Protein AF-A0A7S3QHU2-F1 (afdb_monomer_lite)

Foldseek 3Di:
DDKDKDWDDDDPPPLVDWIWMWIWDDDLAQKTKIKIKTADGLPVPDDDDPDDDDDDDPPSVDDDDPVLVVVLNVVVRVLCCVVCVVVVLVVLPPQDPDQCPDPDDPVSCCVSNVDPRIDMDMHMDGPDPDPRRQPDLVVQLVQLLVLLCCCQVCPPVQPFKWWKFKRFDFDDDPDPDPDDDPTDRPFIGIHIGPAQADEFAAEEEEDAPLPPDLQSQLLQLLVLLQVLVVLLVQVCVQVVVVVVPPPPDDDDDDDDDDDDDDDDDDDDDDDDPDVVVVVVCPPRPVQSVVQDNVRSSQGPHAYEHEYAQAAPPDHGNNSSVSSVNQRSVRVQQGVLSVPPPDPDPDPPPSSHHRPHYTYMYGNAHDPVSVLVSCVVNYDDDPVVVVVVVVVVVPPDDDDDDDDDDNDDHGQNAGYEYEEELVVVCVLQQCVVQVVDNVSSVVVLVVCSVSRYAYEYEKAKDWDDPDPPDPDDDPPPTDIDIGFNVVVLVPDDPSSSRRYDTRDVVSDDDPDDSVVVVVVVVD

InterPro domains:
  IPR014729 Rossmann-like alpha/beta/alpha sandwich fold [G3DSA:3.40.50.620] (202-522)

Sequence (522 aa):
MGVGCTSTLVSHGREDRSSRIHIALCQGHGKGIIMNVRLGCADEDEDQDKDEENSNETNNVKRRSRLEEEELMAQLILSSVDTLGEVLADIQVEAKNIALDIDIDTDWCKDILNRKGDSIEVSPFNMLPSPSPVSSESAASGAVQDAAQRVISKDDAATDAILIAPHASISNSNSKSSDGASGIISSISMAPLAHNVIPSDPIIFPGSFNPPHMGHVSLAQAAVKTMTKKKRTELMEYFGTSAGDIANSSSSGSGASSSSSAAAAASSSSSSSPMLMDLWNTSEYQPFKSVDNDKLENGPFSVLFEMSLTNADKPPMEASEATRRVGLFGEMANANSSDSDSDSDSDSDGIAMPQDWGVLLTSAPLFIDKVKTLKKYLSPSYASYSYQSQSQSQSNQSESSSAAAAPPPPPCRQITFVIGTDTMVRIINPKYYDNSYDNMLAAAREMIEEGVHFVVGGRVEQIKGDSSVEGDTNEGSRTIFVTGEEELATLPDDVKGMFTIIKEEDFRVDISSTELRAKGNE

Structure (mmCIF, N/CA/C/O backbone):
data_AF-A0A7S3QHU2-F1
#
_entry.id   AF-A0A7S3QHU2-F1
#
loop_
_atom_site.group_PDB
_atom_site.id
_atom_site.type_symbol
_atom_site.label_atom_id
_atom_site.label_alt_id
_atom_site.label_comp_id
_atom_site.label_asym_id
_atom_site.label_entity_id
_atom_site.label_seq_id
_atom_site.pdbx_PDB_ins_code
_atom_site.Cartn_x
_atom_site.Cartn_y
_atom_site.Cartn_z
_atom_site.occupancy
_atom_site.B_iso_or_equiv
_atom_site.auth_seq_id
_atom_site.auth_comp_id
_atom_site.auth_asym_id
_atom_site.auth_atom_id
_atom_site.pdbx_PDB_model_num
ATOM 1 N N . MET A 1 1 ? 10.577 1.801 -10.688 1.00 68.00 1 MET A N 1
ATOM 2 C CA . MET A 1 1 ? 11.342 1.323 -11.863 1.00 68.00 1 MET A CA 1
ATOM 3 C C . MET A 1 1 ? 11.438 -0.189 -11.757 1.00 68.00 1 MET A C 1
ATOM 5 O O . MET A 1 1 ? 11.668 -0.674 -10.659 1.00 68.00 1 MET A O 1
ATOM 9 N N . GLY A 1 2 ? 11.172 -0.928 -12.829 1.00 71.06 2 GLY A N 1
ATOM 10 C CA . GLY A 1 2 ? 11.342 -2.377 -12.877 1.00 71.06 2 GLY A CA 1
ATOM 11 C C . GLY A 1 2 ? 12.651 -2.739 -13.569 1.00 71.06 2 GLY A C 1
ATOM 12 O O . GLY A 1 2 ? 13.061 -2.068 -14.516 1.00 71.06 2 GLY A O 1
ATOM 13 N N . VAL A 1 3 ? 13.291 -3.805 -13.099 1.00 83.50 3 VAL A N 1
ATOM 14 C CA . VAL A 1 3 ? 14.521 -4.347 -13.679 1.00 83.50 3 VAL A CA 1
ATOM 15 C C . VAL A 1 3 ? 14.281 -5.806 -14.027 1.00 83.50 3 VAL A C 1
ATOM 17 O O . VAL A 1 3 ? 13.866 -6.593 -1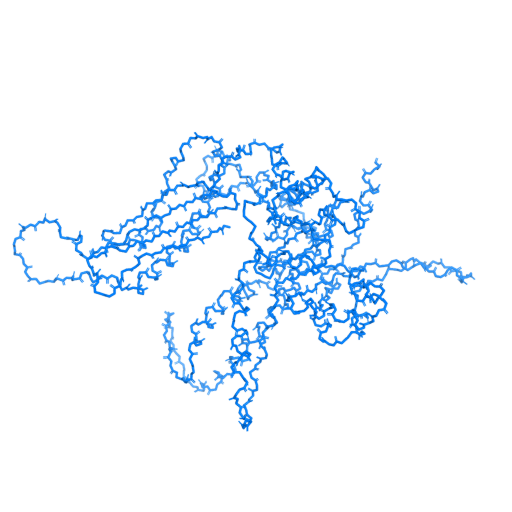3.179 1.00 83.50 3 VAL A O 1
ATOM 20 N N . GLY A 1 4 ? 14.547 -6.172 -15.274 1.00 81.56 4 GLY A N 1
ATOM 21 C CA . GLY A 1 4 ? 14.597 -7.552 -15.732 1.00 81.56 4 GLY A CA 1
ATOM 22 C C . GLY A 1 4 ? 15.992 -7.871 -16.245 1.00 81.56 4 GLY A C 1
ATOM 23 O O . GLY A 1 4 ? 16.610 -7.048 -16.909 1.00 81.56 4 GLY A O 1
ATOM 24 N N . CYS A 1 5 ? 16.491 -9.069 -15.967 1.00 86.25 5 CYS A N 1
ATOM 25 C CA . CYS A 1 5 ? 17.738 -9.541 -16.554 1.00 86.25 5 CYS A CA 1
ATOM 26 C C . CYS A 1 5 ? 17.588 -10.993 -17.000 1.00 86.25 5 CYS A C 1
ATOM 28 O O . CYS A 1 5 ? 17.013 -11.822 -16.292 1.00 86.25 5 CYS A O 1
ATOM 30 N N . THR A 1 6 ? 18.117 -11.308 -18.176 1.00 86.81 6 THR A N 1
ATOM 31 C CA . THR A 1 6 ? 18.349 -12.681 -18.615 1.00 86.81 6 THR A CA 1
ATOM 32 C C . THR A 1 6 ? 19.743 -12.790 -19.203 1.00 86.81 6 THR A C 1
ATOM 34 O O . THR A 1 6 ? 20.256 -11.850 -19.808 1.00 86.81 6 THR A O 1
ATOM 37 N N . SER A 1 7 ? 20.389 -13.933 -19.019 1.00 84.81 7 SER A N 1
ATOM 38 C CA . SER A 1 7 ? 21.758 -14.129 -19.466 1.00 84.81 7 SER A CA 1
ATOM 39 C C . SER A 1 7 ? 21.972 -15.536 -19.995 1.00 84.81 7 SER A C 1
ATOM 41 O O . SER A 1 7 ? 21.376 -16.514 -19.546 1.00 84.81 7 SER A O 1
ATOM 43 N N . THR A 1 8 ? 22.846 -15.632 -20.989 1.00 84.12 8 THR A N 1
ATOM 44 C CA . THR A 1 8 ? 23.415 -16.888 -21.462 1.00 84.12 8 THR A CA 1
ATOM 45 C C . THR A 1 8 ? 24.907 -16.825 -21.190 1.00 84.12 8 THR A C 1
ATOM 47 O O . THR A 1 8 ? 25.693 -16.419 -22.049 1.00 84.12 8 THR A O 1
ATOM 50 N N . LEU A 1 9 ? 25.276 -17.176 -19.960 1.00 80.00 9 LEU A N 1
ATOM 51 C CA . LEU A 1 9 ? 26.671 -17.284 -19.552 1.00 80.00 9 LEU A CA 1
ATOM 52 C C . LEU A 1 9 ? 27.232 -18.637 -19.987 1.00 80.00 9 LEU A C 1
ATOM 54 O O . LEU A 1 9 ? 26.534 -19.658 -19.985 1.00 80.00 9 LEU A O 1
ATOM 58 N N . VAL A 1 10 ? 28.495 -18.653 -20.390 1.00 67.44 10 VAL A N 1
ATOM 59 C CA . VAL A 1 10 ? 29.117 -19.865 -20.917 1.00 67.44 10 VAL A CA 1
ATOM 60 C C . VAL A 1 10 ? 29.368 -20.897 -19.818 1.00 67.44 10 VAL A C 1
ATOM 62 O O . VAL A 1 10 ? 29.882 -20.612 -18.740 1.00 67.44 10 VAL A O 1
ATOM 65 N N . SER A 1 11 ? 29.015 -22.145 -20.123 1.00 60.09 11 SER A N 1
ATOM 66 C CA . SER A 1 11 ? 29.306 -23.314 -19.297 1.00 60.09 11 SER A CA 1
ATOM 67 C C . SER A 1 11 ? 30.733 -23.819 -19.517 1.00 60.09 11 SER A C 1
ATOM 69 O O . SER A 1 11 ? 31.262 -23.727 -20.625 1.00 60.09 11 SER A O 1
ATOM 71 N N . HIS A 1 12 ? 31.306 -24.469 -18.504 1.00 55.38 12 HIS A N 1
ATOM 72 C CA . HIS A 1 12 ? 32.605 -25.143 -18.593 1.00 55.38 12 HIS A CA 1
ATOM 73 C C . HIS A 1 12 ? 32.707 -26.028 -19.859 1.00 55.38 12 HIS A C 1
ATOM 75 O O . HIS A 1 12 ? 31.811 -26.835 -20.115 1.00 55.38 12 HIS A O 1
ATOM 81 N N . GLY A 1 13 ? 33.763 -25.852 -20.668 1.00 55.09 13 GLY A N 1
ATOM 82 C CA . GLY A 1 13 ? 34.001 -26.622 -21.901 1.00 55.09 13 GLY A CA 1
ATOM 83 C C . GLY A 1 13 ? 33.379 -26.081 -23.204 1.00 55.09 13 GLY A C 1
ATOM 84 O O . GLY A 1 13 ? 33.415 -26.782 -24.213 1.00 55.09 13 GLY A O 1
ATOM 85 N N . ARG A 1 14 ? 32.807 -24.867 -23.216 1.00 61.25 14 ARG A N 1
ATOM 86 C CA . ARG A 1 14 ? 32.379 -24.138 -24.439 1.00 61.25 14 ARG A CA 1
ATOM 87 C C . ARG A 1 14 ? 33.032 -22.760 -24.527 1.00 61.25 14 ARG A C 1
ATOM 89 O O . ARG A 1 14 ? 32.369 -21.740 -24.710 1.00 61.25 14 ARG A O 1
ATOM 96 N N . GLU A 1 15 ? 34.333 -22.755 -24.276 1.00 60.66 15 GLU A N 1
ATOM 97 C CA . GLU A 1 15 ? 35.130 -21.558 -24.008 1.00 60.66 15 GLU A CA 1
ATOM 98 C C . GLU A 1 15 ? 35.290 -20.642 -25.226 1.00 60.66 15 GLU A C 1
ATOM 100 O O . GLU A 1 15 ? 35.618 -19.483 -25.030 1.00 60.66 15 GLU A O 1
ATOM 105 N N . ASP A 1 16 ? 34.935 -21.118 -26.422 1.00 63.28 16 ASP A N 1
ATOM 106 C CA . ASP A 1 16 ? 34.925 -20.426 -27.718 1.00 63.28 16 ASP A CA 1
ATOM 107 C C . ASP A 1 16 ? 33.766 -19.424 -27.898 1.00 63.28 16 ASP A C 1
ATOM 109 O O . ASP A 1 16 ? 33.686 -18.721 -28.905 1.00 63.28 16 ASP A O 1
ATOM 113 N N . ARG A 1 17 ? 32.815 -19.367 -26.956 1.00 70.12 17 ARG A N 1
ATOM 114 C CA . ARG A 1 17 ? 31.587 -18.568 -27.102 1.00 70.12 17 ARG A CA 1
ATOM 115 C C . ARG A 1 17 ? 31.615 -17.288 -26.273 1.00 70.12 17 ARG A C 1
ATOM 117 O O . ARG A 1 17 ? 32.007 -17.304 -25.107 1.00 70.12 17 ARG A O 1
ATOM 124 N N . SER A 1 18 ? 31.097 -16.202 -26.844 1.00 78.25 18 SER A N 1
ATOM 125 C CA . SER A 1 18 ? 30.789 -14.963 -26.120 1.00 78.25 18 SER A CA 1
ATOM 126 C C . SER A 1 18 ? 29.597 -15.158 -25.180 1.00 78.25 18 SER A C 1
ATOM 128 O O . SER A 1 18 ? 28.588 -15.745 -25.596 1.00 78.25 18 SER A O 1
ATOM 130 N N . SER A 1 19 ? 29.665 -14.611 -23.968 1.00 87.38 19 SER A N 1
ATOM 131 C CA . SER A 1 19 ? 28.498 -14.534 -23.081 1.00 87.38 19 SER A CA 1
ATOM 132 C C . SER A 1 19 ? 27.580 -13.389 -23.513 1.00 87.38 19 SER A C 1
ATOM 134 O O . SER A 1 19 ? 28.038 -12.376 -24.047 1.00 87.38 19 SER A O 1
ATOM 136 N N . ARG A 1 20 ? 26.271 -13.561 -23.313 1.00 89.44 20 ARG A N 1
ATOM 137 C CA . ARG A 1 20 ? 25.264 -12.531 -23.609 1.00 89.44 20 ARG A CA 1
ATOM 138 C C . ARG A 1 20 ? 24.429 -12.242 -22.383 1.00 89.44 20 ARG A C 1
ATOM 140 O O . ARG A 1 20 ? 23.988 -13.171 -21.708 1.00 89.44 20 ARG A O 1
ATOM 147 N N . ILE A 1 21 ? 24.191 -10.968 -22.132 1.00 90.81 21 ILE A N 1
ATOM 148 C CA . ILE A 1 21 ? 23.374 -10.483 -21.030 1.00 90.81 21 ILE A CA 1
ATOM 149 C C . ILE A 1 21 ? 22.383 -9.491 -21.627 1.00 90.81 21 ILE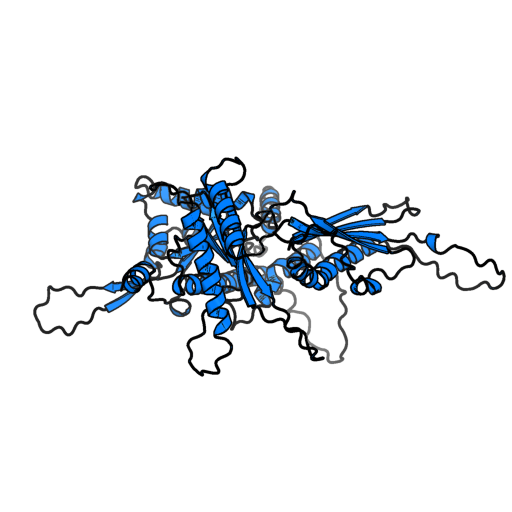 A C 1
ATOM 151 O O . ILE A 1 21 ? 22.760 -8.602 -22.382 1.00 90.81 21 ILE A O 1
ATOM 155 N N . HIS A 1 22 ? 21.112 -9.666 -21.305 1.00 89.44 22 HIS A N 1
ATOM 156 C CA . HIS A 1 22 ? 20.043 -8.762 -21.684 1.00 89.44 22 HIS A CA 1
ATOM 157 C C . HIS A 1 22 ? 19.474 -8.169 -20.406 1.00 89.44 22 HIS A C 1
ATOM 159 O O . HIS A 1 22 ? 18.911 -8.898 -19.588 1.00 89.44 22 HIS A O 1
ATOM 165 N N . ILE A 1 23 ? 19.629 -6.862 -20.235 1.00 90.62 23 ILE A N 1
ATOM 166 C CA . ILE A 1 23 ? 19.105 -6.126 -19.087 1.00 90.62 23 ILE A CA 1
ATOM 167 C C . ILE A 1 23 ? 18.009 -5.204 -19.606 1.00 90.62 23 ILE A C 1
ATOM 169 O O . ILE A 1 23 ? 18.240 -4.415 -20.514 1.00 90.62 23 ILE A O 1
ATOM 173 N N . ALA A 1 24 ? 16.812 -5.306 -19.049 1.00 86.12 24 ALA A N 1
ATOM 174 C CA . ALA A 1 24 ? 15.698 -4.424 -19.342 1.00 86.12 24 ALA A CA 1
ATOM 175 C C . ALA A 1 24 ? 15.425 -3.546 -18.122 1.00 86.12 24 ALA A C 1
ATOM 177 O O . ALA A 1 24 ? 15.153 -4.059 -17.037 1.00 86.12 24 ALA A O 1
ATOM 178 N N . LEU A 1 25 ? 15.457 -2.232 -18.308 1.00 84.62 25 LEU A N 1
ATOM 179 C CA . LEU A 1 25 ? 14.961 -1.269 -17.333 1.00 84.62 25 LEU A CA 1
ATOM 180 C C . LEU A 1 25 ? 13.643 -0.714 -17.847 1.00 84.62 25 LEU A C 1
ATOM 182 O O . LEU A 1 25 ? 13.587 -0.183 -18.953 1.00 84.62 25 LEU A O 1
ATOM 186 N N . CYS A 1 26 ? 12.578 -0.842 -17.064 1.00 75.19 26 CYS A N 1
ATOM 187 C CA . CYS A 1 26 ? 11.262 -0.329 -17.417 1.00 75.19 26 CYS A CA 1
ATOM 188 C C . CYS A 1 26 ? 10.749 0.657 -16.372 1.00 75.19 26 CYS A C 1
ATOM 190 O O . CYS A 1 26 ? 10.973 0.530 -15.166 1.00 75.19 26 CYS A O 1
ATOM 192 N N . GLN A 1 27 ? 10.010 1.655 -16.833 1.00 68.19 27 GLN A N 1
ATOM 193 C CA . GLN A 1 27 ? 9.210 2.494 -15.958 1.00 68.19 27 GLN A CA 1
ATOM 194 C C . GLN A 1 27 ? 7.778 1.970 -15.896 1.00 68.19 27 GLN A C 1
ATOM 196 O O . GLN A 1 27 ? 7.322 1.212 -16.753 1.00 68.19 27 GLN A O 1
ATOM 201 N N . GLY A 1 28 ? 7.055 2.386 -14.858 1.00 55.53 28 GLY A N 1
ATOM 202 C CA . GLY A 1 28 ? 5.708 1.897 -14.582 1.00 55.53 28 GLY A CA 1
ATOM 203 C C . GLY A 1 28 ? 4.690 2.155 -15.698 1.00 55.53 28 GLY A C 1
ATOM 204 O O . GLY A 1 28 ? 3.643 1.530 -15.678 1.00 55.53 28 GLY A O 1
ATOM 205 N N . HIS A 1 29 ? 4.982 3.008 -16.688 1.00 57.38 29 HIS A N 1
ATOM 206 C CA . HIS A 1 29 ? 4.139 3.267 -17.868 1.00 57.38 29 HIS A CA 1
ATOM 207 C C . HIS A 1 29 ? 4.449 2.374 -19.083 1.00 57.38 29 HIS A C 1
ATOM 209 O O . HIS A 1 29 ? 3.849 2.559 -20.137 1.00 57.38 29 HIS A O 1
ATOM 215 N N . GLY A 1 30 ? 5.357 1.399 -18.961 1.00 59.78 30 GLY A N 1
ATOM 216 C CA . GLY A 1 30 ? 5.624 0.404 -20.006 1.00 59.78 30 GLY A CA 1
ATOM 217 C C . GLY A 1 30 ? 6.651 0.809 -21.070 1.00 59.78 30 GLY A C 1
ATOM 218 O O . GLY A 1 30 ? 6.936 -0.006 -21.952 1.00 59.78 30 GLY A O 1
ATOM 219 N N . LYS A 1 31 ? 7.246 2.009 -20.994 1.00 70.50 31 LYS A N 1
ATOM 220 C CA . LYS A 1 31 ? 8.469 2.329 -21.752 1.00 70.50 31 LYS A CA 1
ATOM 221 C C . LYS A 1 31 ? 9.716 1.998 -20.938 1.00 70.50 31 LYS A C 1
ATOM 223 O O . LYS A 1 31 ? 9.690 1.976 -19.704 1.00 70.50 31 LYS A O 1
ATOM 228 N N . GLY A 1 32 ? 10.815 1.767 -21.635 1.00 77.19 32 GLY A N 1
ATOM 229 C CA . GLY A 1 32 ? 12.074 1.416 -21.007 1.00 77.19 32 GLY A CA 1
ATOM 230 C C . GLY A 1 32 ? 13.227 1.356 -21.989 1.00 77.19 32 GLY A C 1
ATOM 231 O O . GLY A 1 32 ? 13.098 1.761 -23.143 1.00 77.19 32 GLY A O 1
ATOM 232 N N . ILE A 1 33 ? 14.339 0.812 -21.516 1.00 83.19 33 ILE A N 1
ATOM 233 C CA . ILE A 1 33 ? 15.536 0.537 -22.305 1.00 83.19 33 ILE A CA 1
ATOM 234 C C . ILE A 1 33 ? 15.952 -0.921 -22.135 1.00 83.19 33 ILE A C 1
ATOM 236 O O . ILE A 1 33 ? 15.899 -1.479 -21.039 1.00 83.19 33 ILE A O 1
ATOM 240 N N . ILE A 1 34 ? 16.345 -1.546 -23.236 1.00 86.44 34 ILE A N 1
ATOM 241 C CA . ILE A 1 34 ? 16.986 -2.853 -23.268 1.00 86.44 34 ILE A CA 1
ATOM 242 C C . ILE A 1 34 ? 18.454 -2.630 -23.591 1.00 86.44 34 ILE A C 1
ATOM 244 O O . ILE A 1 34 ? 18.794 -2.044 -24.617 1.00 86.44 34 ILE A O 1
ATOM 248 N N . MET A 1 35 ? 19.306 -3.141 -22.718 1.00 89.12 35 MET A N 1
ATOM 249 C CA . MET A 1 35 ? 20.743 -3.224 -22.892 1.00 89.12 35 MET A CA 1
ATOM 250 C C . MET A 1 35 ? 21.100 -4.649 -23.297 1.00 89.12 35 MET A C 1
ATOM 252 O O . MET A 1 35 ? 20.883 -5.601 -22.543 1.00 89.12 35 MET A O 1
ATOM 256 N N . ASN A 1 36 ? 21.651 -4.791 -24.494 1.00 90.19 36 ASN A N 1
ATOM 257 C CA . ASN A 1 36 ? 22.219 -6.028 -24.998 1.00 90.19 36 ASN A CA 1
ATOM 258 C C . ASN A 1 36 ? 23.729 -5.969 -24.790 1.00 90.19 36 ASN A C 1
ATOM 260 O O . ASN A 1 36 ? 24.438 -5.260 -25.497 1.00 90.19 36 ASN A O 1
ATOM 264 N N . VAL A 1 37 ? 24.219 -6.712 -23.808 1.00 91.12 37 VAL A N 1
ATOM 265 C CA . VAL A 1 37 ? 25.637 -6.779 -23.471 1.00 91.12 37 VAL A CA 1
ATOM 266 C C . VAL A 1 37 ? 26.210 -8.080 -24.011 1.00 91.12 37 VAL A C 1
ATOM 268 O O . VAL A 1 37 ? 25.679 -9.171 -23.779 1.00 91.12 37 VAL A O 1
ATOM 271 N N . ARG A 1 38 ? 27.322 -7.968 -24.727 1.00 89.31 38 ARG A N 1
ATOM 272 C CA . ARG A 1 38 ? 28.149 -9.086 -25.169 1.00 89.31 38 ARG A CA 1
ATOM 273 C C . ARG A 1 38 ? 29.472 -9.003 -24.428 1.00 89.31 38 ARG A C 1
ATOM 275 O O . ARG A 1 38 ? 30.093 -7.948 -24.417 1.00 89.31 38 ARG A O 1
ATOM 282 N N . LEU A 1 39 ? 29.883 -10.113 -23.824 1.00 87.62 39 LEU A N 1
ATOM 283 C CA . LEU A 1 39 ? 31.200 -10.235 -23.208 1.00 87.62 39 LEU A CA 1
ATOM 284 C C . LEU A 1 39 ? 32.128 -10.992 -24.157 1.00 87.62 39 LEU A C 1
ATOM 286 O O . LEU A 1 39 ? 31.775 -12.085 -24.628 1.00 87.62 39 LEU A O 1
ATOM 290 N N . GLY A 1 40 ? 33.282 -10.391 -24.445 1.00 75.44 40 GLY A N 1
ATOM 291 C CA . GLY A 1 40 ? 34.266 -10.890 -25.402 1.00 75.44 40 GLY A CA 1
ATOM 292 C C . GLY A 1 40 ? 34.846 -12.247 -24.998 1.00 75.44 40 GLY A C 1
ATOM 293 O O . GLY A 1 40 ? 35.019 -12.551 -23.814 1.00 75.44 40 GLY A O 1
ATOM 294 N N . CYS A 1 41 ? 35.139 -13.086 -25.993 1.00 69.19 41 CYS A N 1
ATOM 295 C CA . CYS A 1 41 ? 35.939 -14.295 -25.794 1.00 69.19 41 CYS A CA 1
ATOM 296 C C . CYS A 1 41 ? 37.434 -13.936 -25.834 1.00 69.19 41 CYS A C 1
ATOM 298 O O . CYS A 1 41 ? 37.806 -12.958 -26.475 1.00 69.19 41 CYS A O 1
ATOM 300 N N . ALA A 1 42 ? 38.292 -14.739 -25.198 1.00 59.31 42 ALA A N 1
ATOM 301 C CA . ALA A 1 42 ? 39.742 -14.515 -25.176 1.00 59.31 42 ALA A CA 1
ATOM 302 C C . ALA A 1 42 ? 40.394 -14.490 -26.580 1.00 59.31 42 ALA A C 1
ATOM 304 O O . ALA A 1 42 ? 41.467 -13.920 -26.732 1.00 59.31 42 ALA A O 1
ATOM 305 N N . ASP A 1 43 ? 39.735 -15.058 -27.596 1.00 55.72 43 ASP A N 1
ATOM 306 C CA . ASP A 1 43 ? 40.288 -15.216 -28.949 1.00 55.72 43 ASP A CA 1
ATOM 307 C C . ASP A 1 43 ? 40.004 -14.031 -29.902 1.00 55.72 43 ASP A C 1
ATOM 309 O O . ASP A 1 43 ? 40.545 -13.996 -31.003 1.00 55.72 43 ASP A O 1
ATOM 313 N N . GLU A 1 44 ? 39.194 -13.031 -29.519 1.00 52.75 44 GLU A N 1
ATOM 314 C CA . GLU A 1 44 ? 38.978 -11.819 -30.349 1.00 52.75 44 GLU A CA 1
ATOM 315 C C . GLU A 1 44 ? 40.169 -10.827 -30.272 1.00 52.75 44 GLU A C 1
ATOM 317 O O . GLU A 1 44 ? 40.139 -9.737 -30.850 1.00 52.75 44 GLU A O 1
ATOM 322 N N . ASP A 1 45 ? 41.246 -11.214 -29.577 1.00 49.88 45 ASP A N 1
ATOM 323 C CA . ASP A 1 45 ? 42.505 -10.475 -29.512 1.00 49.88 45 ASP A CA 1
ATOM 324 C C . ASP A 1 45 ? 43.491 -10.791 -30.647 1.00 49.88 45 ASP A C 1
ATOM 326 O O . ASP A 1 45 ? 44.414 -10.004 -30.872 1.00 49.88 45 ASP A O 1
ATOM 330 N N . GLU A 1 46 ? 43.270 -11.861 -31.415 1.00 50.91 46 GLU A N 1
ATOM 331 C CA . GLU A 1 46 ? 44.146 -12.262 -32.519 1.00 50.91 46 GLU A CA 1
ATOM 332 C C . GLU A 1 46 ? 43.619 -11.790 -33.883 1.00 50.91 46 GLU A C 1
ATOM 334 O O . GLU A 1 46 ? 43.085 -12.570 -34.665 1.00 50.91 46 GLU A O 1
ATOM 339 N N . ASP A 1 47 ? 43.836 -10.518 -34.221 1.00 45.47 47 ASP A N 1
ATOM 340 C CA . ASP A 1 47 ? 43.907 -10.121 -35.631 1.00 45.47 47 ASP A CA 1
ATOM 341 C C . ASP A 1 47 ? 45.095 -9.175 -35.886 1.00 45.47 47 ASP A C 1
ATOM 343 O O . ASP A 1 47 ? 45.054 -7.975 -35.629 1.00 45.47 47 ASP A O 1
ATOM 347 N N . GLN A 1 48 ? 46.144 -9.803 -36.429 1.00 45.34 48 GLN A N 1
ATOM 348 C CA . GLN A 1 48 ? 47.047 -9.319 -37.481 1.00 45.34 48 GLN A CA 1
ATOM 349 C C . GLN A 1 48 ? 47.968 -8.129 -37.185 1.00 45.34 48 GLN A C 1
ATOM 351 O O . GLN A 1 48 ? 47.831 -7.077 -37.791 1.00 45.34 48 GLN A O 1
ATOM 356 N N . ASP A 1 49 ? 49.046 -8.394 -36.447 1.00 41.31 49 ASP A N 1
ATOM 357 C CA . ASP A 1 49 ? 50.379 -7.974 -36.893 1.00 41.31 49 ASP A CA 1
ATOM 358 C C . ASP A 1 49 ? 51.328 -9.171 -36.777 1.00 41.31 49 ASP A C 1
ATOM 360 O O . ASP A 1 49 ? 51.776 -9.569 -35.702 1.00 41.31 49 ASP A O 1
ATOM 364 N N . LYS A 1 50 ? 51.576 -9.812 -37.923 1.00 47.22 50 LYS A N 1
ATOM 365 C CA . LYS A 1 50 ? 52.652 -10.789 -38.080 1.00 47.22 50 LYS A CA 1
ATOM 366 C C . LYS A 1 50 ? 53.953 -10.025 -38.280 1.00 47.22 50 LYS A C 1
ATOM 368 O O . LYS A 1 50 ? 54.394 -9.900 -39.415 1.00 47.22 50 LYS A O 1
ATOM 373 N N . ASP A 1 51 ? 54.559 -9.584 -37.191 1.00 40.91 51 ASP A N 1
ATOM 374 C CA . ASP A 1 51 ? 55.998 -9.357 -37.164 1.00 40.91 51 ASP A CA 1
ATOM 375 C C . ASP A 1 51 ? 56.601 -10.266 -36.089 1.00 40.91 51 ASP A C 1
ATOM 377 O O . ASP A 1 51 ? 56.290 -10.195 -34.900 1.00 40.91 51 ASP A O 1
ATOM 381 N N . GLU A 1 52 ? 57.401 -11.217 -36.569 1.00 49.34 52 GLU A N 1
ATOM 382 C CA . GLU A 1 52 ? 58.210 -12.118 -35.760 1.00 49.34 52 GLU A CA 1
ATOM 383 C C . GLU A 1 52 ? 59.241 -11.322 -34.936 1.00 49.34 52 GLU A C 1
ATOM 385 O O . GLU A 1 52 ? 59.709 -10.271 -35.361 1.00 49.34 52 GLU A O 1
ATOM 390 N N . GLU A 1 53 ? 59.649 -11.910 -33.804 1.00 46.75 53 GLU A N 1
ATOM 391 C CA . GLU A 1 53 ? 60.758 -11.513 -32.911 1.00 46.75 53 GLU A CA 1
ATOM 392 C C . GLU A 1 53 ? 60.424 -10.626 -31.690 1.00 46.75 53 GLU A C 1
ATOM 394 O O . GLU A 1 53 ? 60.823 -9.471 -31.597 1.00 46.75 53 GLU A O 1
ATOM 399 N N . ASN A 1 54 ? 59.838 -11.223 -30.644 1.00 35.84 54 ASN A N 1
ATOM 400 C CA . ASN A 1 54 ? 60.564 -11.452 -29.379 1.00 35.84 54 ASN A CA 1
ATOM 401 C C . ASN A 1 54 ? 59.702 -12.207 -28.357 1.00 35.84 54 ASN A C 1
ATOM 403 O O . ASN A 1 54 ? 58.695 -11.718 -27.852 1.00 35.84 54 ASN A O 1
ATOM 407 N N . SER A 1 55 ? 60.148 -13.406 -28.002 1.00 46.53 55 SER A N 1
ATOM 408 C CA . SER A 1 55 ? 59.621 -14.190 -26.891 1.00 46.53 55 SER A CA 1
ATOM 409 C C . SER A 1 55 ? 60.046 -13.586 -25.548 1.00 46.53 55 SER A C 1
ATOM 411 O O . SER A 1 55 ? 61.238 -13.614 -25.239 1.00 46.53 55 SER A O 1
ATOM 413 N N . ASN A 1 56 ? 59.089 -13.079 -24.762 1.00 41.38 56 ASN A N 1
ATOM 414 C CA . ASN A 1 56 ? 58.925 -13.332 -23.316 1.00 41.38 56 ASN A CA 1
ATOM 415 C C . ASN A 1 56 ? 57.979 -12.299 -22.680 1.00 41.38 56 ASN A C 1
ATOM 417 O O . ASN A 1 56 ? 58.440 -11.288 -22.173 1.00 41.38 56 ASN A O 1
ATOM 421 N N . GLU A 1 57 ? 56.676 -12.587 -22.724 1.00 41.53 57 GLU A N 1
ATOM 422 C CA . GLU A 1 57 ? 55.631 -12.269 -21.725 1.00 41.53 57 GLU A CA 1
ATOM 423 C C . GLU A 1 57 ? 54.271 -12.415 -22.420 1.00 41.53 57 GLU A C 1
ATOM 425 O O . GLU A 1 57 ? 53.590 -11.452 -22.758 1.00 41.53 57 GLU A O 1
ATOM 430 N N . THR A 1 58 ? 53.860 -13.658 -22.681 1.00 38.69 58 THR A N 1
ATOM 431 C CA . THR A 1 58 ? 52.463 -13.940 -23.020 1.00 38.69 58 THR A CA 1
ATOM 432 C C . THR A 1 58 ? 51.626 -13.716 -21.762 1.00 38.69 58 THR A C 1
ATOM 434 O O . THR A 1 58 ? 51.393 -14.651 -20.991 1.00 38.69 58 THR A O 1
ATOM 437 N N . ASN A 1 59 ? 51.195 -12.472 -21.536 1.00 40.84 59 ASN A N 1
ATOM 438 C CA . ASN A 1 59 ? 50.047 -12.168 -20.689 1.00 40.84 59 ASN A CA 1
ATOM 439 C C . ASN A 1 59 ? 48.820 -12.778 -21.364 1.00 40.84 59 ASN A C 1
ATOM 441 O O . ASN A 1 59 ? 48.107 -12.139 -22.126 1.00 40.84 59 ASN A O 1
ATOM 445 N N . ASN A 1 60 ? 48.635 -14.069 -21.114 1.00 44.53 60 ASN A N 1
ATOM 446 C CA . ASN A 1 60 ? 47.465 -14.831 -21.494 1.00 44.53 60 ASN A CA 1
ATOM 447 C C . ASN A 1 60 ? 46.276 -14.153 -20.794 1.00 44.53 60 ASN A C 1
ATOM 449 O O . ASN A 1 60 ? 46.131 -14.292 -19.575 1.00 44.53 60 ASN A O 1
ATOM 453 N N . VAL A 1 61 ? 45.496 -13.337 -21.513 1.00 55.62 61 VAL A N 1
ATOM 454 C CA . VAL A 1 61 ? 44.333 -12.632 -20.955 1.00 55.62 61 VAL A CA 1
ATOM 455 C C . VAL A 1 61 ? 43.298 -13.694 -20.601 1.00 55.62 61 VAL A C 1
ATOM 457 O O . VAL A 1 61 ? 42.469 -14.110 -21.403 1.00 55.62 61 VAL A O 1
ATOM 460 N N . LYS A 1 62 ? 43.401 -14.215 -19.378 1.00 61.97 62 LYS A N 1
ATOM 461 C CA . LYS A 1 62 ? 42.563 -15.304 -18.890 1.00 61.97 62 LYS A CA 1
ATOM 462 C C . LYS A 1 62 ? 41.103 -14.851 -18.936 1.00 61.97 62 LYS A C 1
ATOM 464 O O . LYS A 1 62 ? 40.745 -13.834 -18.334 1.00 61.97 62 LYS A O 1
ATOM 469 N N . ARG A 1 63 ? 40.264 -15.592 -19.667 1.00 70.31 63 ARG A N 1
ATOM 470 C CA . ARG A 1 63 ? 38.813 -15.363 -19.773 1.00 70.31 63 ARG A CA 1
ATOM 471 C C . ARG A 1 63 ? 38.179 -15.194 -18.384 1.00 70.31 63 ARG A C 1
ATOM 473 O O . ARG A 1 63 ? 38.609 -15.858 -17.439 1.00 70.31 63 ARG A O 1
ATOM 480 N N . ARG A 1 64 ? 37.159 -14.328 -18.279 1.00 77.38 64 ARG A N 1
ATOM 481 C CA . ARG A 1 64 ? 36.366 -14.178 -17.051 1.00 77.38 64 ARG A CA 1
ATOM 482 C C . ARG A 1 64 ? 35.770 -15.530 -16.652 1.00 77.38 64 ARG A C 1
ATOM 484 O O . ARG A 1 64 ? 35.225 -16.255 -17.486 1.00 77.38 64 ARG A O 1
ATOM 491 N N . SER A 1 65 ? 35.903 -15.889 -15.384 1.00 77.19 65 SER A N 1
ATOM 492 C CA . SER A 1 65 ? 35.182 -17.017 -14.807 1.00 77.19 65 SER A CA 1
ATOM 493 C C . SER A 1 65 ? 33.682 -16.723 -14.790 1.00 77.19 65 SER A C 1
ATOM 495 O O . SER A 1 65 ? 33.268 -15.567 -14.808 1.00 77.19 65 SER A O 1
ATOM 497 N N . ARG A 1 66 ? 32.847 -17.762 -14.691 1.00 76.88 66 ARG A N 1
ATOM 498 C CA . ARG A 1 66 ? 31.396 -17.574 -14.550 1.00 76.88 66 ARG A CA 1
ATOM 499 C C . ARG A 1 66 ? 31.039 -16.658 -13.373 1.00 76.88 66 ARG A C 1
ATOM 501 O O . ARG A 1 66 ? 30.130 -15.854 -13.503 1.00 76.88 66 ARG A O 1
ATOM 508 N N . LEU A 1 67 ? 31.763 -16.771 -12.259 1.00 77.25 67 LEU A N 1
ATOM 509 C CA . LEU A 1 67 ? 31.538 -15.941 -11.077 1.00 77.25 67 LEU A CA 1
ATOM 510 C C . LEU A 1 67 ? 31.891 -14.471 -11.345 1.00 77.25 67 LEU A C 1
ATOM 512 O O . LEU A 1 67 ? 31.136 -13.591 -10.960 1.00 77.25 67 LEU A O 1
ATOM 516 N N . GLU A 1 68 ? 32.976 -14.208 -12.077 1.00 80.75 68 GLU A N 1
ATOM 517 C CA . GLU A 1 68 ? 33.342 -12.851 -12.512 1.00 80.75 68 GLU A CA 1
ATOM 518 C C . GLU A 1 68 ? 32.337 -12.283 -13.533 1.00 80.75 68 GLU A C 1
ATOM 520 O O . GLU A 1 68 ? 32.047 -11.092 -13.507 1.00 80.75 68 GLU A O 1
ATOM 525 N N . GLU A 1 69 ? 31.779 -13.111 -14.427 1.00 84.31 69 GLU A N 1
ATOM 526 C CA . GLU A 1 69 ? 30.708 -12.694 -15.348 1.00 84.31 69 GLU A CA 1
ATOM 527 C C . GLU A 1 69 ? 29.388 -12.395 -14.602 1.00 84.31 69 GLU A C 1
ATOM 529 O O . GLU A 1 69 ? 28.687 -11.448 -14.958 1.00 84.31 69 GLU A O 1
ATOM 534 N N . GLU A 1 70 ? 29.051 -13.165 -13.559 1.00 82.00 70 GLU A N 1
ATOM 535 C CA . GLU A 1 70 ? 27.889 -12.919 -12.686 1.00 82.00 70 GLU A CA 1
ATOM 536 C C . GLU A 1 70 ? 28.075 -11.652 -11.829 1.00 82.00 70 GLU A C 1
ATOM 538 O O . GLU A 1 70 ? 27.145 -10.856 -11.704 1.00 82.00 70 GLU A O 1
ATOM 543 N N . GLU A 1 71 ? 29.276 -11.415 -11.294 1.00 82.81 71 GLU A N 1
ATOM 544 C CA . GLU A 1 71 ? 29.608 -10.194 -10.548 1.00 82.81 71 GLU A CA 1
ATOM 545 C C . GLU A 1 71 ? 29.542 -8.950 -11.443 1.00 82.81 71 GLU A C 1
ATOM 547 O O . GLU A 1 71 ? 28.910 -7.956 -11.086 1.00 82.81 71 GLU A O 1
ATOM 552 N N . LEU A 1 72 ? 30.119 -9.028 -12.644 1.00 86.06 72 LEU A N 1
ATOM 553 C CA . LEU A 1 72 ? 30.055 -7.959 -13.638 1.00 86.06 72 LEU A CA 1
ATOM 554 C C . LEU A 1 72 ? 28.605 -7.663 -14.040 1.00 86.06 72 LEU A C 1
ATOM 556 O O . LEU A 1 72 ? 28.217 -6.502 -14.137 1.00 86.06 72 LEU A O 1
ATOM 560 N N . MET A 1 73 ? 27.780 -8.696 -14.234 1.00 86.50 73 MET A N 1
ATOM 561 C CA . MET A 1 73 ? 26.348 -8.531 -14.498 1.00 86.50 73 MET A CA 1
ATOM 562 C C . MET A 1 73 ? 25.638 -7.787 -13.366 1.00 86.50 73 MET A C 1
ATOM 564 O O . MET A 1 73 ? 24.833 -6.900 -13.640 1.00 86.50 73 MET A O 1
ATOM 568 N N . ALA A 1 74 ? 25.925 -8.128 -12.108 1.00 84.12 74 ALA A N 1
ATOM 569 C CA . ALA A 1 74 ? 25.338 -7.448 -10.959 1.00 84.12 74 ALA A CA 1
ATOM 570 C C . ALA A 1 74 ? 25.758 -5.970 -10.901 1.00 84.12 74 ALA A C 1
ATOM 572 O O . ALA A 1 74 ? 24.904 -5.105 -10.708 1.00 84.12 74 ALA A O 1
ATOM 573 N N . GLN A 1 75 ? 27.041 -5.674 -11.138 1.00 85.00 75 GLN A N 1
ATOM 574 C CA . GLN A 1 75 ? 27.551 -4.300 -11.216 1.00 85.00 75 GLN A CA 1
ATOM 575 C C . GLN A 1 75 ? 26.881 -3.518 -12.351 1.00 85.00 75 GLN A C 1
ATOM 577 O O . GLN A 1 75 ? 26.390 -2.418 -12.117 1.00 85.00 75 GLN A O 1
ATOM 582 N N . LEU A 1 76 ? 26.768 -4.109 -13.547 1.00 86.75 76 LEU A N 1
ATOM 583 C CA . LEU A 1 76 ? 26.054 -3.499 -14.669 1.00 86.75 76 LEU A CA 1
ATOM 584 C C . LEU A 1 76 ? 24.610 -3.175 -14.305 1.00 86.75 76 LEU A C 1
ATOM 586 O O . LEU A 1 76 ? 24.167 -2.065 -14.571 1.00 86.75 76 LEU A O 1
ATOM 590 N N . ILE A 1 77 ? 23.875 -4.111 -13.699 1.00 86.12 77 ILE A N 1
ATOM 591 C CA . ILE A 1 77 ? 22.480 -3.886 -13.306 1.00 86.12 77 ILE A CA 1
ATOM 592 C C . ILE A 1 77 ? 22.375 -2.701 -12.340 1.00 86.12 77 ILE A C 1
ATOM 594 O O . ILE A 1 77 ? 21.564 -1.807 -12.572 1.00 86.12 77 ILE A O 1
ATOM 598 N N . LEU A 1 78 ? 23.195 -2.679 -11.287 1.00 84.75 78 LEU A N 1
ATOM 599 C CA . LEU A 1 78 ? 23.159 -1.625 -10.271 1.00 84.75 78 LEU A CA 1
ATOM 600 C C . LEU A 1 78 ? 23.528 -0.258 -10.855 1.00 84.75 78 LEU A C 1
ATOM 602 O O . LEU A 1 78 ? 22.772 0.694 -10.684 1.00 84.75 78 LEU A O 1
ATOM 606 N N . SER A 1 79 ? 24.628 -0.178 -11.607 1.00 81.81 79 SER A N 1
ATOM 607 C CA . SER A 1 79 ? 25.050 1.058 -12.273 1.00 81.81 79 SER A CA 1
ATOM 608 C C . SER A 1 79 ? 24.028 1.532 -13.306 1.00 81.81 79 SER A C 1
ATOM 610 O O . SER A 1 79 ? 23.786 2.726 -13.418 1.00 81.81 79 SER A O 1
ATOM 612 N N . SER A 1 80 ? 23.351 0.618 -14.007 1.00 82.12 80 SER A N 1
ATOM 613 C CA . SER A 1 80 ? 22.290 1.000 -14.946 1.00 82.12 80 SER A CA 1
ATOM 614 C C . SER A 1 80 ? 21.093 1.627 -14.228 1.00 82.12 80 SER A C 1
ATOM 616 O O . SER A 1 80 ? 20.522 2.588 -14.728 1.00 82.12 80 SER A O 1
ATOM 618 N N . VAL A 1 81 ? 20.688 1.090 -13.072 1.00 81.44 81 VAL A N 1
ATOM 619 C CA . VAL A 1 81 ? 19.566 1.643 -12.290 1.00 81.44 81 VAL A CA 1
ATOM 620 C C . VAL A 1 81 ? 19.899 3.034 -11.759 1.00 81.44 81 VAL A C 1
ATOM 622 O O . VAL A 1 81 ? 19.044 3.914 -11.813 1.00 81.44 81 VAL A O 1
ATOM 625 N N . ASP A 1 82 ? 21.126 3.223 -11.279 1.00 79.06 82 ASP A N 1
ATOM 626 C CA . ASP A 1 82 ? 21.614 4.492 -10.739 1.00 79.06 82 ASP A CA 1
ATOM 627 C C . ASP A 1 82 ? 21.770 5.551 -11.842 1.00 79.06 82 ASP A C 1
ATOM 629 O O . ASP A 1 82 ? 21.138 6.601 -11.807 1.00 79.06 82 ASP A O 1
ATOM 633 N N . THR A 1 83 ? 22.532 5.239 -12.895 1.00 74.25 83 THR A N 1
ATOM 634 C CA . THR A 1 83 ? 22.879 6.203 -13.949 1.00 74.25 83 THR A CA 1
ATOM 635 C C . THR A 1 83 ? 21.745 6.444 -14.947 1.00 74.25 83 THR A C 1
ATOM 637 O O . THR A 1 83 ? 21.530 7.569 -15.390 1.00 74.25 83 THR A O 1
ATOM 640 N N . LEU A 1 84 ? 21.002 5.401 -15.333 1.00 71.50 84 LEU A N 1
ATOM 641 C CA . LEU A 1 84 ? 19.951 5.513 -16.355 1.00 71.50 84 LEU A CA 1
ATOM 642 C C . LEU A 1 84 ? 18.557 5.684 -15.748 1.00 71.50 84 LEU A C 1
ATOM 644 O O . LEU A 1 84 ? 17.604 5.947 -16.483 1.00 71.50 84 LEU A O 1
ATOM 648 N N . GLY A 1 85 ? 18.426 5.576 -14.424 1.00 65.00 85 GLY A N 1
ATOM 649 C CA . GLY A 1 85 ? 17.193 5.892 -13.711 1.00 65.00 85 GLY A CA 1
ATOM 650 C C . GLY A 1 85 ? 16.741 7.335 -13.931 1.00 65.00 85 GLY A C 1
ATOM 651 O O . GLY A 1 85 ? 15.559 7.567 -14.195 1.00 65.00 85 GLY A O 1
ATOM 652 N N . GLU A 1 86 ? 17.690 8.273 -13.900 1.00 62.75 86 GLU A N 1
ATOM 653 C CA . GLU A 1 86 ? 17.461 9.698 -14.164 1.00 62.75 86 GLU A CA 1
ATOM 654 C C . GLU A 1 86 ? 17.179 9.960 -15.652 1.00 62.75 86 GLU A C 1
ATOM 656 O O . GLU A 1 86 ? 16.189 10.605 -15.986 1.00 62.75 86 GLU A O 1
ATOM 661 N N . VAL A 1 87 ? 17.950 9.355 -16.564 1.00 63.66 87 VAL A N 1
ATOM 662 C CA . VAL A 1 87 ? 17.732 9.472 -18.023 1.00 63.66 87 VAL A CA 1
ATOM 663 C C . VAL A 1 87 ? 16.342 8.968 -18.426 1.00 63.66 87 VAL A C 1
ATOM 665 O O . VAL A 1 87 ? 15.658 9.579 -19.244 1.00 63.66 87 VAL A O 1
ATOM 668 N N . LEU A 1 88 ? 15.879 7.864 -17.832 1.00 61.75 88 LEU A N 1
ATOM 669 C CA . LEU A 1 88 ? 14.533 7.338 -18.061 1.00 61.75 88 LEU A CA 1
ATOM 670 C C . LEU A 1 88 ? 13.437 8.301 -17.578 1.00 61.75 88 LEU A C 1
ATOM 672 O O . LEU A 1 88 ? 12.334 8.263 -18.127 1.00 61.75 88 LEU A O 1
ATOM 676 N N . ALA A 1 89 ? 13.694 9.144 -16.571 1.00 57.88 89 ALA A N 1
ATOM 677 C CA . ALA A 1 89 ? 12.755 10.189 -16.159 1.00 57.88 89 ALA A CA 1
ATOM 678 C C . ALA A 1 89 ? 12.578 11.250 -17.265 1.00 57.88 89 ALA A C 1
ATOM 680 O O . ALA A 1 89 ? 11.453 11.675 -17.515 1.00 57.88 89 ALA A O 1
ATOM 681 N N . ASP A 1 90 ? 13.636 11.566 -18.019 1.00 52.38 90 ASP A N 1
ATOM 682 C CA . ASP A 1 90 ? 13.607 12.552 -19.112 1.00 52.38 90 ASP A CA 1
ATOM 683 C C . ASP A 1 90 ? 12.941 12.045 -20.409 1.00 52.38 90 ASP A C 1
ATOM 685 O O . ASP A 1 90 ? 12.351 12.831 -21.161 1.00 52.38 90 ASP A O 1
ATOM 689 N N . ILE A 1 91 ? 12.918 10.724 -20.658 1.00 53.53 91 ILE A N 1
ATOM 690 C CA . ILE A 1 91 ? 12.211 10.101 -21.809 1.00 53.53 91 ILE A CA 1
ATOM 691 C C . ILE A 1 91 ? 10.682 10.381 -21.785 1.00 53.53 91 ILE A C 1
ATOM 693 O O . ILE A 1 91 ? 9.954 10.117 -22.750 1.00 53.53 91 ILE A O 1
ATOM 697 N N . GLN A 1 92 ? 10.166 10.980 -20.708 1.00 47.28 92 GLN A N 1
ATOM 698 C CA . GLN A 1 92 ? 8.792 11.474 -20.591 1.00 47.28 92 GLN A CA 1
ATOM 699 C C . GLN A 1 92 ? 8.427 12.594 -21.585 1.00 47.28 92 GLN A C 1
ATOM 701 O O . GLN A 1 92 ? 7.246 12.732 -21.909 1.00 47.28 92 GLN A O 1
ATOM 706 N N . VAL A 1 93 ? 9.389 13.369 -22.102 1.00 44.78 93 VAL A N 1
ATOM 707 C CA . VAL A 1 93 ? 9.089 14.649 -22.779 1.00 44.78 93 VAL A CA 1
ATOM 708 C C . VAL A 1 93 ? 8.749 14.513 -24.275 1.00 44.78 93 VAL A C 1
ATOM 710 O O . VAL A 1 93 ? 7.927 15.275 -24.792 1.00 44.78 93 VAL A O 1
ATOM 713 N N . GLU A 1 94 ? 9.273 13.519 -24.998 1.00 41.91 94 GLU A N 1
ATOM 714 C CA . GLU A 1 94 ? 9.057 13.410 -26.452 1.00 41.91 94 GLU A CA 1
ATOM 715 C C . GLU A 1 94 ? 7.894 12.481 -26.824 1.00 41.91 94 GLU A C 1
ATOM 717 O O . GLU A 1 94 ? 8.011 11.384 -27.362 1.00 41.91 94 GLU A O 1
ATOM 722 N N . ALA A 1 95 ? 6.699 12.994 -26.557 1.00 41.00 95 ALA A N 1
ATOM 723 C CA . ALA A 1 95 ? 5.387 12.494 -26.955 1.00 41.00 95 ALA A CA 1
ATOM 724 C C . ALA A 1 95 ? 5.100 12.543 -28.477 1.00 41.00 95 ALA A C 1
ATOM 726 O O . ALA A 1 95 ? 3.965 12.784 -28.896 1.00 41.00 95 ALA A O 1
ATOM 727 N N . LYS A 1 96 ? 6.091 12.341 -29.347 1.00 37.47 96 LYS A N 1
ATOM 728 C CA . LYS A 1 96 ? 5.851 12.195 -30.790 1.00 37.47 96 LYS A CA 1
ATOM 729 C C . LYS A 1 96 ? 6.318 10.817 -31.222 1.00 37.47 96 LYS A C 1
ATOM 731 O O . LYS A 1 96 ? 7.371 10.373 -30.797 1.00 37.47 96 LYS A O 1
ATOM 736 N N . ASN A 1 97 ? 5.526 10.159 -32.072 1.00 39.75 97 ASN A N 1
ATOM 737 C CA . ASN A 1 97 ? 5.867 8.927 -32.798 1.00 39.75 97 ASN A CA 1
ATOM 738 C C . ASN A 1 97 ? 7.047 9.157 -33.766 1.00 39.75 97 ASN A C 1
ATOM 740 O O . ASN A 1 97 ? 6.928 8.983 -34.977 1.00 39.75 97 ASN A O 1
ATOM 744 N N . ILE A 1 98 ? 8.167 9.617 -33.237 1.00 37.81 98 ILE A N 1
ATOM 745 C CA . ILE A 1 98 ? 9.468 9.637 -33.873 1.00 37.81 98 ILE A CA 1
ATOM 746 C C . ILE A 1 98 ? 10.171 8.436 -33.245 1.00 37.81 98 ILE A C 1
ATOM 748 O O . ILE A 1 98 ? 10.042 8.212 -32.041 1.00 37.81 98 ILE A O 1
ATOM 752 N N . ALA A 1 99 ? 10.816 7.603 -34.059 1.00 40.06 99 ALA A N 1
ATOM 753 C CA . ALA A 1 99 ? 11.718 6.585 -33.539 1.00 40.06 99 ALA A CA 1
ATOM 754 C C . ALA A 1 99 ? 12.601 7.251 -32.472 1.00 40.06 99 ALA A C 1
ATOM 756 O O . ALA A 1 99 ? 13.176 8.299 -32.756 1.00 40.06 99 ALA A O 1
ATOM 757 N N . LEU A 1 100 ? 12.597 6.726 -31.242 1.00 46.50 100 LEU A N 1
ATOM 758 C CA . LEU A 1 100 ? 13.415 7.242 -30.145 1.00 46.50 100 LEU A CA 1
ATOM 759 C C . LEU A 1 100 ? 14.883 7.012 -30.523 1.00 46.50 100 LEU A C 1
ATOM 761 O O . LEU A 1 100 ? 15.466 6.000 -30.155 1.00 46.50 100 LEU A O 1
ATOM 765 N N . ASP A 1 101 ? 15.452 7.923 -31.304 1.00 45.62 101 ASP A N 1
ATOM 766 C CA . ASP A 1 101 ? 16.872 7.980 -31.651 1.00 45.62 101 ASP A CA 1
ATOM 767 C C . ASP A 1 101 ? 17.581 8.731 -30.512 1.00 45.62 101 ASP A C 1
ATOM 769 O O . ASP A 1 101 ? 18.149 9.808 -30.682 1.00 45.62 101 ASP A O 1
ATOM 773 N N . ILE A 1 102 ? 17.407 8.217 -29.289 1.00 55.25 102 ILE A N 1
ATOM 774 C CA . ILE A 1 102 ? 18.091 8.728 -28.105 1.00 55.25 102 ILE A CA 1
ATOM 775 C C . ILE A 1 102 ? 19.449 8.044 -28.085 1.00 55.25 102 ILE A C 1
ATOM 777 O O . ILE A 1 102 ? 19.538 6.846 -27.818 1.00 55.25 102 ILE A O 1
ATOM 781 N N . ASP A 1 103 ? 20.490 8.815 -28.379 1.00 57.84 103 ASP A N 1
ATOM 782 C CA . ASP A 1 103 ? 21.875 8.393 -28.204 1.00 57.84 103 ASP A CA 1
ATOM 783 C C . ASP A 1 103 ? 22.172 8.377 -26.697 1.00 57.84 103 ASP A C 1
ATOM 785 O O . ASP A 1 103 ? 22.426 9.412 -26.077 1.00 57.84 103 ASP A O 1
ATOM 789 N N . ILE A 1 104 ? 21.983 7.213 -26.073 1.00 67.56 104 ILE A N 1
ATOM 790 C CA . ILE A 1 104 ? 22.238 7.022 -24.645 1.00 67.56 104 ILE A CA 1
ATOM 791 C C . ILE A 1 104 ? 23.741 6.840 -24.476 1.00 67.56 104 ILE A C 1
ATOM 793 O O . ILE A 1 104 ? 24.303 5.849 -24.945 1.00 67.56 104 ILE A O 1
ATOM 797 N N . ASP A 1 105 ? 24.373 7.780 -23.774 1.00 71.44 105 ASP A N 1
ATOM 798 C CA . ASP A 1 105 ? 25.793 7.700 -23.454 1.00 71.44 105 ASP A CA 1
ATOM 799 C C . ASP A 1 105 ? 26.095 6.400 -22.685 1.00 71.44 105 ASP A C 1
ATOM 801 O O . ASP A 1 105 ? 25.456 6.072 -21.681 1.00 71.44 105 ASP A O 1
ATOM 805 N N . THR A 1 106 ? 27.064 5.636 -23.187 1.00 80.00 106 THR A N 1
ATOM 806 C CA . THR A 1 106 ? 27.508 4.363 -22.598 1.00 80.00 106 THR A CA 1
ATOM 807 C C . THR A 1 106 ? 28.819 4.513 -21.830 1.00 80.00 106 THR A C 1
ATOM 809 O O . THR A 1 106 ? 29.348 3.530 -21.312 1.00 80.00 106 THR A O 1
ATOM 812 N N . ASP A 1 107 ? 29.338 5.735 -21.689 1.00 80.62 107 ASP A N 1
ATOM 813 C CA . ASP A 1 107 ? 30.615 6.007 -21.034 1.00 80.62 107 ASP A CA 1
ATOM 814 C C . ASP A 1 107 ? 30.657 5.544 -19.572 1.00 80.62 107 ASP A C 1
ATOM 816 O O . ASP A 1 107 ? 31.698 5.075 -19.110 1.00 80.62 107 ASP A O 1
ATOM 820 N N . TRP A 1 108 ? 29.515 5.559 -18.879 1.00 80.50 108 TRP A N 1
ATOM 821 C CA . TRP A 1 108 ? 29.379 5.102 -17.490 1.00 80.50 108 TRP A CA 1
ATOM 822 C C . TRP A 1 108 ? 29.766 3.631 -17.279 1.00 80.50 108 TRP A C 1
ATOM 824 O O . TRP A 1 108 ? 30.159 3.246 -16.180 1.00 80.50 108 TRP A O 1
ATOM 834 N N . CYS A 1 109 ? 29.668 2.792 -18.315 1.00 82.44 109 CYS A N 1
ATOM 835 C CA . CYS A 1 109 ? 29.946 1.361 -18.200 1.00 82.44 109 CYS A CA 1
ATOM 836 C C . CYS A 1 109 ? 31.338 0.962 -18.699 1.00 82.44 109 CYS A C 1
ATOM 838 O O . CYS A 1 109 ? 31.679 -0.216 -18.612 1.00 82.44 109 CYS A O 1
ATOM 840 N N . LYS A 1 110 ? 32.162 1.901 -19.189 1.00 82.12 110 LYS A N 1
ATOM 841 C CA . LYS A 1 110 ? 33.496 1.601 -19.753 1.00 82.12 110 LYS A CA 1
ATOM 842 C C . LYS A 1 110 ? 34.441 0.946 -18.746 1.00 82.12 110 LYS A C 1
ATOM 844 O O . LYS A 1 110 ? 35.190 0.042 -19.108 1.00 82.12 110 LYS A O 1
ATOM 849 N N . ASP A 1 111 ? 34.366 1.352 -17.480 1.00 80.88 111 ASP A N 1
ATOM 850 C CA . ASP A 1 111 ? 35.182 0.763 -16.411 1.00 80.88 111 ASP A CA 1
ATOM 851 C C . ASP A 1 111 ? 34.724 -0.661 -16.044 1.00 80.88 111 ASP A C 1
ATOM 853 O O . ASP A 1 111 ? 35.526 -1.481 -15.586 1.00 80.88 111 ASP A O 1
ATOM 857 N N . ILE A 1 112 ? 33.449 -0.975 -16.304 1.00 83.75 112 ILE A N 1
ATOM 858 C CA . ILE A 1 112 ? 32.835 -2.289 -16.077 1.00 83.75 112 ILE A CA 1
ATOM 859 C C . ILE A 1 112 ? 33.114 -3.218 -17.275 1.00 83.75 112 ILE A C 1
ATOM 861 O O . ILE A 1 112 ? 33.597 -4.341 -17.111 1.00 83.75 112 ILE A O 1
ATOM 865 N N . LEU A 1 113 ? 32.872 -2.736 -18.498 1.00 84.88 113 LEU A N 1
ATOM 866 C CA . LEU A 1 113 ? 33.140 -3.399 -19.782 1.00 84.88 113 LEU A CA 1
ATOM 867 C C . LEU A 1 113 ? 34.550 -3.078 -20.286 1.00 84.88 113 LEU A C 1
ATOM 869 O O . LEU A 1 113 ? 34.759 -2.516 -21.357 1.00 84.88 113 LEU A O 1
ATOM 873 N N . ASN A 1 114 ? 35.534 -3.441 -19.474 1.00 80.44 114 ASN A N 1
ATOM 874 C CA . ASN A 1 114 ? 36.926 -3.038 -19.652 1.00 80.44 114 ASN A CA 1
ATOM 875 C C . ASN A 1 114 ? 37.782 -3.991 -20.508 1.00 80.44 114 ASN A C 1
ATOM 877 O O . ASN A 1 114 ? 38.996 -3.798 -20.599 1.00 80.44 114 ASN A O 1
ATOM 881 N N . ARG A 1 115 ? 37.198 -5.034 -21.118 1.00 80.06 115 ARG A N 1
ATOM 882 C CA . ARG A 1 115 ? 37.937 -5.978 -21.976 1.00 80.06 115 ARG A CA 1
ATOM 883 C C . ARG A 1 115 ? 37.614 -5.778 -23.449 1.00 80.06 115 ARG A C 1
ATOM 885 O O . ARG A 1 115 ? 36.495 -5.450 -23.828 1.00 80.06 115 ARG A O 1
ATOM 892 N N . LYS A 1 116 ? 38.606 -6.048 -24.296 1.00 73.38 116 LYS A N 1
ATOM 893 C CA . LYS A 1 116 ? 38.428 -6.067 -25.748 1.00 73.38 116 LYS A CA 1
ATOM 894 C C . LYS A 1 116 ? 37.418 -7.157 -26.139 1.00 73.38 116 LYS A C 1
ATOM 896 O O . LYS A 1 116 ? 37.437 -8.253 -25.587 1.00 73.38 116 LYS A O 1
ATOM 901 N N . GLY A 1 117 ? 36.498 -6.813 -27.040 1.00 75.81 117 GLY A N 1
ATOM 902 C CA . GLY A 1 117 ? 35.365 -7.664 -27.429 1.00 75.81 117 GLY A CA 1
ATOM 903 C C . GLY A 1 117 ? 34.127 -7.533 -26.530 1.00 75.81 117 GLY A C 1
ATOM 904 O O . GLY A 1 117 ? 33.063 -8.041 -26.893 1.00 75.81 117 GLY A O 1
ATOM 905 N N . ASP A 1 118 ? 34.221 -6.834 -25.391 1.00 86.69 118 ASP A N 1
ATOM 906 C CA . ASP A 1 118 ? 33.028 -6.422 -24.656 1.00 86.69 118 ASP A CA 1
ATOM 907 C C . ASP A 1 118 ? 32.304 -5.312 -25.426 1.00 86.69 118 ASP A C 1
ATOM 909 O O . ASP A 1 118 ? 32.916 -4.380 -25.949 1.00 86.69 118 ASP A O 1
ATOM 913 N N . SER A 1 119 ? 30.981 -5.402 -25.491 1.00 87.25 119 SER A N 1
ATOM 914 C CA . SER A 1 119 ? 30.154 -4.381 -26.126 1.00 87.25 119 SER A CA 1
ATOM 915 C C . SER A 1 119 ? 28.796 -4.294 -25.456 1.00 87.25 119 SER A C 1
ATOM 917 O O . SER A 1 119 ? 28.229 -5.317 -25.065 1.00 87.25 119 SER A O 1
ATOM 919 N N . ILE A 1 120 ? 28.236 -3.093 -25.416 1.00 89.00 120 ILE A N 1
ATOM 920 C CA . ILE A 1 120 ? 26.863 -2.839 -24.999 1.00 89.00 120 ILE A CA 1
ATOM 921 C C . ILE A 1 120 ? 26.123 -2.120 -26.121 1.00 89.00 120 ILE A C 1
ATOM 923 O O . ILE A 1 120 ? 26.649 -1.204 -26.745 1.00 89.00 120 ILE A O 1
ATOM 927 N N . GLU A 1 121 ? 24.895 -2.548 -26.374 1.00 87.38 121 GLU A N 1
ATOM 928 C CA . GLU A 1 121 ? 23.954 -1.856 -27.243 1.00 87.38 121 GLU A CA 1
ATOM 929 C C . GLU A 1 121 ? 22.720 -1.514 -26.416 1.00 87.38 121 GLU A C 1
ATOM 931 O O . GLU A 1 121 ? 22.075 -2.406 -25.862 1.00 87.38 121 GLU A O 1
ATOM 936 N N . VAL A 1 122 ? 22.400 -0.227 -26.312 1.00 84.31 122 VAL A N 1
ATOM 937 C CA . VAL A 1 122 ? 21.229 0.253 -25.577 1.00 84.31 122 VAL A CA 1
ATOM 938 C C . VAL A 1 122 ? 20.161 0.651 -26.582 1.00 84.31 122 VAL A C 1
ATOM 940 O O . VAL A 1 122 ? 20.425 1.403 -27.512 1.00 84.31 122 VAL A O 1
ATOM 943 N N . SER A 1 123 ? 18.949 0.137 -26.405 1.00 79.31 123 SER A N 1
ATOM 944 C CA . SER A 1 123 ? 17.821 0.411 -27.293 1.00 79.31 123 SER A CA 1
ATOM 945 C C . SER A 1 123 ? 16.567 0.728 -26.479 1.00 79.31 123 SER A C 1
ATOM 947 O O . SER A 1 123 ? 16.238 -0.015 -25.551 1.00 79.31 123 SER A O 1
ATOM 949 N N . PRO A 1 124 ? 15.841 1.814 -26.781 1.00 76.94 124 PRO A N 1
ATOM 950 C CA . PRO A 1 124 ? 14.568 2.082 -26.136 1.00 76.94 124 PRO A CA 1
ATOM 951 C C . PRO A 1 124 ? 13.497 1.104 -26.628 1.00 76.94 124 PRO A C 1
ATOM 953 O O . PRO A 1 124 ? 13.482 0.687 -27.787 1.00 76.94 124 PRO A O 1
ATOM 956 N N . PHE A 1 125 ? 12.552 0.765 -25.756 1.00 70.62 125 PHE A N 1
ATOM 957 C CA . PHE A 1 125 ? 11.389 -0.042 -26.109 1.00 70.62 125 PHE A CA 1
ATOM 958 C C . PHE A 1 125 ? 10.106 0.519 -25.496 1.00 70.62 125 PHE A C 1
ATOM 960 O O . PHE A 1 125 ? 10.113 1.251 -24.504 1.00 70.62 125 PHE A O 1
ATOM 967 N N . ASN A 1 126 ? 8.980 0.127 -26.089 1.00 69.69 126 ASN A N 1
ATOM 968 C CA . ASN A 1 126 ? 7.645 0.415 -25.589 1.00 69.69 126 ASN A CA 1
ATOM 969 C C . ASN A 1 126 ? 6.825 -0.882 -25.612 1.00 69.69 126 ASN A C 1
ATOM 971 O O . ASN A 1 126 ? 6.577 -1.432 -26.684 1.00 69.69 126 ASN A O 1
ATOM 975 N N . MET A 1 127 ? 6.439 -1.393 -24.439 1.00 57.03 127 MET A N 1
ATOM 976 C CA . MET A 1 127 ? 5.654 -2.632 -24.324 1.00 57.03 127 MET A CA 1
ATOM 977 C C . MET A 1 127 ? 4.167 -2.438 -24.672 1.00 57.03 127 MET A C 1
ATOM 979 O O . MET A 1 127 ? 3.441 -3.426 -24.760 1.00 57.03 127 MET A O 1
ATOM 983 N N . LEU A 1 128 ? 3.694 -1.200 -24.875 1.00 50.94 128 LEU A N 1
ATOM 984 C CA . LEU A 1 128 ? 2.293 -0.901 -25.188 1.00 50.94 128 LEU A CA 1
ATOM 985 C C . LEU A 1 128 ? 2.077 -0.612 -26.688 1.00 50.94 128 LEU A C 1
ATOM 987 O O . LEU A 1 128 ? 2.809 0.200 -27.261 1.00 50.94 128 LEU A O 1
ATOM 991 N N . PRO A 1 129 ? 1.014 -1.148 -27.327 1.00 37.28 129 PRO A N 1
ATOM 992 C CA . PRO A 1 129 ? 0.422 -0.482 -28.482 1.00 37.28 129 PRO A CA 1
ATOM 993 C C . PRO A 1 129 ? -0.190 0.836 -27.991 1.00 37.28 129 PRO A C 1
ATOM 995 O O . PRO A 1 129 ? -0.947 0.842 -27.025 1.00 37.28 129 PRO A O 1
ATOM 998 N N . SER A 1 130 ? 0.190 1.951 -28.617 1.00 31.89 130 SER A N 1
ATOM 999 C CA . SER A 1 130 ? -0.040 3.316 -28.128 1.00 31.89 130 SER A CA 1
ATOM 1000 C C . SER A 1 130 ? -1.441 3.5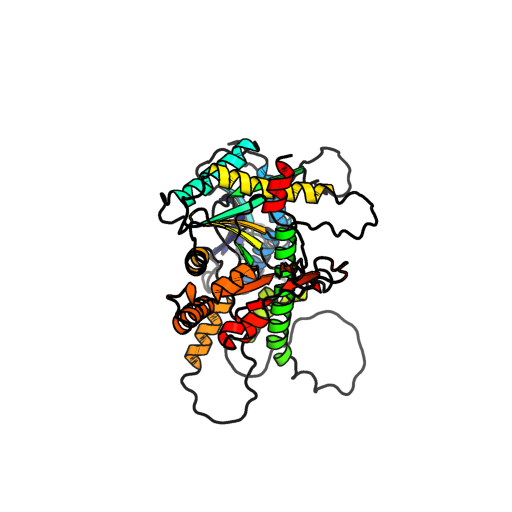66 -27.533 1.00 31.89 130 SER A C 1
ATOM 1002 O O . SER A 1 130 ? -2.412 3.648 -28.293 1.00 31.89 130 SER A O 1
ATOM 1004 N N . PRO A 1 131 ? -1.571 3.848 -26.227 1.00 36.28 131 PRO A N 1
ATOM 1005 C CA . PRO A 1 131 ? -2.426 4.938 -25.813 1.00 36.28 131 PRO A CA 1
ATOM 1006 C C . PRO A 1 131 ? -1.658 6.233 -26.097 1.00 36.28 131 PRO A C 1
ATOM 1008 O O . PRO A 1 131 ? -0.470 6.357 -25.793 1.00 36.28 131 PRO A O 1
ATOM 1011 N N . SER A 1 132 ? -2.314 7.165 -26.779 1.00 31.61 132 SER A N 1
ATOM 1012 C CA . SER A 1 132 ? -1.762 8.465 -27.150 1.00 31.61 132 SER A CA 1
ATOM 1013 C C . SER A 1 132 ? -1.035 9.126 -25.971 1.00 31.61 132 SER A C 1
ATOM 1015 O O . SER A 1 132 ? -1.52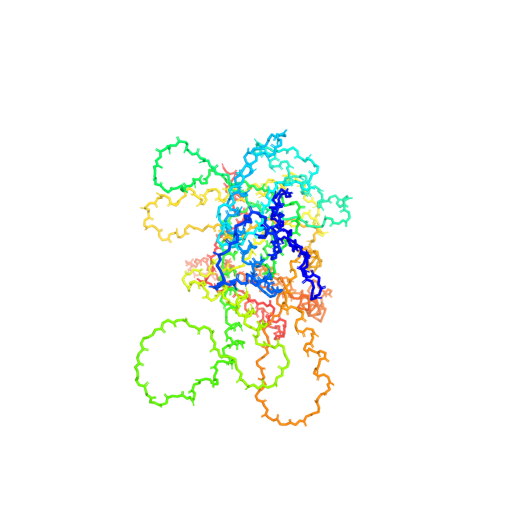2 9.055 -24.842 1.00 31.61 132 SER A O 1
ATOM 1017 N N . PRO A 1 133 ? 0.111 9.781 -26.206 1.00 38.34 133 PRO A N 1
ATOM 1018 C CA . PRO A 1 133 ? 0.854 10.412 -25.135 1.00 38.34 133 PRO A CA 1
ATOM 1019 C C . PRO A 1 133 ? 0.019 11.510 -24.472 1.00 38.34 133 PRO A C 1
ATOM 1021 O O . PRO A 1 133 ? -0.648 12.316 -25.123 1.00 38.34 133 PRO A O 1
ATOM 1024 N N . VAL A 1 134 ? 0.058 11.507 -23.148 1.00 44.50 134 VAL A N 1
ATOM 1025 C CA . VAL A 1 134 ? -0.741 12.356 -22.275 1.00 44.50 134 VAL A CA 1
ATOM 1026 C C . VAL A 1 134 ? -0.07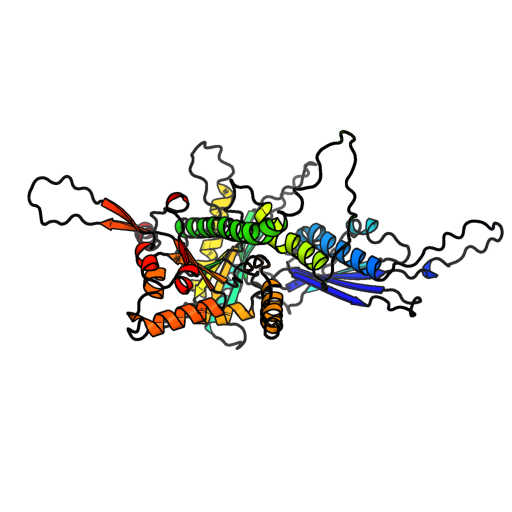0 13.727 -22.165 1.00 44.50 134 VAL A C 1
ATOM 1028 O O . VAL A 1 134 ? 0.664 14.000 -21.228 1.00 44.50 134 VAL A O 1
ATOM 1031 N N . SER A 1 135 ? -0.273 14.591 -23.159 1.00 41.19 135 SER A N 1
ATOM 1032 C CA . SER A 1 135 ? 0.372 15.913 -23.236 1.00 41.19 135 SER A CA 1
ATOM 1033 C C . SER A 1 135 ? -0.467 17.057 -22.638 1.00 41.19 135 SER A C 1
ATOM 1035 O O . SER A 1 135 ? -0.316 18.208 -23.041 1.00 41.19 135 SER A O 1
ATOM 1037 N N . SER A 1 136 ? -1.413 16.759 -21.740 1.00 51.38 136 SER A N 1
ATOM 1038 C CA . SER A 1 136 ? -2.235 17.765 -21.047 1.00 51.38 136 SER A CA 1
ATOM 1039 C C . SER A 1 136 ? -2.836 17.199 -19.755 1.00 51.38 136 SER A C 1
ATOM 1041 O O . SER A 1 136 ? -3.152 16.010 -19.706 1.00 51.38 136 SER A O 1
ATOM 1043 N N . GLU A 1 137 ? -3.064 18.041 -18.740 1.00 52.25 137 GLU A N 1
ATOM 1044 C CA . GLU A 1 137 ? -3.769 17.668 -17.493 1.00 52.25 137 GLU A CA 1
ATOM 1045 C C . GLU A 1 137 ? -5.120 16.977 -17.768 1.00 52.25 137 GLU A C 1
ATOM 1047 O O . GLU A 1 137 ? -5.499 16.023 -17.086 1.00 52.25 137 GLU A O 1
ATOM 1052 N N . SER A 1 138 ? -5.809 17.382 -18.843 1.00 54.47 138 SER A N 1
ATOM 1053 C CA . SER A 1 138 ? -7.061 16.764 -19.299 1.00 54.47 138 SER A CA 1
ATOM 1054 C C . SER A 1 138 ? -6.902 15.298 -19.711 1.00 54.47 138 SER A C 1
ATOM 1056 O O . SER A 1 138 ? -7.842 14.521 -19.559 1.00 54.47 138 SER A O 1
ATOM 1058 N N . ALA A 1 139 ? -5.747 14.908 -20.249 1.00 56.69 139 ALA A N 1
ATOM 1059 C CA . ALA A 1 139 ? -5.495 13.539 -20.675 1.00 56.69 139 ALA A CA 1
ATOM 1060 C C . ALA A 1 139 ? -5.049 12.649 -19.496 1.00 56.69 139 ALA A C 1
ATOM 1062 O O . ALA A 1 139 ? -5.367 11.463 -19.491 1.00 56.69 139 ALA A O 1
ATOM 1063 N N . ALA A 1 140 ? -4.352 13.201 -18.489 1.00 63.47 140 ALA A N 1
ATOM 1064 C CA . ALA A 1 140 ? -3.949 12.454 -17.288 1.00 63.47 140 ALA A CA 1
ATOM 1065 C C . ALA A 1 140 ? -5.182 12.090 -16.454 1.00 63.47 140 ALA A C 1
ATOM 1067 O O . ALA A 1 140 ? -5.363 10.941 -16.053 1.00 63.47 140 ALA A O 1
ATOM 1068 N N . SER A 1 141 ? -6.096 13.055 -16.327 1.00 74.88 141 SER A N 1
ATOM 1069 C CA . SER A 1 141 ? -7.444 12.847 -15.800 1.00 74.88 141 SER A CA 1
ATOM 1070 C C . SER A 1 141 ? -8.200 11.752 -16.576 1.00 74.88 141 SER A C 1
ATOM 1072 O O . SER A 1 141 ? -8.766 10.840 -15.971 1.00 74.88 141 SER A O 1
ATOM 1074 N N . GLY A 1 142 ? -8.118 11.757 -17.914 1.00 83.00 142 GLY A N 1
ATOM 1075 C CA . GLY A 1 142 ? -8.685 10.702 -18.764 1.00 83.00 142 GLY A CA 1
ATOM 1076 C C . GLY A 1 142 ? -8.102 9.308 -18.494 1.00 83.00 142 GLY A C 1
ATOM 1077 O O . GLY A 1 142 ? -8.856 8.360 -18.299 1.00 83.00 142 GLY A O 1
ATOM 1078 N N . ALA A 1 143 ? -6.776 9.180 -18.389 1.00 85.50 143 ALA A N 1
ATOM 1079 C CA . ALA A 1 143 ? -6.114 7.902 -18.112 1.00 85.50 143 ALA A CA 1
ATOM 1080 C C . ALA A 1 143 ? -6.493 7.326 -16.736 1.00 85.50 143 ALA A C 1
ATOM 1082 O O . ALA A 1 143 ? -6.722 6.121 -16.603 1.00 85.50 143 ALA A O 1
ATOM 1083 N N . VAL A 1 144 ? -6.594 8.183 -15.714 1.00 90.12 144 VAL A N 1
ATOM 1084 C CA . VAL A 1 144 ? -7.088 7.789 -14.386 1.00 90.12 144 VAL A CA 1
ATOM 1085 C C . VAL A 1 144 ? -8.551 7.347 -14.456 1.00 90.12 144 VAL A C 1
ATOM 1087 O O . VAL A 1 144 ? -8.910 6.345 -13.840 1.00 90.12 144 VAL A O 1
ATOM 1090 N N . GLN A 1 145 ? -9.386 8.040 -15.235 1.00 92.50 145 GLN A N 1
ATOM 1091 C CA . GLN A 1 145 ? -10.794 7.678 -15.400 1.00 92.50 145 GLN A CA 1
ATOM 1092 C C . GLN A 1 145 ? -10.953 6.319 -16.085 1.00 92.50 145 GLN A C 1
ATOM 1094 O O . GLN A 1 145 ? -11.713 5.479 -15.605 1.00 92.50 145 GLN A O 1
ATOM 1099 N N . ASP A 1 146 ? -10.195 6.066 -17.150 1.00 88.31 146 ASP A N 1
ATOM 1100 C CA . ASP A 1 146 ? -10.180 4.776 -17.843 1.00 88.31 146 ASP A CA 1
ATOM 1101 C C . ASP A 1 146 ? -9.682 3.652 -16.921 1.00 88.31 146 ASP A C 1
ATOM 1103 O O . ASP A 1 146 ? -10.220 2.543 -16.922 1.00 88.31 146 ASP A O 1
ATOM 1107 N N . ALA A 1 147 ? -8.673 3.927 -16.088 1.00 88.50 147 ALA A N 1
ATOM 1108 C CA . ALA A 1 147 ? -8.204 2.994 -15.067 1.00 88.50 147 ALA A CA 1
ATOM 1109 C C . ALA A 1 147 ? -9.294 2.681 -14.028 1.00 88.50 147 ALA A C 1
ATOM 1111 O O . ALA A 1 147 ? -9.586 1.510 -13.779 1.00 88.50 147 ALA A O 1
ATOM 1112 N N . ALA A 1 148 ? -9.946 3.701 -13.468 1.00 91.44 148 ALA A N 1
ATOM 1113 C CA . ALA A 1 148 ? -11.047 3.512 -12.529 1.00 91.44 148 ALA A CA 1
ATOM 1114 C C . ALA A 1 148 ? -12.196 2.710 -13.165 1.00 91.44 148 ALA A C 1
ATOM 1116 O O . ALA A 1 148 ? -12.713 1.778 -12.549 1.00 91.44 148 ALA A O 1
ATOM 1117 N N . GLN A 1 149 ? -12.544 3.013 -14.420 1.00 89.94 149 GLN A N 1
ATOM 1118 C CA . GLN A 1 149 ? -13.588 2.305 -15.155 1.00 89.94 149 GLN A CA 1
ATOM 1119 C C . GLN A 1 149 ? -13.265 0.816 -15.323 1.00 89.94 149 GLN A C 1
ATOM 1121 O O . GLN A 1 149 ? -14.163 0.002 -15.129 1.00 89.94 149 GLN A O 1
ATOM 1126 N N . ARG A 1 150 ? -12.005 0.447 -15.604 1.00 87.12 150 ARG A N 1
ATOM 1127 C CA . ARG A 1 150 ? -11.577 -0.963 -15.699 1.00 87.12 150 ARG A CA 1
ATOM 1128 C C . ARG A 1 150 ? -11.779 -1.735 -14.393 1.00 87.12 150 ARG A C 1
ATOM 1130 O O . ARG A 1 150 ? -12.252 -2.867 -14.429 1.00 87.12 150 ARG A O 1
ATOM 1137 N N . VAL A 1 151 ? -11.469 -1.120 -13.250 1.00 88.75 151 VAL A N 1
ATOM 1138 C CA . VAL A 1 151 ? -11.680 -1.734 -11.923 1.00 88.75 151 VAL A CA 1
ATOM 1139 C C . VAL A 1 151 ? -13.177 -1.862 -11.600 1.00 88.75 151 VAL A C 1
ATOM 1141 O O . VAL A 1 151 ? -13.603 -2.847 -11.000 1.00 88.75 151 VAL A O 1
ATOM 1144 N N . ILE A 1 152 ? -13.995 -0.881 -12.000 1.00 87.75 152 ILE A N 1
ATOM 1145 C CA . ILE A 1 152 ? -15.447 -0.882 -11.755 1.00 87.75 152 ILE A CA 1
ATOM 1146 C C . ILE A 1 152 ? -16.165 -1.913 -12.628 1.00 87.75 152 ILE A C 1
ATOM 1148 O O . ILE A 1 152 ? -17.014 -2.652 -12.127 1.00 87.75 152 ILE A O 1
ATOM 1152 N N . SER A 1 153 ? -15.873 -1.932 -13.931 1.00 79.94 153 SER A N 1
ATOM 1153 C CA . SER A 1 153 ? -16.617 -2.750 -14.888 1.00 79.94 153 SER A CA 1
ATOM 1154 C C . SER A 1 153 ? -16.296 -4.234 -14.776 1.00 79.94 153 SER A C 1
ATOM 1156 O O . SER A 1 153 ? -17.136 -5.058 -15.134 1.00 79.94 153 SER A O 1
ATOM 1158 N N . LYS A 1 154 ? -15.114 -4.581 -14.244 1.00 69.00 154 LYS A N 1
ATOM 1159 C CA . LYS A 1 154 ? -14.586 -5.955 -14.231 1.00 69.00 154 LYS A CA 1
ATOM 1160 C C . LYS A 1 154 ? -14.557 -6.586 -15.633 1.00 69.00 154 LYS A C 1
ATOM 1162 O O . LYS A 1 154 ? -14.570 -7.810 -15.752 1.00 69.00 154 LYS A O 1
ATOM 1167 N N . ASP A 1 155 ? -14.539 -5.760 -16.687 1.00 54.62 155 ASP A N 1
ATOM 1168 C CA . ASP A 1 155 ? -14.595 -6.211 -18.088 1.00 54.62 155 ASP A CA 1
ATOM 1169 C C . ASP A 1 155 ? -13.375 -7.063 -18.455 1.00 54.62 155 ASP A C 1
ATOM 1171 O O . ASP A 1 155 ? -13.463 -7.984 -19.267 1.00 54.62 155 ASP A O 1
ATOM 1175 N N . ASP A 1 156 ? -12.242 -6.774 -17.819 1.00 57.59 156 ASP A N 1
ATOM 1176 C CA . ASP A 1 156 ? -11.072 -7.633 -17.811 1.00 57.59 156 ASP A CA 1
ATOM 1177 C C . ASP A 1 156 ? -11.068 -8.395 -16.483 1.00 57.59 156 ASP A C 1
ATOM 1179 O O . ASP A 1 156 ? -10.760 -7.823 -15.437 1.00 57.59 156 ASP A O 1
ATOM 1183 N N . ALA A 1 157 ? -11.432 -9.682 -16.510 1.00 55.50 157 ALA A N 1
ATOM 1184 C CA . ALA A 1 157 ? -11.567 -10.538 -15.323 1.00 55.50 157 ALA A CA 1
ATOM 1185 C C . ALA A 1 157 ? -10.281 -10.646 -14.466 1.00 55.50 157 ALA A C 1
ATOM 1187 O O . ALA A 1 157 ? -10.286 -11.306 -13.427 1.00 55.50 157 ALA A O 1
ATOM 1188 N N . ALA A 1 158 ? -9.180 -10.032 -14.910 1.00 61.47 158 ALA A N 1
ATOM 1189 C CA . ALA A 1 158 ? -7.894 -9.969 -14.235 1.00 61.47 158 ALA A CA 1
ATOM 1190 C C . ALA A 1 158 ? -7.604 -8.647 -13.483 1.00 61.47 158 ALA A C 1
ATOM 1192 O O . ALA A 1 158 ? -6.649 -8.616 -12.700 1.00 61.47 158 ALA A O 1
ATOM 1193 N N . THR A 1 159 ? -8.361 -7.559 -13.699 1.00 76.00 159 THR A N 1
ATOM 1194 C CA . THR A 1 159 ? -8.024 -6.230 -13.138 1.00 76.00 159 THR A CA 1
ATOM 1195 C C . THR A 1 159 ? -8.921 -5.850 -11.956 1.00 76.00 159 THR A C 1
ATOM 1197 O O . THR A 1 159 ? -9.905 -5.132 -12.110 1.00 76.00 159 THR A O 1
ATOM 1200 N N . ASP A 1 160 ? -8.539 -6.290 -10.753 1.00 86.81 160 ASP A N 1
ATOM 1201 C CA . ASP A 1 160 ? -9.278 -6.022 -9.503 1.00 86.81 160 ASP A CA 1
ATOM 1202 C C . ASP A 1 160 ? -8.674 -4.872 -8.666 1.00 86.81 160 ASP A C 1
ATOM 1204 O O . ASP A 1 160 ? -9.275 -4.402 -7.692 1.00 86.81 160 ASP A O 1
ATOM 1208 N N . ALA A 1 161 ? -7.471 -4.419 -9.027 1.00 90.31 161 ALA A N 1
ATOM 1209 C CA . ALA A 1 161 ? -6.814 -3.263 -8.429 1.00 90.31 161 ALA A CA 1
ATOM 1210 C C . ALA A 1 161 ? -5.953 -2.521 -9.457 1.00 90.31 161 ALA A C 1
ATOM 1212 O O . ALA A 1 161 ? -5.459 -3.141 -10.397 1.00 90.31 161 ALA A O 1
ATOM 1213 N N . ILE A 1 162 ? -5.755 -1.212 -9.275 1.00 91.06 162 ILE A N 1
ATOM 1214 C CA . ILE A 1 162 ? -4.805 -0.393 -10.043 1.00 91.06 162 ILE A CA 1
ATOM 1215 C C . ILE A 1 162 ? -4.073 0.577 -9.116 1.00 91.06 162 ILE A C 1
ATOM 1217 O O . ILE A 1 162 ? -4.707 1.287 -8.337 1.00 91.06 162 ILE A O 1
ATOM 1221 N N . LEU A 1 163 ? -2.746 0.633 -9.236 1.00 92.75 163 LEU A N 1
ATOM 1222 C CA . LEU A 1 163 ? -1.905 1.621 -8.567 1.00 92.75 163 LEU A CA 1
ATOM 1223 C C . LEU A 1 163 ? -1.739 2.868 -9.446 1.00 92.75 163 LEU A C 1
ATOM 1225 O O . LEU A 1 163 ? -1.436 2.774 -10.635 1.00 92.75 163 LEU A O 1
ATOM 1229 N N . ILE A 1 164 ? -1.928 4.037 -8.847 1.00 92.56 164 ILE A N 1
ATOM 1230 C CA . ILE A 1 164 ? -1.740 5.355 -9.447 1.00 92.56 164 ILE A CA 1
ATOM 1231 C C . ILE A 1 164 ? -0.625 6.054 -8.679 1.00 92.56 164 ILE A C 1
ATOM 1233 O O . ILE A 1 164 ? -0.727 6.236 -7.468 1.00 92.56 164 ILE A O 1
ATOM 1237 N N . ALA A 1 165 ? 0.433 6.447 -9.378 1.00 89.94 165 ALA A N 1
ATOM 1238 C CA . ALA A 1 165 ? 1.601 7.075 -8.777 1.00 89.94 165 ALA A CA 1
ATOM 1239 C C . ALA A 1 165 ? 1.644 8.581 -9.090 1.00 89.94 165 ALA A C 1
ATOM 1241 O O . ALA A 1 165 ? 1.160 8.996 -10.154 1.00 89.94 165 ALA A O 1
ATOM 1242 N N . PRO A 1 166 ? 2.224 9.399 -8.194 1.00 88.56 166 PRO A N 1
ATOM 1243 C CA . PRO A 1 166 ? 2.582 10.770 -8.515 1.00 88.56 166 PRO A CA 1
ATOM 1244 C C . PRO A 1 166 ? 3.661 10.800 -9.603 1.00 88.56 166 PRO A C 1
ATOM 1246 O O . PRO A 1 166 ? 4.576 9.979 -9.640 1.00 88.56 166 PRO A O 1
ATOM 1249 N N . HIS A 1 167 ? 3.547 11.773 -10.493 1.00 80.75 167 HIS A N 1
ATOM 1250 C CA . HIS A 1 167 ? 4.417 11.988 -11.634 1.00 80.75 167 HIS A CA 1
ATOM 1251 C C . HIS A 1 167 ? 4.830 13.458 -11.658 1.00 80.75 167 HIS A C 1
ATOM 1253 O O . HIS A 1 167 ? 4.039 14.334 -12.026 1.00 80.75 167 HIS A O 1
ATOM 1259 N N . ALA A 1 168 ? 6.072 13.717 -11.253 1.00 76.88 168 ALA A N 1
ATOM 1260 C CA . ALA A 1 168 ? 6.674 15.041 -11.284 1.00 76.88 168 ALA A CA 1
ATOM 1261 C C . ALA A 1 168 ? 7.045 15.421 -12.725 1.00 76.88 168 ALA A C 1
ATOM 1263 O O . ALA A 1 168 ? 7.697 14.654 -13.426 1.00 76.88 168 ALA A O 1
ATOM 1264 N N . SER A 1 169 ? 6.625 16.603 -13.163 1.00 69.06 169 SER A N 1
ATOM 1265 C CA . SER A 1 169 ? 7.039 17.207 -14.429 1.00 69.06 169 SER A CA 1
ATOM 1266 C C . SER A 1 169 ? 8.144 18.214 -14.139 1.00 69.06 169 SER A C 1
ATOM 1268 O O . SER A 1 169 ? 7.924 19.179 -13.402 1.00 69.06 169 SER A O 1
ATOM 1270 N N . ILE A 1 170 ? 9.331 18.015 -14.704 1.00 64.75 170 ILE A N 1
ATOM 1271 C CA . ILE A 1 170 ? 10.467 18.929 -14.537 1.00 64.75 170 ILE A CA 1
ATOM 1272 C C . ILE A 1 170 ? 10.458 19.934 -15.691 1.00 64.75 170 ILE A C 1
ATOM 1274 O O . ILE A 1 170 ? 10.397 19.551 -16.859 1.00 64.75 170 ILE A O 1
ATOM 1278 N N . SER A 1 171 ? 10.517 21.231 -15.378 1.00 57.19 171 SER A N 1
ATOM 1279 C CA . SER A 1 171 ? 10.708 22.262 -16.400 1.00 57.19 171 SER A CA 1
ATOM 1280 C C . SER A 1 171 ? 12.174 22.681 -16.442 1.00 57.19 171 SER A C 1
ATOM 1282 O O . SER A 1 171 ? 12.654 23.334 -15.515 1.00 57.19 171 SER A O 1
ATOM 1284 N N . ASN A 1 172 ? 12.880 22.366 -17.529 1.00 54.03 172 ASN A N 1
ATOM 1285 C CA . ASN A 1 172 ? 14.215 22.914 -17.766 1.00 54.03 172 ASN A CA 1
ATOM 1286 C C . ASN A 1 172 ? 14.089 24.380 -18.191 1.00 54.03 172 ASN A C 1
ATOM 1288 O O . ASN A 1 172 ? 13.740 24.694 -19.333 1.00 54.03 172 ASN A O 1
ATOM 1292 N N . SER A 1 173 ? 14.380 25.303 -17.274 1.00 50.75 173 SER A N 1
ATOM 1293 C CA . SER A 1 173 ? 14.648 26.682 -17.661 1.00 50.75 173 SER A CA 1
ATOM 1294 C C . SER A 1 173 ? 15.970 26.692 -18.436 1.00 50.75 173 SER A C 1
ATOM 1296 O O . SER A 1 173 ? 17.031 26.356 -17.924 1.00 50.75 173 SER A O 1
ATOM 1298 N N . ASN A 1 174 ? 15.915 27.046 -19.720 1.00 44.38 174 ASN A N 1
ATOM 1299 C CA . ASN A 1 174 ? 17.085 27.175 -20.596 1.00 44.38 174 ASN A CA 1
ATOM 1300 C C . ASN A 1 174 ? 17.968 28.389 -20.214 1.00 44.38 174 ASN A C 1
ATOM 1302 O O . ASN A 1 174 ? 18.273 29.235 -21.057 1.00 44.38 174 ASN A O 1
ATOM 1306 N N . SER A 1 175 ? 18.392 28.515 -18.956 1.00 44.94 175 SER A N 1
ATOM 1307 C CA . SER A 1 175 ? 19.471 29.421 -18.569 1.00 44.94 175 SER A CA 1
ATOM 1308 C C . SER A 1 175 ? 20.769 28.630 -18.490 1.00 44.94 175 SER A C 1
ATOM 1310 O O . SER A 1 175 ? 20.974 27.835 -17.582 1.00 44.94 175 SER A O 1
ATOM 1312 N N . LYS A 1 176 ? 21.662 28.861 -19.458 1.00 39.97 176 LYS A N 1
ATOM 1313 C CA . LYS A 1 176 ? 23.059 28.418 -19.407 1.00 39.97 176 LYS A CA 1
ATOM 1314 C C . LYS A 1 176 ? 23.758 29.072 -18.204 1.00 39.97 176 LYS A C 1
ATOM 1316 O O . LYS A 1 176 ? 24.379 30.119 -18.361 1.00 39.97 176 LYS A O 1
ATOM 1321 N N . SER A 1 177 ? 23.658 28.477 -17.024 1.00 39.97 177 SER A N 1
ATOM 1322 C CA . SER A 1 177 ? 24.564 28.720 -15.900 1.00 39.97 177 SER A CA 1
ATOM 1323 C C . SER A 1 177 ? 25.313 27.427 -15.617 1.00 39.97 177 SER A C 1
ATOM 1325 O O . SER A 1 177 ? 24.720 26.362 -15.510 1.00 39.97 177 SER A O 1
ATOM 1327 N N . SER A 1 178 ? 26.636 27.521 -15.580 1.00 41.59 178 SER A N 1
ATOM 1328 C CA . SER A 1 178 ? 27.586 26.409 -15.544 1.00 41.59 178 SER A CA 1
ATOM 1329 C C . SER A 1 178 ? 27.763 25.760 -14.166 1.00 41.59 178 SER A C 1
ATOM 1331 O O . SER A 1 178 ? 28.813 25.180 -13.927 1.00 41.59 178 SER A O 1
ATOM 1333 N N . ASP A 1 179 ? 26.770 25.837 -13.282 1.00 39.66 179 ASP A N 1
ATOM 1334 C CA . ASP A 1 179 ? 26.815 25.221 -11.955 1.00 39.66 179 ASP A CA 1
ATOM 1335 C C . ASP A 1 179 ? 25.539 24.395 -11.744 1.00 39.66 179 ASP A C 1
ATOM 1337 O O . ASP A 1 179 ? 24.448 24.952 -11.779 1.00 39.66 179 ASP A O 1
ATOM 1341 N N . GLY A 1 180 ? 25.706 23.076 -11.571 1.00 42.81 180 GLY A N 1
ATOM 1342 C CA . GLY A 1 180 ? 24.741 22.113 -11.011 1.00 42.81 180 GLY A CA 1
ATOM 1343 C C . GLY A 1 180 ? 23.296 22.171 -11.522 1.00 42.81 180 GLY A C 1
ATOM 1344 O O . GLY A 1 180 ? 22.501 22.991 -11.075 1.00 42.81 180 GLY A O 1
ATOM 1345 N N . ALA A 1 181 ? 22.915 21.233 -12.391 1.00 40.16 181 ALA A N 1
ATOM 1346 C CA . ALA A 1 181 ? 21.537 21.063 -12.846 1.00 40.16 181 ALA A CA 1
ATOM 1347 C C . ALA A 1 181 ? 20.618 20.546 -11.718 1.00 40.16 181 ALA A C 1
ATOM 1349 O O . ALA A 1 181 ? 20.372 19.351 -11.614 1.00 40.16 181 ALA A O 1
ATOM 1350 N N . SER A 1 182 ? 20.080 21.441 -10.890 1.00 43.50 182 SER A N 1
ATOM 1351 C CA . SER A 1 182 ? 18.892 21.149 -10.077 1.00 43.50 182 SER A CA 1
ATOM 1352 C C . SER A 1 182 ? 17.658 21.602 -10.853 1.00 43.50 182 SER A C 1
ATOM 1354 O O . SER A 1 182 ? 17.302 22.781 -10.842 1.00 43.50 182 SER A O 1
ATOM 1356 N N . GLY A 1 183 ? 17.033 20.680 -11.586 1.00 48.19 183 GLY A N 1
ATOM 1357 C CA . GLY A 1 183 ? 15.750 20.932 -12.242 1.00 48.19 183 GLY A CA 1
ATOM 1358 C C . GLY A 1 183 ? 14.668 21.244 -11.205 1.00 48.19 183 GLY A C 1
ATOM 1359 O O . GLY A 1 183 ? 14.532 20.535 -10.212 1.00 48.19 183 GLY A O 1
ATOM 1360 N N . ILE A 1 184 ? 13.892 22.308 -11.423 1.00 56.03 184 ILE A N 1
ATOM 1361 C CA . ILE A 1 184 ? 12.768 22.659 -10.545 1.00 56.03 184 ILE A CA 1
ATOM 1362 C C . ILE A 1 184 ? 11.565 21.799 -10.955 1.00 56.03 184 ILE A C 1
ATOM 1364 O O . ILE A 1 184 ? 11.151 21.812 -12.122 1.00 56.03 184 ILE A O 1
ATOM 1368 N N . ILE A 1 185 ? 11.003 21.042 -10.005 1.00 59.53 185 ILE A N 1
ATOM 1369 C CA . ILE A 1 185 ? 9.735 20.326 -10.200 1.00 59.53 185 ILE A CA 1
ATOM 1370 C C . ILE A 1 185 ? 8.648 21.378 -10.437 1.00 59.53 185 ILE A C 1
ATOM 1372 O O . ILE A 1 185 ? 8.381 22.210 -9.578 1.00 59.53 185 ILE A O 1
ATOM 1376 N N . SER A 1 186 ? 8.043 21.357 -11.622 1.00 64.31 186 SER A N 1
ATOM 1377 C CA . SER A 1 186 ? 7.070 22.367 -12.053 1.00 64.31 186 SER A CA 1
ATOM 1378 C C . SER A 1 186 ? 5.630 22.014 -11.678 1.00 64.31 186 SER A C 1
ATOM 1380 O O . SER A 1 186 ? 4.829 22.911 -11.429 1.00 64.31 186 SER A O 1
ATOM 1382 N N . SER A 1 187 ? 5.299 20.718 -11.635 1.00 78.38 187 SER A N 1
ATOM 1383 C CA . SER A 1 187 ? 4.008 20.209 -11.165 1.00 78.38 187 SER A CA 1
ATOM 1384 C C . SER A 1 187 ? 4.031 18.692 -10.955 1.00 78.38 187 SER A C 1
ATOM 1386 O O . SER A 1 187 ? 4.754 17.958 -11.627 1.00 78.38 187 SER A O 1
ATOM 1388 N N . ILE A 1 188 ? 3.205 18.208 -10.036 1.00 82.56 188 ILE A N 1
ATOM 1389 C CA . ILE A 1 188 ? 2.920 16.802 -9.761 1.00 82.56 188 ILE A CA 1
ATOM 1390 C C . ILE A 1 188 ? 1.544 16.483 -10.346 1.00 82.56 188 ILE A C 1
ATOM 1392 O O . ILE A 1 188 ? 0.543 17.113 -10.001 1.00 82.56 188 ILE A O 1
ATOM 1396 N N . SER A 1 189 ? 1.495 15.483 -11.222 1.00 86.06 189 SER A N 1
ATOM 1397 C CA . SER A 1 189 ? 0.262 14.896 -11.760 1.00 86.06 189 SER A CA 1
ATOM 1398 C C . SER A 1 189 ? 0.113 13.447 -11.292 1.00 86.06 189 SER A C 1
ATOM 1400 O O . SER A 1 189 ? 1.077 12.854 -10.822 1.00 86.06 189 SER A O 1
ATOM 1402 N N . MET A 1 190 ? -1.079 12.858 -11.396 1.00 87.88 190 MET A N 1
ATOM 1403 C CA . MET A 1 190 ? -1.315 11.461 -11.010 1.00 87.88 190 MET A CA 1
ATOM 1404 C C . MET A 1 190 ? -1.544 10.603 -12.255 1.00 87.88 190 MET A C 1
ATOM 1406 O O . MET A 1 190 ? -2.392 10.942 -13.081 1.00 87.88 190 MET A O 1
ATOM 1410 N N . ALA A 1 191 ? -0.824 9.485 -12.380 1.00 86.88 191 ALA A N 1
ATOM 1411 C CA . ALA A 1 191 ? -0.925 8.594 -13.535 1.00 86.88 191 ALA A CA 1
ATOM 1412 C C . ALA A 1 191 ? -1.015 7.113 -13.118 1.00 86.88 191 ALA A C 1
ATOM 1414 O O . ALA A 1 191 ? -0.283 6.681 -12.221 1.00 86.88 191 ALA A O 1
ATOM 1415 N N . PRO A 1 192 ? -1.901 6.311 -13.742 1.00 85.88 192 PRO A N 1
ATOM 1416 C CA . PRO A 1 192 ? -1.984 4.881 -13.467 1.00 85.88 192 PRO A CA 1
ATOM 1417 C C . PRO A 1 192 ? -0.736 4.152 -13.972 1.00 85.88 192 PRO A C 1
ATOM 1419 O O . PRO A 1 192 ? -0.213 4.459 -15.046 1.00 85.88 192 PRO A O 1
ATOM 1422 N N . LEU A 1 193 ? -0.292 3.141 -13.229 1.00 79.25 193 LEU A N 1
ATOM 1423 C CA . LEU A 1 193 ? 0.748 2.233 -13.695 1.00 79.25 193 LEU A CA 1
ATOM 1424 C C . LEU A 1 193 ? 0.181 1.268 -14.749 1.00 79.25 193 LEU A C 1
ATOM 1426 O O . LEU A 1 193 ? -0.950 0.790 -14.652 1.00 79.25 193 LEU A O 1
ATOM 1430 N N . ALA A 1 194 ? 0.991 0.954 -15.757 1.00 69.00 194 ALA A N 1
ATOM 1431 C CA . ALA A 1 194 ? 0.708 -0.063 -16.765 1.00 69.00 194 ALA A CA 1
ATOM 1432 C C . ALA A 1 194 ? 0.704 -1.476 -16.158 1.00 69.00 194 ALA A C 1
ATOM 1434 O O . ALA A 1 194 ? -0.088 -2.323 -16.571 1.00 69.00 194 ALA A O 1
ATOM 1435 N N . HIS A 1 195 ? 1.556 -1.715 -15.155 1.00 73.25 195 HIS A N 1
ATOM 1436 C CA . HIS A 1 195 ? 1.613 -2.960 -14.395 1.00 73.25 195 HIS A CA 1
ATOM 1437 C C . HIS A 1 195 ? 1.537 -2.671 -12.900 1.00 73.25 195 HIS A C 1
ATOM 1439 O O . HIS A 1 195 ? 2.302 -1.866 -12.370 1.00 73.25 195 HIS A O 1
ATOM 1445 N N . ASN A 1 196 ? 0.632 -3.364 -12.216 1.00 78.75 196 ASN A N 1
ATOM 1446 C CA . ASN A 1 196 ? 0.493 -3.253 -10.774 1.00 78.75 196 ASN A CA 1
ATOM 1447 C C . ASN A 1 196 ? 1.529 -4.141 -10.099 1.00 78.75 196 ASN A C 1
ATOM 1449 O O . ASN A 1 196 ? 1.388 -5.362 -10.073 1.00 78.75 196 ASN A O 1
ATOM 1453 N N . VAL A 1 197 ? 2.558 -3.505 -9.555 1.00 81.69 197 VAL A N 1
ATOM 1454 C CA . VAL A 1 197 ? 3.525 -4.135 -8.665 1.00 81.69 197 VAL A CA 1
ATOM 1455 C C . VAL A 1 197 ? 3.506 -3.336 -7.377 1.00 81.69 197 VAL A C 1
ATOM 1457 O O . VAL A 1 197 ? 3.843 -2.154 -7.367 1.00 81.69 197 VAL A O 1
ATOM 1460 N N . ILE A 1 198 ? 3.053 -3.974 -6.307 1.00 86.88 198 ILE A N 1
ATOM 1461 C CA . ILE A 1 198 ? 3.020 -3.399 -4.970 1.00 86.88 198 ILE A CA 1
ATOM 1462 C C . ILE A 1 198 ? 4.288 -3.865 -4.242 1.00 86.88 198 ILE A C 1
ATOM 1464 O O . ILE A 1 198 ? 4.586 -5.065 -4.266 1.00 86.88 198 ILE A O 1
ATOM 1468 N N . PRO A 1 199 ? 5.057 -2.959 -3.620 1.00 82.19 199 PRO A N 1
ATOM 1469 C CA . PRO A 1 199 ? 6.211 -3.326 -2.803 1.00 82.19 199 PRO A CA 1
ATOM 1470 C C . PRO A 1 199 ? 5.844 -4.310 -1.684 1.00 82.19 199 PRO A C 1
ATOM 1472 O O . PRO A 1 199 ? 4.684 -4.415 -1.288 1.00 82.19 199 PRO A O 1
ATOM 1475 N N . SER A 1 200 ? 6.819 -5.067 -1.185 1.00 81.81 200 SER A N 1
ATOM 1476 C CA . SER A 1 200 ? 6.600 -5.972 -0.050 1.00 81.81 200 SER A CA 1
ATOM 1477 C C . SER A 1 200 ? 6.336 -5.192 1.241 1.00 81.81 200 SER A C 1
ATOM 1479 O O . SER A 1 200 ? 7.001 -4.188 1.476 1.00 81.81 200 SER A O 1
ATOM 1481 N N . ASP A 1 201 ? 5.434 -5.694 2.092 1.00 86.81 201 ASP A N 1
ATOM 1482 C CA . ASP A 1 201 ? 5.036 -5.062 3.366 1.00 86.81 201 ASP A CA 1
ATOM 1483 C C . ASP A 1 201 ? 4.592 -3.588 3.204 1.00 86.81 201 ASP A C 1
ATOM 1485 O O . ASP A 1 201 ? 5.099 -2.706 3.899 1.00 86.81 201 ASP A O 1
ATOM 1489 N N . PRO A 1 202 ? 3.667 -3.276 2.268 1.00 92.94 202 PRO A N 1
ATOM 1490 C CA . PRO A 1 202 ? 3.212 -1.911 2.056 1.00 92.94 202 PRO A CA 1
ATOM 1491 C C . PRO A 1 202 ? 2.329 -1.454 3.223 1.00 92.94 202 PRO A C 1
ATOM 1493 O O . PRO A 1 202 ? 1.605 -2.247 3.841 1.00 92.94 202 PRO A O 1
ATOM 1496 N N . ILE A 1 203 ? 2.313 -0.143 3.455 1.00 96.56 203 ILE A N 1
ATOM 1497 C CA . ILE A 1 203 ? 1.362 0.506 4.354 1.00 96.56 203 ILE A CA 1
ATOM 1498 C C . ILE A 1 203 ? 0.148 0.950 3.532 1.00 96.56 203 ILE A C 1
ATOM 1500 O O . ILE A 1 203 ? 0.217 1.885 2.741 1.00 96.56 203 ILE A O 1
ATOM 1504 N N . ILE A 1 204 ? -0.984 0.279 3.712 1.00 97.38 204 ILE A N 1
ATOM 1505 C CA . ILE A 1 204 ? -2.243 0.562 3.024 1.00 97.38 204 ILE A CA 1
ATOM 1506 C C . ILE A 1 204 ? -3.125 1.434 3.916 1.00 97.38 204 ILE A C 1
ATOM 1508 O O . ILE A 1 204 ? -3.541 1.010 4.993 1.00 97.38 204 ILE A O 1
ATOM 1512 N N . PHE A 1 205 ? -3.476 2.632 3.462 1.00 97.25 205 PHE A N 1
ATOM 1513 C CA . PHE A 1 205 ? -4.419 3.500 4.157 1.00 97.25 205 PHE A CA 1
ATOM 1514 C C . PHE A 1 205 ? -5.771 3.507 3.428 1.00 97.25 205 PHE A C 1
ATOM 1516 O O . PHE A 1 205 ? -5.949 4.284 2.493 1.00 97.25 205 PHE A O 1
ATOM 1523 N N . PRO A 1 206 ? -6.745 2.676 3.840 1.00 95.50 206 PRO A N 1
ATOM 1524 C CA . PRO A 1 206 ? -8.089 2.694 3.280 1.00 95.50 206 PRO A CA 1
ATOM 1525 C C . PRO A 1 206 ? -8.866 3.947 3.700 1.00 95.50 206 PRO A C 1
ATOM 1527 O O . PRO A 1 206 ? -8.970 4.272 4.886 1.00 95.50 206 PRO A O 1
ATOM 1530 N N . GLY A 1 207 ? -9.499 4.617 2.739 1.00 92.38 207 GLY A N 1
ATOM 1531 C CA . GLY A 1 207 ? -10.311 5.799 3.010 1.00 92.38 207 GLY A CA 1
ATOM 1532 C C . GLY A 1 207 ? -11.162 6.242 1.825 1.00 92.38 207 GLY A C 1
ATOM 1533 O O . GLY A 1 207 ? -10.934 5.873 0.677 1.00 92.38 207 GLY A O 1
ATOM 1534 N N . SER A 1 208 ? -12.185 7.060 2.095 1.00 89.00 208 SER A N 1
ATOM 1535 C CA . SER A 1 208 ? -12.967 7.678 1.016 1.00 89.00 208 SER A CA 1
ATOM 1536 C C . SER A 1 208 ? -12.301 8.921 0.431 1.00 89.00 208 SER A C 1
ATOM 1538 O O . SER A 1 208 ? -12.670 9.306 -0.672 1.00 89.00 208 SER A O 1
ATOM 1540 N N . PHE A 1 209 ? -11.413 9.579 1.189 1.00 92.94 209 PHE A N 1
ATOM 1541 C CA . PHE A 1 209 ? -10.643 10.765 0.784 1.00 92.94 209 PHE A CA 1
ATOM 1542 C C . PHE A 1 209 ? -11.472 11.816 0.027 1.00 92.94 209 PHE A C 1
ATOM 1544 O O . PHE A 1 209 ? -11.209 12.131 -1.130 1.00 92.94 209 PHE A O 1
ATOM 1551 N N . ASN A 1 210 ? -12.527 12.340 0.661 1.00 89.62 210 ASN A N 1
ATOM 1552 C CA . ASN A 1 210 ? -13.433 13.299 0.020 1.00 89.62 210 ASN A CA 1
ATOM 1553 C C . ASN A 1 210 ? -13.677 14.549 0.890 1.00 89.62 210 ASN A C 1
ATOM 1555 O O . ASN A 1 210 ? -14.682 14.588 1.612 1.00 89.62 210 ASN A O 1
ATOM 1559 N N . PRO A 1 211 ? -12.799 15.568 0.810 1.00 88.38 211 PRO A N 1
ATOM 1560 C CA . PRO A 1 211 ? -11.491 15.559 0.133 1.00 88.38 211 PRO A CA 1
ATOM 1561 C C . PRO A 1 211 ? -10.385 14.906 0.995 1.00 88.38 211 PRO A C 1
ATOM 1563 O O . PRO A 1 211 ? -10.573 14.762 2.210 1.00 88.38 211 PRO A O 1
ATOM 1566 N N . PRO A 1 212 ? -9.235 14.505 0.413 1.00 91.31 212 PRO A N 1
ATOM 1567 C CA . PRO A 1 212 ? -8.029 14.275 1.207 1.00 91.31 212 PRO A CA 1
ATOM 1568 C C . PRO A 1 212 ? -7.659 15.561 1.969 1.00 91.31 212 PRO A C 1
ATOM 1570 O O . PRO A 1 212 ? -7.981 16.667 1.540 1.00 91.31 212 PRO A O 1
ATOM 1573 N N . HIS A 1 213 ? -6.992 15.427 3.117 1.00 88.94 213 HIS A N 1
ATOM 1574 C CA . HIS A 1 213 ? -6.530 16.568 3.926 1.00 88.94 213 HIS A CA 1
ATOM 1575 C C . HIS A 1 213 ? -5.326 16.183 4.788 1.00 88.94 213 HIS A C 1
ATOM 1577 O O . HIS A 1 213 ? -5.039 14.994 4.928 1.00 88.94 213 HIS A O 1
ATOM 1583 N N . MET A 1 214 ? -4.699 17.168 5.438 1.00 85.38 214 MET A N 1
ATOM 1584 C CA . MET A 1 214 ? -3.487 16.977 6.249 1.00 85.38 214 MET A CA 1
ATOM 1585 C C . MET A 1 214 ? -3.613 15.875 7.294 1.00 85.38 214 MET A C 1
ATOM 1587 O O . MET A 1 214 ? -2.743 15.027 7.351 1.00 85.38 214 MET A O 1
ATOM 1591 N N . GLY A 1 215 ? -4.737 15.767 8.012 1.00 87.44 215 GLY A N 1
ATOM 1592 C CA . GLY A 1 215 ? -4.934 14.645 8.946 1.00 87.44 215 GLY A CA 1
ATOM 1593 C C . GLY A 1 215 ? -4.758 13.237 8.351 1.00 87.44 215 GLY A C 1
ATOM 1594 O O . GLY A 1 215 ? -4.286 12.352 9.058 1.00 87.44 215 GLY A O 1
ATOM 1595 N N . HIS A 1 216 ? -5.058 13.019 7.062 1.00 91.56 216 HIS A N 1
ATOM 1596 C CA . HIS A 1 216 ? -4.745 11.744 6.405 1.00 91.56 216 HIS A CA 1
ATOM 1597 C C . HIS A 1 216 ? -3.232 11.579 6.192 1.00 91.56 216 HIS A C 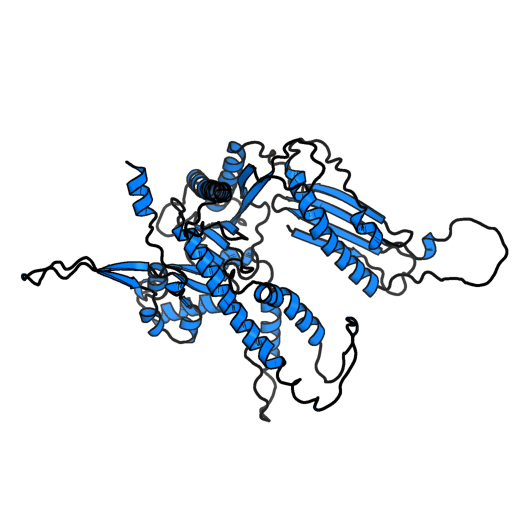1
ATOM 1599 O O . HIS A 1 216 ? -2.676 10.517 6.452 1.00 91.56 216 HIS A O 1
ATOM 1605 N N . VAL A 1 217 ? -2.554 12.633 5.743 1.00 91.56 217 VAL A N 1
ATOM 1606 C CA . VAL A 1 217 ? -1.105 12.620 5.503 1.00 91.56 217 VAL A CA 1
ATOM 1607 C C . VAL A 1 217 ? -0.340 12.425 6.815 1.00 91.56 217 VAL A C 1
ATOM 1609 O O . VAL A 1 217 ? 0.494 11.529 6.909 1.00 91.56 217 VAL A O 1
ATOM 1612 N N . SER A 1 218 ? -0.709 13.167 7.861 1.00 90.12 218 SER A N 1
ATOM 1613 C CA . SER A 1 218 ? -0.131 13.052 9.203 1.00 90.12 218 SER A CA 1
ATOM 1614 C C . SER A 1 218 ? -0.305 11.649 9.782 1.00 90.12 218 SER A C 1
ATOM 1616 O O . SER A 1 218 ? 0.625 11.104 10.369 1.00 90.12 218 SER A O 1
ATOM 1618 N N . LEU A 1 219 ? -1.482 11.033 9.605 1.00 92.38 219 LEU A N 1
ATOM 1619 C CA . LEU A 1 219 ? -1.728 9.678 10.099 1.00 92.38 219 LEU A CA 1
ATOM 1620 C C . LEU A 1 219 ? -0.882 8.645 9.343 1.00 92.38 219 LEU A C 1
ATOM 1622 O O . LEU A 1 219 ? -0.332 7.731 9.955 1.00 92.38 219 LEU A O 1
ATOM 1626 N N . ALA A 1 220 ? -0.739 8.805 8.026 1.00 93.88 220 ALA A N 1
ATOM 1627 C CA . ALA A 1 220 ? 0.125 7.953 7.221 1.00 93.88 220 ALA A CA 1
ATOM 1628 C C . ALA A 1 220 ? 1.599 8.059 7.647 1.00 93.88 220 ALA A C 1
ATOM 1630 O O . ALA A 1 220 ? 2.245 7.036 7.864 1.00 93.88 220 ALA A O 1
ATOM 1631 N N . GLN A 1 221 ? 2.119 9.274 7.835 1.00 91.69 221 GLN A N 1
ATOM 1632 C CA . GLN A 1 221 ? 3.490 9.496 8.309 1.00 91.69 221 GLN A CA 1
ATOM 1633 C C . GLN A 1 221 ? 3.714 8.934 9.714 1.00 91.69 221 GLN A C 1
ATOM 1635 O O . GLN A 1 221 ? 4.714 8.259 9.963 1.00 91.69 221 GLN A O 1
ATOM 1640 N N . ALA A 1 222 ? 2.765 9.145 10.627 1.00 92.19 222 ALA A N 1
ATOM 1641 C CA . ALA A 1 222 ? 2.839 8.579 11.966 1.00 92.19 222 ALA A CA 1
ATOM 1642 C C . ALA A 1 222 ? 2.828 7.042 11.936 1.00 92.19 222 ALA A C 1
ATOM 1644 O O . ALA A 1 222 ? 3.523 6.400 12.731 1.00 92.19 222 ALA A O 1
ATOM 1645 N N . ALA A 1 223 ? 2.107 6.435 10.987 1.00 94.81 223 ALA A N 1
ATOM 1646 C CA . ALA A 1 223 ? 2.152 4.997 10.766 1.00 94.81 223 ALA A CA 1
ATOM 1647 C C . ALA A 1 223 ? 3.513 4.529 10.227 1.00 94.81 223 ALA A C 1
ATOM 1649 O O . ALA A 1 223 ? 4.059 3.569 10.771 1.00 94.81 223 ALA A O 1
ATOM 1650 N N . VAL A 1 224 ? 4.103 5.224 9.243 1.00 93.44 224 VAL A N 1
ATOM 1651 C CA . VAL A 1 224 ? 5.470 4.947 8.752 1.00 93.44 224 VAL A CA 1
ATOM 1652 C C . VAL A 1 224 ? 6.471 5.026 9.900 1.00 93.44 224 VAL A C 1
ATOM 1654 O O . VAL A 1 224 ? 7.221 4.077 10.130 1.00 93.44 224 VAL A O 1
ATOM 1657 N N . LYS A 1 225 ? 6.434 6.104 10.687 1.00 91.88 225 LYS A N 1
ATOM 1658 C CA . LYS A 1 225 ? 7.278 6.298 11.872 1.00 91.88 225 LYS A CA 1
ATOM 1659 C C . LYS A 1 225 ? 7.129 5.151 12.871 1.00 91.88 225 LYS A C 1
ATOM 1661 O O . LYS A 1 225 ? 8.121 4.558 13.299 1.00 91.88 225 LYS A O 1
ATOM 1666 N N . THR A 1 226 ? 5.892 4.807 13.222 1.00 93.31 226 THR A N 1
ATOM 1667 C CA . THR A 1 226 ? 5.575 3.740 14.184 1.00 93.31 226 THR A CA 1
ATOM 1668 C C . THR A 1 226 ? 6.060 2.379 13.692 1.00 93.31 226 THR A C 1
ATOM 1670 O O . THR A 1 226 ? 6.710 1.645 14.440 1.00 93.31 226 THR A O 1
ATOM 1673 N N . MET A 1 227 ? 5.805 2.045 12.427 1.00 91.94 227 MET A N 1
ATOM 1674 C CA . MET A 1 227 ? 6.233 0.774 11.850 1.00 91.94 227 MET A CA 1
ATOM 1675 C C . MET A 1 227 ? 7.741 0.707 11.658 1.00 91.94 227 MET A C 1
ATOM 1677 O O . MET A 1 227 ? 8.323 -0.356 11.848 1.00 91.94 227 MET A O 1
ATOM 1681 N N . THR A 1 228 ? 8.396 1.831 11.374 1.00 90.44 228 THR A N 1
ATOM 1682 C CA . THR A 1 228 ? 9.858 1.902 11.261 1.00 90.44 228 THR A CA 1
ATOM 1683 C C . THR A 1 228 ? 10.507 1.618 12.606 1.00 90.44 228 THR A C 1
ATOM 1685 O O . THR A 1 228 ? 11.394 0.767 12.682 1.00 90.44 228 THR A O 1
ATOM 1688 N N . LYS A 1 229 ? 10.009 2.236 13.690 1.00 89.88 229 LYS A N 1
ATOM 1689 C CA . LYS A 1 229 ? 10.429 1.916 15.066 1.00 89.88 229 LYS A CA 1
ATOM 1690 C C . LYS A 1 229 ? 10.216 0.428 15.366 1.00 89.88 229 LYS A C 1
ATOM 1692 O O . LYS A 1 229 ? 11.152 -0.250 15.780 1.00 89.88 229 LYS A O 1
ATOM 1697 N N . LYS A 1 230 ? 9.007 -0.089 15.111 1.00 89.88 230 LYS A N 1
ATOM 1698 C CA . LYS A 1 230 ? 8.626 -1.478 15.409 1.00 89.88 230 LYS A CA 1
ATOM 1699 C C . LYS A 1 230 ? 9.495 -2.490 14.660 1.00 89.88 230 LYS A C 1
ATOM 1701 O O . LYS A 1 230 ? 10.090 -3.363 15.284 1.00 89.88 230 LYS A O 1
ATOM 1706 N N . LYS A 1 231 ? 9.605 -2.347 13.337 1.00 86.81 231 LYS A N 1
ATOM 1707 C CA . LYS A 1 231 ? 10.397 -3.239 12.485 1.00 86.81 231 LYS A CA 1
ATOM 1708 C C . LYS A 1 231 ? 11.872 -3.189 12.868 1.00 86.81 231 LYS A C 1
ATOM 1710 O O . LYS A 1 231 ? 12.514 -4.229 12.949 1.00 86.81 231 LYS A O 1
ATOM 1715 N N . ARG A 1 232 ? 12.405 -2.003 13.180 1.00 84.94 232 ARG A N 1
ATOM 1716 C CA . ARG A 1 232 ? 13.778 -1.859 13.674 1.00 84.94 232 ARG A CA 1
ATOM 1717 C C . ARG A 1 232 ? 13.996 -2.621 14.979 1.00 84.94 232 ARG A C 1
ATOM 1719 O O . ARG A 1 232 ? 14.989 -3.332 15.072 1.00 84.94 232 ARG A O 1
ATOM 1726 N N . THR A 1 233 ? 13.095 -2.501 15.955 1.00 86.00 233 THR A N 1
ATOM 1727 C CA . THR A 1 233 ? 13.181 -3.257 17.214 1.00 86.00 233 THR A CA 1
ATOM 1728 C C . THR A 1 233 ? 13.146 -4.761 16.963 1.00 86.00 233 THR A C 1
ATOM 1730 O O . THR A 1 233 ? 14.021 -5.464 17.449 1.00 86.00 233 THR A O 1
ATOM 1733 N N . GLU A 1 234 ? 12.214 -5.249 16.143 1.00 85.38 234 GLU A N 1
ATOM 1734 C CA . GLU A 1 234 ? 12.098 -6.678 15.809 1.00 85.38 234 GLU A CA 1
ATOM 1735 C C . GLU A 1 234 ? 13.354 -7.221 15.119 1.00 85.38 234 GLU A C 1
ATOM 1737 O O . GLU A 1 234 ? 13.847 -8.295 15.459 1.00 85.38 234 GLU A O 1
ATOM 1742 N N . LEU A 1 235 ? 13.912 -6.464 14.170 1.00 78.81 235 LEU A N 1
ATOM 1743 C CA . LEU A 1 235 ? 15.148 -6.846 13.492 1.00 78.81 235 LEU A CA 1
ATOM 1744 C C . LEU A 1 235 ? 16.347 -6.782 14.452 1.00 78.81 235 LEU A C 1
ATOM 1746 O O . LEU A 1 235 ? 17.192 -7.671 14.425 1.00 78.81 235 LEU A O 1
ATOM 1750 N N . MET A 1 236 ? 16.424 -5.780 15.333 1.00 77.69 236 MET A N 1
ATOM 1751 C CA . MET A 1 236 ? 17.471 -5.701 16.358 1.00 77.69 236 MET A CA 1
ATOM 1752 C C . MET A 1 236 ? 17.384 -6.846 17.367 1.00 77.69 236 MET A C 1
ATOM 1754 O O . MET A 1 236 ? 18.421 -7.378 17.746 1.00 77.69 236 MET A O 1
ATOM 1758 N N . GLU A 1 237 ? 16.187 -7.242 17.793 1.00 81.44 237 GLU A N 1
ATOM 1759 C CA . GLU A 1 237 ? 15.992 -8.395 18.674 1.00 81.44 237 GLU A CA 1
ATOM 1760 C C . GLU A 1 237 ? 16.402 -9.694 17.983 1.00 81.44 237 GLU A C 1
ATOM 1762 O O . GLU A 1 237 ? 17.058 -10.521 18.603 1.00 81.44 237 GLU A O 1
ATOM 1767 N N . TYR A 1 238 ? 16.089 -9.849 16.695 1.00 75.38 238 TYR A N 1
ATOM 1768 C CA . TYR A 1 238 ? 16.437 -11.041 15.927 1.00 75.38 238 TYR A CA 1
ATOM 1769 C C . TYR A 1 238 ? 17.942 -11.147 15.611 1.00 75.38 238 TYR A C 1
ATOM 1771 O O . TYR A 1 238 ? 18.571 -12.184 15.841 1.00 75.38 238 TYR A O 1
ATOM 1779 N N . PHE A 1 239 ? 18.550 -10.069 15.104 1.00 72.75 239 PHE A N 1
ATOM 1780 C CA . PHE A 1 239 ? 19.966 -10.045 14.714 1.00 72.75 239 PHE A CA 1
ATOM 1781 C C . PHE A 1 239 ? 20.912 -9.765 15.889 1.00 72.75 239 PHE A C 1
ATOM 1783 O O . PHE A 1 239 ? 22.030 -10.280 15.920 1.00 72.75 239 PHE A O 1
ATOM 1790 N N . GLY A 1 240 ? 20.487 -8.973 16.874 1.00 61.62 240 GLY A N 1
ATOM 1791 C CA . GLY A 1 240 ? 21.303 -8.555 18.019 1.00 61.62 240 GLY A CA 1
ATOM 1792 C C . GLY A 1 240 ? 21.648 -9.693 18.977 1.00 61.62 240 GLY A C 1
ATOM 1793 O O . GLY A 1 240 ? 22.726 -9.697 19.566 1.00 61.62 240 GLY A O 1
ATOM 1794 N N . THR A 1 241 ? 20.809 -10.721 19.061 1.00 51.66 241 THR A N 1
ATOM 1795 C CA . THR A 1 241 ? 21.104 -11.968 19.786 1.00 51.66 241 THR A CA 1
ATOM 1796 C C . THR A 1 241 ? 22.196 -12.820 19.142 1.00 51.66 241 THR A C 1
ATOM 1798 O O . THR A 1 241 ? 22.764 -13.663 19.827 1.00 51.66 241 THR A O 1
ATOM 1801 N N . SER A 1 242 ? 22.551 -12.588 17.872 1.00 45.72 242 SER A N 1
ATOM 1802 C CA . SER A 1 242 ? 23.663 -13.296 17.211 1.00 45.72 242 SER A CA 1
ATOM 1803 C C . SER A 1 242 ? 25.029 -12.624 17.426 1.00 45.72 242 SER A C 1
ATOM 1805 O O . SER A 1 242 ? 26.061 -13.225 17.143 1.00 45.72 242 SER A O 1
ATOM 1807 N N . ALA A 1 243 ? 25.068 -11.389 17.943 1.00 39.94 243 ALA A N 1
ATOM 1808 C CA . ALA A 1 243 ? 26.307 -10.629 18.155 1.00 39.94 243 ALA A CA 1
ATOM 1809 C C . ALA A 1 243 ? 26.930 -10.817 19.558 1.00 39.94 243 ALA A C 1
ATOM 1811 O O . ALA A 1 243 ? 28.029 -10.324 19.818 1.00 39.94 243 ALA A O 1
ATOM 1812 N N . GLY A 1 244 ? 26.249 -11.532 20.462 1.00 37.97 244 GLY A N 1
ATOM 1813 C CA . GLY A 1 244 ? 26.672 -11.734 21.854 1.00 37.97 244 GLY A CA 1
ATOM 1814 C C . GLY A 1 244 ? 27.900 -12.634 22.055 1.00 37.97 244 GLY A C 1
ATOM 1815 O O . GLY A 1 244 ? 28.512 -12.574 23.119 1.00 37.97 244 GLY A O 1
ATOM 1816 N N . ASP A 1 245 ? 28.316 -13.402 21.044 1.00 36.47 245 ASP A N 1
ATOM 1817 C CA . ASP A 1 245 ? 29.407 -14.383 21.177 1.00 36.47 245 ASP A CA 1
ATOM 1818 C C . ASP A 1 245 ? 30.797 -13.871 20.737 1.00 36.47 245 ASP A C 1
ATOM 1820 O O . ASP A 1 245 ? 31.779 -14.609 20.807 1.00 36.47 245 ASP A O 1
ATOM 1824 N N . ILE A 1 246 ? 30.937 -12.592 20.357 1.00 41.72 246 ILE A N 1
ATOM 1825 C CA . ILE A 1 246 ? 32.235 -11.986 19.962 1.00 41.72 246 ILE A CA 1
ATOM 1826 C C . ILE A 1 246 ? 32.819 -11.080 21.073 1.00 41.72 246 ILE A C 1
ATOM 1828 O O . ILE A 1 246 ? 33.820 -10.396 20.889 1.00 41.72 246 ILE A O 1
ATOM 1832 N N . ALA A 1 247 ? 32.249 -11.078 22.282 1.00 33.69 247 ALA A N 1
ATOM 1833 C CA . ALA A 1 247 ? 32.709 -10.212 23.377 1.00 33.69 247 ALA A CA 1
ATOM 1834 C C . ALA A 1 247 ? 33.682 -10.879 24.373 1.00 33.69 247 ALA A C 1
ATOM 1836 O O . ALA A 1 247 ? 33.897 -10.339 25.456 1.00 33.69 247 ALA A O 1
ATOM 1837 N N . ASN A 1 248 ? 34.289 -12.028 24.040 1.00 32.69 248 ASN A N 1
ATOM 1838 C CA . ASN A 1 248 ? 35.184 -12.738 24.968 1.00 32.69 248 ASN A CA 1
ATOM 1839 C C . ASN A 1 248 ? 36.547 -13.149 24.385 1.00 32.69 248 ASN A C 1
ATOM 1841 O O . ASN A 1 248 ? 37.104 -14.188 24.739 1.00 32.69 248 ASN A O 1
ATOM 1845 N N . SER A 1 249 ? 37.138 -12.306 23.534 1.00 35.91 249 SER A N 1
ATOM 1846 C CA . SER A 1 249 ? 38.561 -12.421 23.196 1.00 35.91 249 SER A CA 1
ATOM 1847 C C . SER A 1 249 ? 39.196 -11.074 22.846 1.00 35.91 249 SER A C 1
ATOM 1849 O O . SER A 1 249 ? 39.409 -10.786 21.677 1.00 35.91 249 SER A O 1
ATOM 1851 N N . SER A 1 250 ? 39.538 -10.268 23.855 1.00 33.19 250 SER A N 1
ATOM 1852 C CA . SER A 1 250 ? 40.760 -9.439 23.830 1.00 33.19 250 SER A CA 1
ATOM 1853 C C . SER A 1 250 ? 40.898 -8.606 25.105 1.00 33.19 250 SER A C 1
ATOM 1855 O O . SER A 1 250 ? 40.598 -7.414 25.143 1.00 33.19 250 SER A O 1
ATOM 1857 N N . SER A 1 251 ? 41.454 -9.217 26.149 1.00 34.34 251 SER A N 1
ATOM 1858 C CA . SER A 1 251 ? 42.451 -8.504 26.942 1.00 34.34 251 SER A CA 1
ATOM 1859 C C . SER A 1 251 ? 43.758 -8.477 26.143 1.00 34.34 251 SER A C 1
ATOM 1861 O O . SER A 1 251 ? 44.221 -9.533 25.714 1.00 34.34 251 SER A O 1
ATOM 1863 N N . SER A 1 252 ? 44.366 -7.291 26.049 1.00 31.84 252 SER A N 1
ATOM 1864 C CA . SER A 1 252 ? 45.728 -6.970 25.580 1.00 31.84 252 SER A CA 1
ATOM 1865 C C . SER A 1 252 ? 45.955 -6.768 24.072 1.00 31.84 252 SER A C 1
ATOM 1867 O O . SER A 1 252 ? 45.673 -7.643 23.264 1.00 31.84 252 SER A O 1
ATOM 1869 N N . GLY A 1 253 ? 46.568 -5.624 23.724 1.00 29.53 253 GLY A N 1
ATOM 1870 C CA . GLY A 1 253 ? 47.393 -5.497 22.516 1.00 29.53 253 GLY A CA 1
ATOM 1871 C C . GLY A 1 253 ? 47.110 -4.296 21.613 1.00 29.53 253 GLY A C 1
ATOM 1872 O O . GLY A 1 253 ? 46.427 -4.409 20.612 1.00 29.53 253 GLY A O 1
ATOM 1873 N N . SER A 1 254 ? 47.706 -3.160 21.955 1.00 30.58 254 SER A N 1
ATOM 1874 C CA . SER A 1 254 ? 47.937 -1.946 21.158 1.00 30.58 254 SER A CA 1
ATOM 1875 C C . SER A 1 254 ? 48.316 -2.108 19.670 1.00 30.58 254 SER A C 1
ATOM 1877 O O . SER A 1 254 ? 49.225 -2.872 19.358 1.00 30.58 254 SER A O 1
ATOM 1879 N N . GLY A 1 255 ? 47.810 -1.188 18.833 1.00 28.61 255 GLY A N 1
ATOM 1880 C CA . GLY A 1 255 ? 48.585 -0.536 17.763 1.00 28.61 255 GLY A CA 1
ATOM 1881 C C . GLY A 1 255 ? 48.216 -0.849 16.303 1.00 28.61 255 GLY A C 1
ATOM 1882 O O . GLY A 1 255 ? 48.160 -2.002 15.907 1.00 28.61 255 GLY A O 1
ATOM 1883 N N . ALA A 1 256 ? 48.139 0.232 15.513 1.00 27.56 256 ALA A N 1
ATOM 1884 C CA . ALA A 1 256 ? 48.231 0.343 14.049 1.00 27.56 256 ALA A CA 1
ATOM 1885 C C . ALA A 1 256 ? 46.930 0.434 13.216 1.00 27.56 256 ALA A C 1
ATOM 1887 O O . ALA A 1 256 ? 46.074 -0.439 13.181 1.00 27.56 256 ALA A O 1
ATOM 1888 N N . SER A 1 257 ? 46.873 1.552 12.493 1.00 32.47 257 SER A N 1
ATOM 1889 C CA . SER A 1 257 ? 46.032 1.917 11.355 1.00 32.47 257 SER A CA 1
ATOM 1890 C C . SER A 1 257 ? 46.177 0.976 10.154 1.00 32.47 257 SER A C 1
ATOM 1892 O O . SER A 1 257 ? 47.311 0.671 9.789 1.00 32.47 257 SER A O 1
ATOM 1894 N N . SER A 1 258 ? 45.076 0.640 9.470 1.00 27.73 258 SER A N 1
ATOM 1895 C CA . SER A 1 258 ? 44.915 0.698 7.996 1.00 27.73 258 SER A CA 1
ATOM 1896 C C . SER A 1 258 ? 43.679 -0.078 7.503 1.00 27.73 258 SER A C 1
ATOM 1898 O O . SER A 1 258 ? 43.358 -1.146 8.006 1.00 27.73 258 SER A O 1
ATOM 1900 N N . SER A 1 259 ? 42.997 0.536 6.528 1.00 29.64 259 SER A N 1
ATOM 1901 C CA . SER A 1 259 ? 42.219 -0.034 5.411 1.00 29.64 259 SER A CA 1
ATOM 1902 C C . SER A 1 259 ? 41.466 -1.363 5.581 1.00 29.64 259 SER A C 1
ATOM 1904 O O . SER A 1 259 ? 42.047 -2.442 5.676 1.00 29.64 259 SER A O 1
ATOM 1906 N N . SER A 1 260 ? 40.147 -1.238 5.424 1.00 34.88 260 SER A N 1
ATOM 1907 C CA . SER A 1 260 ? 39.196 -2.210 4.874 1.00 34.88 260 SER A CA 1
ATOM 1908 C C . SER A 1 260 ? 39.814 -3.365 4.076 1.00 34.88 260 SER A C 1
ATOM 1910 O O . SER A 1 260 ? 40.328 -3.172 2.974 1.00 34.88 260 SER A O 1
ATOM 1912 N N . SER A 1 261 ? 39.662 -4.582 4.591 1.00 28.11 261 SER A N 1
ATOM 1913 C CA . SER A 1 261 ? 39.688 -5.800 3.784 1.00 28.11 261 SER A CA 1
ATOM 1914 C C . SER A 1 261 ? 38.678 -6.800 4.342 1.00 28.11 261 SER A C 1
ATOM 1916 O O . SER A 1 261 ? 38.716 -7.192 5.507 1.00 28.11 261 SER A O 1
ATOM 1918 N N . ALA A 1 262 ? 37.728 -7.163 3.485 1.00 32.50 262 ALA A N 1
ATOM 1919 C CA . ALA A 1 262 ? 36.815 -8.269 3.681 1.00 32.50 262 ALA A CA 1
ATOM 1920 C C . ALA A 1 262 ? 37.599 -9.579 3.522 1.00 32.50 262 ALA A C 1
ATOM 1922 O O . ALA A 1 262 ? 37.960 -9.940 2.407 1.00 32.50 262 ALA A O 1
ATOM 1923 N N . ALA A 1 263 ? 37.892 -10.268 4.625 1.00 31.92 263 ALA A N 1
ATOM 1924 C CA . ALA A 1 263 ? 38.269 -11.682 4.625 1.00 31.92 263 ALA A CA 1
ATOM 1925 C C . ALA A 1 263 ? 38.320 -12.227 6.059 1.00 31.92 263 ALA A C 1
ATOM 1927 O O . ALA A 1 263 ? 39.313 -12.036 6.755 1.00 31.92 263 ALA A O 1
ATOM 1928 N N . ALA A 1 264 ? 37.288 -12.960 6.480 1.00 28.66 264 ALA A N 1
ATOM 1929 C CA . ALA A 1 264 ? 37.430 -14.038 7.462 1.00 28.66 264 ALA A CA 1
ATOM 1930 C C . ALA A 1 264 ? 36.172 -14.919 7.469 1.00 28.66 264 ALA A C 1
ATOM 1932 O O . ALA A 1 264 ? 35.222 -14.672 8.204 1.00 28.66 264 ALA A O 1
ATOM 1933 N N . ALA A 1 265 ? 36.190 -15.979 6.663 1.00 30.91 265 ALA A N 1
ATOM 1934 C CA . ALA A 1 265 ? 35.330 -17.137 6.856 1.00 30.91 265 ALA A CA 1
ATOM 1935 C C . ALA A 1 265 ? 36.172 -18.277 7.443 1.00 30.91 265 ALA A C 1
ATOM 1937 O O . ALA A 1 265 ? 37.218 -18.600 6.883 1.00 30.91 265 ALA A O 1
ATOM 1938 N N . ALA A 1 266 ? 35.699 -18.874 8.543 1.00 30.56 266 ALA A N 1
ATOM 1939 C CA . ALA A 1 266 ? 35.557 -20.325 8.757 1.00 30.56 266 ALA A CA 1
ATOM 1940 C C . ALA A 1 266 ? 35.706 -20.709 10.242 1.00 30.56 266 ALA A C 1
ATOM 1942 O O . ALA A 1 266 ? 36.803 -20.699 10.793 1.00 30.56 266 ALA A O 1
ATOM 1943 N N . SER A 1 267 ? 34.618 -21.171 10.868 1.00 29.58 267 SER A N 1
ATOM 1944 C CA . SER A 1 267 ? 34.455 -22.593 11.232 1.00 29.58 267 SER A CA 1
ATOM 1945 C C . SER A 1 267 ? 33.279 -22.810 12.196 1.00 29.58 267 SER A C 1
ATOM 1947 O O . SER A 1 267 ? 33.364 -22.551 13.388 1.00 29.58 267 SER A O 1
ATOM 1949 N N . SER A 1 268 ? 32.170 -23.345 11.687 1.00 31.84 268 SER A N 1
ATOM 1950 C CA . SER A 1 268 ? 31.493 -24.531 12.236 1.00 31.84 268 SER A CA 1
ATOM 1951 C C . SER A 1 268 ? 30.206 -24.811 11.454 1.00 31.84 268 SER A C 1
ATOM 1953 O O . SER A 1 268 ? 29.622 -23.958 10.796 1.00 31.84 268 SER A O 1
ATOM 1955 N N . SER A 1 269 ? 29.871 -26.088 11.412 1.00 35.91 269 SER A N 1
ATOM 1956 C CA . SER A 1 269 ? 29.029 -26.785 10.451 1.00 35.91 269 SER A CA 1
ATOM 1957 C C . SER A 1 269 ? 27.520 -26.559 10.611 1.00 35.91 269 SER A C 1
ATOM 1959 O O . SER A 1 269 ? 26.936 -27.036 11.578 1.00 35.91 269 SER A O 1
ATOM 1961 N N . SER A 1 270 ? 26.870 -25.975 9.602 1.00 33.59 270 SER A N 1
ATOM 1962 C CA . SER A 1 270 ? 25.599 -26.444 9.013 1.00 33.59 270 SER A CA 1
ATOM 1963 C C . SER A 1 270 ? 25.279 -25.616 7.755 1.00 33.59 270 SER A C 1
ATOM 1965 O O . SER A 1 270 ? 25.799 -24.522 7.565 1.00 33.59 270 SER A O 1
ATOM 1967 N N . SER A 1 271 ? 24.541 -26.206 6.821 1.00 37.91 271 SER A N 1
ATOM 1968 C CA . SER A 1 271 ? 24.433 -25.813 5.411 1.00 37.91 271 SER A CA 1
ATOM 1969 C C . SER A 1 271 ? 23.944 -24.377 5.143 1.00 37.91 271 SER A C 1
ATOM 1971 O O . SER A 1 271 ? 22.996 -23.908 5.761 1.00 37.91 271 SER A O 1
ATOM 1973 N N . SER A 1 272 ? 24.530 -23.742 4.121 1.00 39.72 272 SER A N 1
ATOM 1974 C CA . SER A 1 272 ? 23.968 -22.636 3.312 1.00 39.72 272 SER A CA 1
ATOM 1975 C C . SER A 1 272 ? 23.791 -21.237 3.934 1.00 39.72 272 SER A C 1
ATOM 1977 O O . SER A 1 272 ? 23.397 -20.328 3.209 1.00 39.72 272 SER A O 1
ATOM 1979 N N . SER A 1 273 ? 24.063 -21.012 5.221 1.00 54.44 273 SER A N 1
ATOM 1980 C CA . SER A 1 273 ? 23.476 -19.849 5.916 1.00 54.44 273 SER A CA 1
ATOM 1981 C C . SER A 1 273 ? 24.250 -18.512 6.005 1.00 54.44 273 SER A C 1
ATOM 1983 O O . SER A 1 273 ? 23.567 -17.522 6.241 1.00 54.44 273 SER A O 1
ATOM 1985 N N . PRO A 1 274 ? 25.585 -18.372 5.850 1.00 47.16 274 PRO A N 1
ATOM 1986 C CA . PRO A 1 274 ? 26.227 -17.080 6.139 1.00 47.16 274 PRO A CA 1
ATOM 1987 C C . PRO A 1 274 ? 26.015 -16.042 5.029 1.00 47.16 274 PRO A C 1
ATOM 1989 O O . PRO A 1 274 ? 25.558 -14.944 5.310 1.00 47.16 274 PRO A O 1
ATOM 1992 N N . MET A 1 275 ? 26.217 -16.410 3.757 1.00 44.84 275 MET A N 1
ATOM 1993 C CA . MET A 1 275 ? 26.034 -15.483 2.629 1.00 44.84 275 MET A CA 1
ATOM 1994 C C . MET A 1 275 ? 24.582 -15.013 2.494 1.00 44.84 275 MET A C 1
ATOM 1996 O O . MET A 1 275 ? 24.342 -13.849 2.216 1.00 44.84 275 MET A O 1
ATOM 2000 N N . LEU A 1 276 ? 23.612 -15.906 2.710 1.00 49.66 276 LEU A N 1
ATOM 2001 C CA . LEU A 1 276 ? 22.187 -15.584 2.607 1.00 49.66 276 LEU A CA 1
ATOM 2002 C C . LEU A 1 276 ? 21.730 -14.700 3.775 1.00 49.66 276 LEU A C 1
ATOM 2004 O O . LEU A 1 276 ? 20.902 -13.820 3.577 1.00 49.66 276 LEU A O 1
ATOM 2008 N N . MET A 1 277 ? 22.321 -14.886 4.959 1.00 45.75 277 MET A N 1
ATOM 2009 C CA . MET A 1 277 ? 22.082 -14.035 6.123 1.00 45.75 277 MET A CA 1
ATOM 2010 C C . MET A 1 277 ? 22.775 -12.670 5.998 1.00 45.75 277 MET A C 1
ATOM 2012 O O . MET A 1 277 ? 22.205 -11.665 6.407 1.00 45.75 277 MET A O 1
ATOM 2016 N N . ASP A 1 278 ? 23.949 -12.599 5.364 1.00 50.62 278 ASP A N 1
ATOM 2017 C CA . ASP A 1 278 ? 24.627 -11.340 5.022 1.00 50.62 278 ASP A CA 1
ATOM 2018 C C . ASP A 1 278 ? 23.874 -10.562 3.926 1.00 50.62 278 ASP A C 1
ATOM 2020 O O . ASP A 1 278 ? 23.745 -9.336 3.993 1.00 50.62 278 ASP A O 1
ATOM 2024 N N . LEU A 1 279 ? 23.294 -11.273 2.954 1.00 52.47 279 LEU A N 1
ATOM 2025 C CA . LEU A 1 279 ? 22.402 -10.698 1.943 1.00 52.47 279 LEU A CA 1
ATOM 2026 C C . LEU A 1 279 ? 21.097 -10.192 2.587 1.00 52.47 279 LEU A C 1
ATOM 2028 O O . LEU A 1 279 ? 20.615 -9.112 2.262 1.00 52.47 279 LEU A O 1
ATOM 2032 N N . TRP A 1 280 ? 20.571 -10.920 3.576 1.00 52.94 280 TRP A N 1
ATOM 2033 C CA . TRP A 1 280 ? 19.388 -10.519 4.346 1.00 52.94 280 TRP A CA 1
ATOM 2034 C C . TRP A 1 280 ? 19.635 -9.281 5.210 1.00 52.94 280 TRP A C 1
ATOM 2036 O O . TRP A 1 280 ? 18.838 -8.338 5.241 1.00 52.94 280 TRP A O 1
ATOM 2046 N N . ASN A 1 281 ? 20.788 -9.269 5.882 1.00 54.84 281 ASN A N 1
ATOM 2047 C CA . ASN A 1 281 ? 21.282 -8.145 6.666 1.00 54.84 281 ASN A CA 1
ATOM 2048 C C . ASN A 1 281 ? 21.417 -6.872 5.831 1.00 54.84 281 ASN A C 1
ATOM 2050 O O . ASN A 1 281 ? 21.418 -5.785 6.405 1.00 54.84 281 ASN A O 1
ATOM 2054 N N . THR A 1 282 ? 21.559 -6.986 4.508 1.00 54.62 282 THR A N 1
ATOM 2055 C CA . THR A 1 282 ? 21.721 -5.846 3.603 1.00 54.62 282 THR A CA 1
ATOM 2056 C C . THR A 1 282 ? 20.412 -5.398 2.960 1.00 54.62 282 THR A C 1
ATOM 2058 O O . THR A 1 282 ? 20.150 -4.199 2.958 1.00 54.62 282 THR A O 1
ATOM 2061 N N . SER A 1 283 ? 19.551 -6.313 2.505 1.00 57.19 283 SER A N 1
ATOM 2062 C CA . SER A 1 283 ? 18.322 -5.949 1.784 1.00 57.19 283 SER A CA 1
ATOM 2063 C C . SER A 1 283 ? 17.162 -5.504 2.678 1.00 57.19 283 SER A C 1
ATOM 2065 O O . SER A 1 283 ? 16.444 -4.578 2.317 1.00 57.19 283 SER A O 1
ATOM 2067 N N . GLU A 1 284 ? 16.962 -6.139 3.838 1.00 62.47 284 GLU A N 1
ATOM 2068 C CA . GLU A 1 284 ? 15.829 -5.822 4.724 1.00 62.47 284 GLU A CA 1
ATOM 2069 C C . GLU A 1 284 ? 16.234 -5.059 5.979 1.00 62.47 284 GLU A C 1
ATOM 2071 O O . GLU A 1 284 ? 15.407 -4.365 6.555 1.00 62.47 284 GLU A O 1
ATOM 2076 N N . TYR A 1 285 ? 17.483 -5.177 6.433 1.00 65.31 285 TYR A N 1
ATOM 2077 C CA . TYR A 1 285 ? 17.900 -4.589 7.708 1.00 65.31 285 TYR A CA 1
ATOM 2078 C C . TYR A 1 285 ? 18.604 -3.233 7.565 1.00 65.31 285 TYR A C 1
ATOM 2080 O O . TYR A 1 285 ? 18.342 -2.332 8.366 1.00 65.31 285 TYR A O 1
ATOM 2088 N N . GLN A 1 286 ? 19.439 -3.030 6.535 1.00 65.25 286 GLN A N 1
ATOM 2089 C CA . GLN A 1 286 ? 20.113 -1.736 6.334 1.00 65.25 286 GLN A CA 1
ATOM 2090 C C . GLN A 1 286 ? 19.143 -0.571 6.131 1.00 65.25 286 GLN A C 1
ATOM 2092 O O . GLN A 1 286 ? 19.350 0.428 6.818 1.00 65.25 286 GLN A O 1
ATOM 2097 N N . PRO A 1 287 ? 18.075 -0.673 5.307 1.00 69.62 287 PRO A N 1
ATOM 2098 C CA . PRO A 1 287 ? 17.179 0.460 5.074 1.00 69.62 287 PRO A CA 1
ATOM 2099 C C . PRO A 1 287 ? 16.546 0.995 6.363 1.00 69.62 287 PRO A C 1
ATOM 2101 O O . PRO A 1 287 ? 16.389 2.195 6.531 1.00 69.62 287 PRO A O 1
ATOM 2104 N N . PHE A 1 288 ? 16.232 0.123 7.325 1.00 76.50 288 PHE A N 1
ATOM 2105 C CA . PHE A 1 288 ? 15.649 0.536 8.607 1.00 76.50 288 PHE A CA 1
ATOM 2106 C C . PHE A 1 288 ? 16.686 1.051 9.604 1.00 76.50 288 PHE A C 1
ATOM 2108 O O . PHE A 1 288 ? 16.349 1.841 10.494 1.00 76.50 288 PHE A O 1
ATOM 2115 N N . LYS A 1 289 ? 17.936 0.593 9.491 1.00 68.25 289 LYS A N 1
ATOM 2116 C CA . LYS A 1 289 ? 19.051 1.027 10.337 1.00 68.25 289 LYS A CA 1
ATOM 2117 C C . LYS A 1 289 ? 19.630 2.370 9.886 1.00 68.25 289 LYS A C 1
ATOM 2119 O O . LYS A 1 289 ? 20.086 3.124 10.738 1.00 68.25 289 LYS A O 1
ATOM 2124 N N . SER A 1 290 ? 19.614 2.657 8.583 1.00 70.00 290 SER A N 1
ATOM 2125 C CA . SER A 1 290 ? 20.141 3.899 8.006 1.00 70.00 290 SER A CA 1
ATOM 2126 C C . SER A 1 290 ? 19.230 5.109 8.210 1.00 70.00 290 SER A C 1
ATOM 2128 O O . SER A 1 290 ? 19.688 6.229 8.035 1.00 70.00 290 SER A O 1
ATOM 2130 N N . VAL A 1 291 ? 17.956 4.905 8.564 1.00 74.31 291 VAL A N 1
ATOM 2131 C CA . VAL A 1 291 ? 17.016 6.003 8.841 1.00 74.31 291 VAL A CA 1
ATOM 2132 C C . VAL A 1 291 ? 17.384 6.691 10.154 1.00 74.31 291 VAL A C 1
ATOM 2134 O O . VAL A 1 291 ? 17.358 6.061 11.219 1.00 74.31 291 VAL A O 1
ATOM 2137 N N . ASP A 1 292 ? 17.657 7.992 10.077 1.00 74.88 292 ASP A N 1
ATOM 2138 C CA . ASP A 1 292 ? 17.942 8.842 11.232 1.00 74.88 292 ASP A CA 1
ATOM 2139 C C . ASP A 1 292 ? 16.825 8.758 12.283 1.00 74.88 292 ASP A C 1
ATOM 2141 O O . ASP A 1 292 ? 15.635 8.729 11.964 1.00 74.88 292 ASP A O 1
ATOM 2145 N N . ASN A 1 293 ? 17.199 8.743 13.566 1.00 75.50 293 ASN A N 1
ATOM 2146 C CA . ASN A 1 293 ? 16.223 8.679 14.663 1.00 75.50 293 ASN A CA 1
ATOM 2147 C C . ASN A 1 293 ? 15.270 9.880 14.693 1.00 75.50 293 ASN A C 1
ATOM 2149 O O . ASN A 1 293 ? 14.145 9.740 15.170 1.00 75.50 293 ASN A O 1
ATOM 2153 N N . ASP A 1 294 ? 15.712 11.015 14.155 1.00 73.31 294 ASP A N 1
ATOM 2154 C CA . ASP A 1 294 ? 14.934 12.249 14.100 1.00 73.31 294 ASP A CA 1
ATOM 2155 C C . ASP A 1 294 ? 14.056 12.342 12.837 1.00 73.31 294 ASP A C 1
ATOM 2157 O O . ASP A 1 294 ? 13.273 13.274 12.734 1.00 73.31 294 ASP A O 1
ATOM 2161 N N . LYS A 1 295 ? 14.161 11.388 11.892 1.00 78.62 295 LYS A N 1
ATOM 2162 C CA . LYS A 1 295 ? 13.426 11.380 10.607 1.00 78.62 295 LYS A CA 1
ATOM 2163 C C . LYS A 1 295 ? 12.763 10.038 10.304 1.00 78.62 295 LYS A C 1
ATOM 2165 O O . LYS A 1 295 ? 12.822 9.513 9.191 1.00 78.62 295 LYS A O 1
ATOM 2170 N N . LEU A 1 296 ? 12.163 9.430 11.319 1.00 78.56 296 LEU A N 1
ATOM 2171 C CA . LEU A 1 296 ? 11.580 8.085 11.231 1.00 78.56 296 LEU A CA 1
ATOM 2172 C C . LEU A 1 296 ? 10.365 7.997 10.300 1.00 78.56 296 LEU A C 1
ATOM 2174 O O . LEU A 1 296 ? 10.029 6.914 9.826 1.00 78.56 296 LEU A O 1
ATOM 2178 N N . GLU A 1 297 ? 9.713 9.121 10.040 1.00 74.69 297 GLU A N 1
ATOM 2179 C CA . GLU A 1 297 ? 8.667 9.299 9.036 1.00 74.69 297 GLU A CA 1
ATOM 2180 C C . GLU A 1 297 ? 9.162 9.087 7.594 1.00 74.69 297 GLU A C 1
ATOM 2182 O O . GLU A 1 297 ? 8.346 8.793 6.726 1.00 74.69 297 GLU A O 1
ATOM 2187 N N . ASN A 1 298 ? 10.481 9.118 7.358 1.00 78.44 298 ASN A N 1
ATOM 2188 C CA . ASN A 1 298 ? 11.122 8.746 6.088 1.00 78.44 298 ASN A CA 1
ATOM 2189 C C . ASN A 1 298 ? 11.551 7.269 6.067 1.00 78.44 298 ASN A C 1
ATOM 2191 O O . ASN A 1 298 ? 12.516 6.884 5.406 1.00 78.44 298 ASN A O 1
ATOM 2195 N N . GLY A 1 299 ? 10.875 6.433 6.855 1.00 80.62 299 GLY A N 1
ATOM 2196 C CA . GLY A 1 299 ? 11.078 4.993 6.835 1.00 80.62 299 GLY A CA 1
ATOM 2197 C C . GLY A 1 299 ? 10.863 4.390 5.442 1.00 80.62 299 GLY A C 1
ATOM 2198 O O . GLY A 1 299 ? 10.119 4.948 4.638 1.00 80.62 299 GLY A O 1
ATOM 2199 N N . PRO A 1 300 ? 11.441 3.213 5.154 1.00 82.88 300 PRO A N 1
ATOM 2200 C CA . PRO A 1 300 ? 11.461 2.621 3.811 1.00 82.88 300 PRO A CA 1
ATOM 2201 C C . PRO A 1 300 ? 10.114 2.002 3.381 1.00 82.88 300 PRO A C 1
ATOM 2203 O O . PRO A 1 300 ? 10.082 1.138 2.508 1.00 82.88 300 PRO A O 1
ATOM 2206 N N . PHE A 1 301 ? 9.005 2.381 4.019 1.00 89.56 301 PHE A N 1
ATOM 2207 C CA . PHE A 1 301 ? 7.679 1.857 3.707 1.00 89.56 301 PHE A CA 1
ATOM 2208 C C . PHE A 1 301 ? 7.015 2.664 2.598 1.00 89.56 301 PHE A C 1
ATOM 2210 O O . PHE A 1 301 ? 6.868 3.880 2.709 1.00 89.56 301 PHE A O 1
ATOM 2217 N N . SER A 1 302 ? 6.494 1.962 1.596 1.00 91.50 302 SER A N 1
ATOM 2218 C CA . SER A 1 302 ? 5.599 2.546 0.600 1.00 91.50 302 SER A CA 1
ATOM 2219 C C . SER A 1 302 ? 4.194 2.717 1.180 1.00 91.50 302 SER A C 1
ATOM 2221 O O . SER A 1 302 ? 3.609 1.763 1.707 1.00 91.50 302 SER A O 1
ATOM 2223 N N . VAL A 1 303 ? 3.629 3.917 1.055 1.00 96.00 303 VAL A N 1
ATOM 2224 C CA . VAL A 1 303 ? 2.283 4.256 1.535 1.00 96.00 303 VAL A CA 1
ATOM 2225 C C . VAL A 1 303 ? 1.292 4.294 0.377 1.00 96.00 303 VAL A C 1
ATOM 2227 O O . VAL A 1 303 ? 1.368 5.144 -0.505 1.00 96.00 303 VAL A O 1
ATOM 2230 N N . LEU A 1 304 ? 0.286 3.427 0.400 1.00 97.38 304 LEU A N 1
ATOM 2231 C CA . LEU A 1 304 ? -0.775 3.414 -0.602 1.00 97.38 304 LEU A CA 1
ATOM 2232 C C . LEU A 1 304 ? -2.094 3.891 0.002 1.00 97.38 304 LEU A C 1
ATOM 2234 O O . LEU A 1 304 ? -2.705 3.195 0.813 1.00 97.38 304 LEU A O 1
ATOM 2238 N N . PHE A 1 305 ? -2.563 5.063 -0.424 1.00 97.56 305 PHE A N 1
ATOM 2239 C CA . PHE A 1 305 ? -3.894 5.566 -0.092 1.00 97.56 305 PHE A CA 1
ATOM 2240 C C . PHE A 1 305 ? -4.927 4.794 -0.902 1.00 97.56 305 PHE A C 1
ATOM 2242 O O . PHE A 1 305 ? -5.061 4.968 -2.111 1.00 97.56 305 PHE A O 1
ATOM 2249 N N . GLU A 1 306 ? -5.635 3.891 -0.244 1.00 96.81 306 GLU A N 1
ATOM 2250 C CA . GLU A 1 306 ? -6.508 2.933 -0.896 1.00 96.81 306 GLU A CA 1
ATOM 2251 C C . GLU A 1 306 ? -7.959 3.412 -0.912 1.00 96.81 306 GLU A C 1
ATOM 2253 O O . GLU A 1 306 ? -8.523 3.805 0.109 1.00 96.81 306 GLU A O 1
ATOM 2258 N N . MET A 1 307 ? -8.574 3.353 -2.090 1.00 94.75 307 MET A N 1
ATOM 2259 C CA . MET A 1 307 ? -9.960 3.730 -2.312 1.00 94.75 307 MET A CA 1
ATOM 2260 C C . MET A 1 307 ? -10.722 2.578 -2.972 1.00 94.75 307 MET A C 1
ATOM 2262 O O . MET A 1 307 ? -10.524 2.266 -4.150 1.00 94.75 307 MET A O 1
ATOM 2266 N N . SER A 1 308 ? -11.666 1.995 -2.225 1.00 92.50 308 SER A N 1
ATOM 2267 C CA . SER A 1 308 ? -12.630 1.044 -2.780 1.00 92.50 308 SER A CA 1
ATOM 2268 C C . SER A 1 308 ? -13.550 1.745 -3.778 1.00 92.50 308 SER A C 1
ATOM 2270 O O . SER A 1 308 ? -14.322 2.636 -3.407 1.00 92.50 308 SER A O 1
ATOM 2272 N N . LEU A 1 309 ? -13.545 1.296 -5.028 1.00 91.31 309 LEU A N 1
ATOM 2273 C CA . LEU A 1 309 ? -14.494 1.752 -6.044 1.00 91.31 309 LEU A CA 1
ATOM 2274 C C . LEU A 1 309 ? -15.827 1.009 -5.970 1.00 91.31 309 LEU A C 1
ATOM 2276 O O . LEU A 1 309 ? -16.843 1.507 -6.443 1.00 91.31 309 LEU A O 1
ATOM 2280 N N . THR A 1 310 ? -15.857 -0.158 -5.334 1.00 83.88 310 THR A N 1
ATOM 2281 C CA . THR A 1 310 ? -17.083 -0.913 -5.070 1.00 83.88 310 THR A CA 1
ATOM 2282 C C . THR A 1 310 ? -17.307 -1.022 -3.570 1.00 83.88 310 THR A C 1
ATOM 2284 O O . THR A 1 310 ? -16.374 -1.288 -2.815 1.00 83.88 310 THR A O 1
ATOM 2287 N N . ASN A 1 311 ? -18.550 -0.859 -3.133 1.00 72.81 311 ASN A N 1
ATOM 2288 C CA . ASN A 1 311 ? -18.937 -0.981 -1.732 1.00 72.81 311 ASN A CA 1
ATOM 2289 C C . ASN A 1 311 ? -19.885 -2.171 -1.566 1.00 72.81 311 ASN A C 1
ATOM 2291 O O . ASN A 1 311 ? -20.643 -2.476 -2.482 1.00 72.81 311 ASN A O 1
ATOM 2295 N N . ALA A 1 312 ? -19.880 -2.810 -0.394 1.00 69.62 312 ALA A N 1
ATOM 2296 C CA . ALA A 1 312 ? -20.837 -3.878 -0.092 1.00 69.62 312 ALA A CA 1
ATOM 2297 C C . ALA A 1 312 ? -22.283 -3.343 -0.013 1.00 69.62 312 ALA A C 1
ATOM 2299 O O . ALA A 1 312 ? -23.206 -3.967 -0.526 1.00 69.62 312 ALA A O 1
ATOM 2300 N N . ASP A 1 313 ? -22.456 -2.145 0.558 1.00 73.75 313 ASP A N 1
ATOM 2301 C CA . ASP A 1 313 ? -23.774 -1.586 0.905 1.00 73.75 313 ASP A CA 1
ATOM 2302 C C . ASP A 1 313 ? -24.161 -0.333 0.098 1.00 73.75 313 ASP A C 1
ATOM 2304 O O . ASP A 1 313 ? -25.164 0.323 0.386 1.00 73.75 313 ASP A O 1
ATOM 2308 N N . LYS A 1 314 ? -23.339 0.072 -0.876 1.00 75.88 314 LYS A N 1
ATOM 2309 C CA . LYS A 1 314 ? -23.534 1.300 -1.667 1.00 75.88 314 LYS A CA 1
ATOM 2310 C C . LYS A 1 314 ? -23.267 1.025 -3.144 1.00 75.88 314 LYS A C 1
ATOM 2312 O O . LYS A 1 314 ? -22.488 0.121 -3.447 1.00 75.88 314 LYS A O 1
ATOM 2317 N N . PRO A 1 315 ? -23.855 1.815 -4.062 1.00 80.38 315 PRO A N 1
ATOM 2318 C CA . PRO A 1 315 ? -23.489 1.721 -5.466 1.00 80.38 315 PRO A CA 1
ATOM 2319 C C . PRO A 1 315 ? -21.973 1.920 -5.654 1.00 80.38 315 PRO A C 1
ATOM 2321 O O . PRO A 1 315 ? -21.335 2.601 -4.834 1.00 80.38 315 PRO A O 1
ATOM 2324 N N . PRO A 1 316 ? -21.393 1.335 -6.718 1.00 84.62 316 PRO A N 1
ATOM 2325 C CA . PRO A 1 316 ? -20.027 1.633 -7.119 1.00 84.62 316 PRO A CA 1
ATOM 2326 C C . PRO A 1 316 ? -19.817 3.139 -7.304 1.00 84.62 316 PRO A C 1
ATOM 2328 O O . PRO A 1 316 ? -20.732 3.866 -7.695 1.00 84.62 316 PRO A O 1
ATOM 2331 N N . MET A 1 317 ? -18.610 3.605 -7.005 1.00 89.44 317 MET A N 1
ATOM 2332 C CA . MET A 1 317 ? -18.187 4.972 -7.279 1.00 89.44 317 MET A CA 1
ATOM 2333 C C . MET A 1 317 ? -18.121 5.189 -8.791 1.00 89.44 317 MET A C 1
ATOM 2335 O O . MET A 1 317 ? -17.640 4.320 -9.511 1.00 89.44 317 MET A O 1
ATOM 2339 N N . GLU A 1 318 ? -18.577 6.342 -9.277 1.00 91.31 318 GLU A N 1
ATOM 2340 C CA . GLU A 1 318 ? -18.376 6.701 -10.682 1.00 91.31 318 GLU A CA 1
ATOM 2341 C C . GLU A 1 318 ? -16.888 6.940 -10.966 1.00 91.31 318 GLU A C 1
ATOM 2343 O O . GLU A 1 318 ? -16.179 7.536 -10.151 1.00 91.31 318 GLU A O 1
ATOM 2348 N N . ALA A 1 319 ? -16.419 6.518 -12.143 1.00 91.88 319 ALA A N 1
ATOM 2349 C CA . ALA A 1 319 ? -15.022 6.681 -12.541 1.00 91.88 319 ALA A CA 1
ATOM 2350 C C . ALA A 1 319 ? -14.575 8.155 -12.519 1.00 91.88 319 ALA A C 1
ATOM 2352 O O . ALA A 1 319 ? -13.469 8.456 -12.086 1.00 91.88 319 ALA A O 1
ATOM 2353 N N . SER A 1 320 ? -15.456 9.081 -12.908 1.00 91.19 320 SER A N 1
ATOM 2354 C CA . SER A 1 320 ? -15.225 10.532 -12.851 1.00 91.19 320 SER A CA 1
ATOM 2355 C C . SER A 1 320 ? -14.984 11.046 -11.425 1.00 91.19 320 SER A C 1
ATOM 2357 O O . SER A 1 320 ? -14.115 11.889 -11.207 1.00 91.19 320 SER A O 1
ATOM 2359 N N . GLU A 1 321 ? -15.716 10.526 -10.436 1.00 92.88 321 GLU A N 1
ATOM 2360 C CA . GLU A 1 321 ? -15.538 10.890 -9.027 1.00 92.88 321 GLU A CA 1
ATOM 2361 C C . GLU A 1 321 ? -14.246 10.291 -8.455 1.00 92.88 321 GLU A C 1
ATOM 2363 O O . GLU A 1 321 ? -13.551 10.962 -7.690 1.00 92.88 321 GLU A O 1
ATOM 2368 N N . ALA A 1 322 ? -13.881 9.069 -8.859 1.00 93.69 322 ALA A N 1
ATOM 2369 C CA . ALA A 1 322 ? -12.584 8.491 -8.514 1.00 93.69 322 ALA A CA 1
ATOM 2370 C C . ALA A 1 322 ? -11.434 9.352 -9.065 1.00 93.69 322 ALA A C 1
ATOM 2372 O O . ALA A 1 322 ? -10.532 9.723 -8.314 1.00 93.69 322 ALA A O 1
ATOM 2373 N N . THR A 1 323 ? -11.515 9.751 -10.339 1.00 94.56 323 THR A N 1
ATOM 2374 C CA . THR A 1 323 ? -10.554 10.655 -10.984 1.00 94.56 323 THR A CA 1
ATOM 2375 C C . THR A 1 323 ? -10.441 11.988 -10.270 1.00 94.56 323 THR A C 1
ATOM 2377 O O . THR A 1 323 ? -9.331 12.435 -9.989 1.00 94.56 323 THR A O 1
ATOM 2380 N N . ARG A 1 324 ? -11.574 12.607 -9.918 1.00 94.31 324 ARG A N 1
ATOM 2381 C CA . ARG A 1 324 ? -11.583 13.862 -9.160 1.00 94.31 324 ARG A CA 1
ATOM 2382 C C . ARG A 1 324 ? -10.819 13.711 -7.843 1.00 94.31 324 ARG A C 1
ATOM 2384 O O . ARG A 1 324 ? -9.967 14.539 -7.546 1.00 94.31 324 ARG A O 1
ATOM 2391 N N . ARG A 1 325 ? -11.091 12.661 -7.059 1.00 94.75 325 ARG A N 1
ATOM 2392 C CA . ARG A 1 325 ? -10.427 12.445 -5.758 1.00 94.75 325 ARG A CA 1
ATOM 2393 C C . ARG A 1 325 ? -8.939 12.153 -5.888 1.00 94.75 325 ARG A C 1
ATOM 2395 O O . ARG A 1 325 ? -8.166 12.666 -5.089 1.00 94.75 325 ARG A O 1
ATOM 2402 N N . VAL A 1 326 ? -8.541 11.377 -6.896 1.00 95.06 326 VAL A N 1
ATOM 2403 C CA . VAL A 1 326 ? -7.127 11.153 -7.232 1.00 95.06 326 VAL A CA 1
ATOM 2404 C C . VAL A 1 326 ? -6.445 12.478 -7.590 1.00 95.06 326 VAL A C 1
ATOM 2406 O O . VAL A 1 326 ? -5.351 12.742 -7.106 1.00 95.06 326 VAL A O 1
ATOM 2409 N N . GLY A 1 327 ? -7.101 13.343 -8.371 1.00 91.50 327 GLY A N 1
ATOM 2410 C CA . GLY A 1 327 ? -6.592 14.676 -8.709 1.00 91.50 327 GLY A CA 1
ATOM 2411 C C . GLY A 1 327 ? -6.301 15.544 -7.479 1.00 91.50 327 GLY A C 1
ATOM 2412 O O . GLY A 1 327 ? -5.241 16.160 -7.411 1.00 91.50 327 GLY A O 1
ATOM 2413 N N . LEU A 1 328 ? -7.168 15.497 -6.458 1.00 92.06 328 LEU A N 1
ATOM 2414 C CA . LEU A 1 328 ? -6.972 16.234 -5.199 1.00 92.06 328 LEU A CA 1
ATOM 2415 C C . LEU A 1 328 ? -5.697 15.818 -4.440 1.00 92.06 328 LEU A C 1
ATOM 2417 O O . LEU A 1 328 ? -5.131 16.634 -3.717 1.00 92.06 328 LEU A O 1
ATOM 2421 N N . PHE A 1 329 ? -5.220 14.576 -4.596 1.00 93.56 329 PHE A N 1
ATOM 2422 C CA . PHE A 1 329 ? -3.915 14.175 -4.051 1.00 93.56 329 PHE A CA 1
ATOM 2423 C C . PHE A 1 329 ? -2.754 14.857 -4.786 1.00 93.56 329 PHE A C 1
ATOM 2425 O O . PHE A 1 329 ? -1.796 15.277 -4.143 1.00 93.56 329 PHE A O 1
ATOM 2432 N N . GLY A 1 330 ? -2.843 15.003 -6.112 1.00 89.75 330 GLY A N 1
ATOM 2433 C CA . GLY A 1 330 ? -1.849 15.737 -6.900 1.00 89.75 330 GLY A CA 1
ATOM 2434 C C . GLY A 1 330 ? -1.810 17.223 -6.533 1.00 89.75 330 GLY A C 1
ATOM 2435 O O . GLY A 1 330 ? -0.738 17.773 -6.302 1.00 89.75 330 GLY A O 1
ATOM 2436 N N . GLU A 1 331 ? -2.976 17.860 -6.392 1.00 89.50 331 GLU A N 1
ATOM 2437 C CA . GLU A 1 331 ? -3.093 19.253 -5.928 1.00 89.50 331 GLU A CA 1
ATOM 2438 C C . GLU A 1 331 ? -2.470 19.452 -4.541 1.00 89.50 331 GLU A C 1
ATOM 2440 O O . GLU A 1 331 ? -1.703 20.390 -4.330 1.00 89.50 331 GLU A O 1
ATOM 2445 N N . MET A 1 332 ? -2.746 18.537 -3.609 1.00 87.94 332 MET A N 1
ATOM 2446 C CA . MET A 1 332 ? -2.156 18.553 -2.272 1.00 87.94 332 MET A CA 1
ATOM 2447 C C . MET A 1 332 ? -0.633 18.404 -2.299 1.00 87.94 332 MET A C 1
ATOM 2449 O O . MET A 1 332 ? 0.066 19.124 -1.590 1.00 87.94 332 MET A O 1
ATOM 2453 N N . ALA A 1 333 ? -0.115 17.494 -3.124 1.00 87.19 333 ALA A N 1
ATOM 2454 C CA . ALA A 1 333 ? 1.323 17.306 -3.276 1.00 87.19 333 ALA A CA 1
ATOM 2455 C C . ALA A 1 333 ? 2.005 18.563 -3.850 1.00 87.19 333 ALA A C 1
ATOM 2457 O O . ALA A 1 333 ? 3.090 18.923 -3.403 1.00 87.19 333 ALA A O 1
ATOM 2458 N N . ASN A 1 334 ? 1.346 19.262 -4.782 1.00 85.25 334 ASN A N 1
ATOM 2459 C CA . ASN A 1 334 ? 1.831 20.530 -5.331 1.00 85.25 334 ASN A CA 1
ATOM 2460 C C . ASN A 1 334 ? 1.854 21.652 -4.289 1.00 85.25 334 ASN A C 1
ATOM 2462 O O . ASN A 1 334 ? 2.860 22.351 -4.185 1.00 85.25 334 ASN A O 1
ATOM 2466 N N . ALA A 1 335 ? 0.790 21.801 -3.495 1.00 81.56 335 ALA A N 1
ATOM 2467 C CA . ALA A 1 335 ? 0.715 22.831 -2.455 1.00 81.56 335 ALA A CA 1
ATOM 2468 C C . ALA A 1 335 ? 1.852 22.699 -1.427 1.00 81.56 335 ALA A C 1
ATOM 2470 O O . ALA A 1 335 ? 2.460 23.691 -1.037 1.00 81.56 335 ALA A O 1
ATOM 2471 N N . ASN A 1 336 ? 2.207 21.464 -1.065 1.00 70.31 336 ASN A N 1
ATOM 2472 C CA . ASN A 1 336 ? 3.304 21.193 -0.137 1.00 70.31 336 ASN A CA 1
ATOM 2473 C C . ASN A 1 336 ? 4.698 21.473 -0.735 1.00 70.31 336 ASN A C 1
ATOM 2475 O O . ASN A 1 336 ? 5.653 21.642 0.017 1.00 70.31 336 ASN A O 1
ATOM 2479 N N . SER A 1 337 ? 4.836 21.514 -2.066 1.00 65.50 337 SER A N 1
ATOM 2480 C CA . SER A 1 337 ? 6.117 21.788 -2.742 1.00 65.50 337 SER A CA 1
ATOM 2481 C C . SER A 1 337 ? 6.435 23.280 -2.894 1.00 65.50 337 SER A C 1
ATOM 2483 O O . SER A 1 337 ? 7.594 23.633 -3.075 1.00 65.50 337 SER A O 1
ATOM 2485 N N . SER A 1 338 ? 5.431 24.160 -2.808 1.00 57.31 338 SER A N 1
ATOM 2486 C CA . SER A 1 338 ? 5.607 25.613 -2.956 1.00 57.31 338 SER A CA 1
ATOM 2487 C C . SER A 1 338 ? 5.951 26.350 -1.657 1.00 57.31 338 SER A C 1
ATOM 2489 O O . SER A 1 338 ? 6.402 27.490 -1.722 1.00 57.31 338 SER A O 1
ATOM 2491 N N . ASP A 1 339 ? 5.753 25.720 -0.495 1.00 51.56 339 ASP A N 1
ATOM 2492 C CA . ASP A 1 339 ? 5.948 26.341 0.828 1.00 51.56 339 ASP A CA 1
ATOM 2493 C C . ASP A 1 339 ? 7.372 26.156 1.401 1.00 51.56 339 ASP A C 1
ATOM 2495 O O . ASP A 1 339 ? 7.674 26.668 2.476 1.00 51.56 339 ASP A O 1
ATOM 2499 N N . SER A 1 340 ? 8.287 25.472 0.699 1.00 50.28 340 SER A N 1
ATOM 2500 C CA . SER A 1 340 ? 9.665 25.255 1.182 1.00 50.28 340 SER A CA 1
ATOM 2501 C C . SER A 1 340 ? 10.603 26.466 1.041 1.00 50.28 340 SER A C 1
ATOM 2503 O O . SER A 1 340 ? 11.728 26.402 1.527 1.00 50.28 340 SER A O 1
ATOM 2505 N N . ASP A 1 341 ? 10.160 27.551 0.394 1.00 46.56 341 ASP A N 1
ATOM 2506 C CA . ASP A 1 341 ? 10.966 28.758 0.124 1.00 46.56 341 ASP A CA 1
ATOM 2507 C C . ASP A 1 341 ? 10.670 29.941 1.075 1.00 46.56 341 ASP A C 1
ATOM 2509 O O . ASP A 1 341 ? 11.229 31.029 0.907 1.00 46.56 341 ASP A O 1
ATOM 2513 N N . SER A 1 342 ? 9.805 29.779 2.085 1.00 43.47 342 SER A N 1
ATOM 2514 C CA . SER A 1 342 ? 9.574 30.827 3.090 1.00 43.47 342 SER A CA 1
ATOM 2515 C C . SER A 1 342 ? 10.386 30.587 4.366 1.00 43.47 342 SER A C 1
ATOM 2517 O O . SER A 1 342 ? 10.046 29.712 5.158 1.00 43.47 342 SER A O 1
ATOM 2519 N N . ASP A 1 343 ? 11.409 31.424 4.586 1.00 41.12 343 ASP A N 1
ATOM 2520 C CA . ASP A 1 343 ? 12.181 31.619 5.833 1.00 41.12 343 ASP A CA 1
ATOM 2521 C C . ASP A 1 343 ? 11.292 32.105 7.010 1.00 41.12 343 ASP A C 1
ATOM 2523 O O . ASP A 1 343 ? 11.515 33.166 7.601 1.00 41.12 343 ASP A O 1
ATOM 2527 N N . SER A 1 344 ? 10.226 31.381 7.352 1.00 40.50 344 SER A N 1
ATOM 2528 C CA . SER A 1 344 ? 9.425 31.662 8.544 1.00 40.50 344 SER A CA 1
ATOM 2529 C C . SER A 1 344 ? 9.724 30.641 9.636 1.00 40.50 344 SER A C 1
ATOM 2531 O O . SER A 1 344 ? 9.340 29.482 9.514 1.00 40.50 344 SER A O 1
ATOM 2533 N N . ASP A 1 345 ? 10.350 31.118 10.718 1.00 38.09 345 ASP A N 1
ATOM 2534 C CA . ASP A 1 345 ? 10.588 30.461 12.019 1.00 38.09 345 ASP A CA 1
ATOM 2535 C C . ASP A 1 345 ? 9.280 30.068 12.760 1.00 38.09 345 ASP A C 1
ATOM 2537 O O . ASP A 1 345 ? 9.114 30.311 13.958 1.00 38.09 345 ASP A O 1
ATOM 2541 N N . SER A 1 346 ? 8.290 29.508 12.066 1.00 41.34 346 SER A N 1
ATOM 2542 C CA . SER A 1 346 ? 7.110 28.917 12.692 1.00 41.34 346 SER A CA 1
ATOM 2543 C C . SER A 1 346 ? 7.270 27.403 12.744 1.00 41.34 346 SER A C 1
ATOM 2545 O O . SER A 1 346 ? 7.305 26.768 11.696 1.00 41.34 346 SER A O 1
ATOM 2547 N N . ASP A 1 347 ? 7.274 26.845 13.959 1.00 38.91 347 ASP A N 1
ATOM 2548 C CA . ASP A 1 347 ? 7.257 25.411 14.324 1.00 38.91 347 ASP A CA 1
ATOM 2549 C C . ASP A 1 347 ? 6.071 24.597 13.733 1.00 38.91 347 ASP A C 1
ATOM 2551 O O . ASP A 1 347 ? 5.712 23.531 14.232 1.00 38.91 347 ASP A O 1
ATOM 2555 N N . SER A 1 348 ? 5.397 25.088 12.691 1.00 42.19 348 SER A N 1
ATOM 2556 C CA . SER A 1 348 ? 4.492 24.280 11.885 1.00 42.19 348 SER A CA 1
ATOM 2557 C C . SER A 1 348 ? 5.321 23.518 10.860 1.00 42.19 348 SER A C 1
ATOM 2559 O O . SER A 1 348 ? 5.457 23.971 9.723 1.00 42.19 348 SER A O 1
ATOM 2561 N N . ASP A 1 349 ? 5.879 22.378 11.271 1.00 47.97 349 ASP A N 1
ATOM 2562 C CA . ASP A 1 349 ? 6.420 21.377 10.350 1.00 47.97 349 ASP A CA 1
ATOM 2563 C C . ASP A 1 349 ? 5.415 21.186 9.206 1.00 47.97 349 ASP A C 1
ATOM 2565 O O . ASP A 1 349 ? 4.305 20.681 9.405 1.00 47.97 349 ASP A O 1
ATOM 2569 N N . GLY A 1 350 ? 5.760 21.667 8.011 1.00 56.81 350 GLY A N 1
ATOM 2570 C CA . GLY A 1 350 ? 4.934 21.500 6.825 1.00 56.81 350 GLY A CA 1
ATOM 2571 C C . GLY A 1 350 ? 4.790 20.008 6.548 1.00 56.81 350 GLY A C 1
ATOM 2572 O O . GLY A 1 350 ? 5.754 19.340 6.181 1.00 56.81 350 GLY A O 1
ATOM 2573 N N . ILE A 1 351 ? 3.594 19.460 6.764 1.00 68.00 351 ILE A N 1
ATOM 2574 C CA . ILE A 1 351 ? 3.346 18.024 6.613 1.00 68.00 351 ILE A CA 1
ATOM 2575 C C . ILE A 1 351 ? 3.319 17.675 5.121 1.00 68.00 351 ILE A C 1
ATOM 2577 O O . ILE A 1 351 ? 2.299 17.803 4.442 1.00 68.00 351 ILE A O 1
ATOM 2581 N N . ALA A 1 352 ? 4.470 17.240 4.607 1.00 83.12 352 ALA A N 1
ATOM 2582 C CA . ALA A 1 352 ? 4.637 16.772 3.237 1.00 83.12 352 ALA A CA 1
ATOM 2583 C C . ALA A 1 352 ? 3.995 15.390 3.014 1.00 83.12 352 ALA A C 1
ATOM 2585 O O . ALA A 1 352 ? 3.763 14.628 3.952 1.00 83.12 352 ALA A O 1
ATOM 2586 N N . MET A 1 353 ? 3.727 15.038 1.752 1.00 88.25 353 MET A N 1
ATOM 2587 C CA . MET A 1 353 ? 3.344 13.660 1.414 1.00 88.25 353 MET A CA 1
ATOM 2588 C C . MET A 1 353 ? 4.462 12.681 1.833 1.00 88.25 353 MET A C 1
ATOM 2590 O O . MET A 1 353 ? 5.628 13.082 1.825 1.00 88.25 353 MET A O 1
ATOM 2594 N N . PRO A 1 354 ? 4.152 11.415 2.191 1.00 88.81 354 PRO A N 1
ATOM 2595 C CA . PRO A 1 354 ? 5.184 10.415 2.483 1.00 88.81 354 PRO A CA 1
ATOM 2596 C C . PRO A 1 354 ? 6.176 10.279 1.321 1.00 88.81 354 PRO A C 1
ATOM 2598 O O . PRO A 1 354 ? 5.814 10.550 0.182 1.00 88.81 354 PRO A O 1
ATOM 2601 N N . GLN A 1 355 ? 7.410 9.847 1.586 1.00 82.69 355 GLN A N 1
ATOM 2602 C CA . GLN A 1 355 ? 8.461 9.811 0.559 1.00 82.69 355 GLN A CA 1
ATOM 2603 C C . GLN A 1 355 ? 8.120 8.894 -0.628 1.00 82.69 355 GLN A C 1
ATOM 2605 O O . GLN A 1 355 ? 8.312 9.278 -1.779 1.00 82.69 355 GLN A O 1
ATOM 2610 N N . ASP A 1 356 ? 7.598 7.700 -0.349 1.00 86.00 356 ASP A N 1
ATOM 2611 C CA . ASP A 1 356 ? 7.139 6.749 -1.360 1.00 86.00 356 ASP A CA 1
ATOM 2612 C C . ASP A 1 356 ? 5.640 6.511 -1.179 1.00 86.00 356 ASP A C 1
ATOM 2614 O O . ASP A 1 356 ? 5.206 5.920 -0.185 1.00 86.00 356 ASP A O 1
ATOM 2618 N N . TRP A 1 357 ? 4.833 7.029 -2.107 1.00 93.50 357 TRP A N 1
ATOM 2619 C CA . TRP A 1 357 ? 3.382 6.971 -1.994 1.00 93.50 357 TRP A CA 1
ATOM 2620 C C . TRP A 1 357 ? 2.653 6.843 -3.330 1.00 93.50 357 TRP A C 1
ATOM 2622 O O . TRP A 1 357 ? 3.156 7.202 -4.392 1.00 93.50 357 TRP A O 1
ATOM 2632 N N . GLY A 1 358 ? 1.409 6.374 -3.260 1.00 94.81 358 GLY A N 1
ATOM 2633 C CA . GLY A 1 358 ? 0.487 6.348 -4.392 1.00 94.81 358 GLY A CA 1
ATOM 2634 C C . GLY A 1 358 ? -0.967 6.214 -3.955 1.00 94.81 358 GLY A C 1
ATOM 2635 O O . GLY A 1 358 ? -1.269 6.048 -2.773 1.00 94.81 358 GLY A O 1
ATOM 2636 N N . VAL A 1 359 ? -1.881 6.274 -4.919 1.00 96.88 359 VAL A N 1
ATOM 2637 C CA . VAL A 1 359 ? -3.307 5.999 -4.719 1.00 96.88 359 VAL A CA 1
ATOM 2638 C C . VAL A 1 359 ? -3.637 4.644 -5.329 1.00 96.88 359 VAL A C 1
ATOM 2640 O O . VAL A 1 359 ? -3.367 4.391 -6.499 1.00 96.88 359 VAL A O 1
ATOM 2643 N N . LEU A 1 360 ? -4.229 3.763 -4.537 1.00 96.38 360 LEU A N 1
ATOM 2644 C CA . LEU A 1 360 ? -4.580 2.408 -4.933 1.00 96.38 360 LEU A CA 1
ATOM 2645 C C . LEU A 1 360 ? -6.096 2.303 -5.089 1.00 96.38 360 LEU A C 1
ATOM 2647 O O . LEU A 1 360 ? -6.842 2.467 -4.129 1.00 96.38 360 LEU A O 1
ATOM 2651 N N . LEU A 1 361 ? -6.564 2.019 -6.297 1.00 95.00 361 LEU A N 1
ATOM 2652 C CA . LEU A 1 361 ? -7.980 1.788 -6.570 1.00 95.00 361 LEU A CA 1
ATOM 2653 C C . LEU A 1 361 ? -8.260 0.290 -6.514 1.00 95.00 361 LEU A C 1
ATOM 2655 O O . LEU A 1 361 ? -7.564 -0.470 -7.182 1.00 95.00 361 LEU A O 1
ATOM 2659 N N . THR A 1 362 ? -9.270 -0.144 -5.758 1.00 93.81 362 THR A N 1
ATOM 2660 C CA . THR A 1 362 ? -9.632 -1.572 -5.666 1.00 93.81 362 THR A CA 1
ATOM 2661 C C . THR A 1 362 ? -11.128 -1.809 -5.840 1.00 93.81 362 THR A C 1
ATOM 2663 O O . THR A 1 362 ? -11.951 -0.936 -5.557 1.00 93.81 362 THR A O 1
ATOM 2666 N N . SER A 1 363 ? -11.504 -3.020 -6.253 1.00 89.69 363 SER A N 1
ATOM 2667 C CA . SER A 1 363 ? -12.895 -3.494 -6.224 1.00 89.69 363 SER A CA 1
ATOM 2668 C C . SER A 1 363 ? -13.225 -4.319 -4.969 1.00 89.69 363 SER A C 1
ATOM 2670 O O . SER A 1 363 ? -14.152 -5.130 -4.982 1.00 89.69 363 SER A O 1
ATOM 2672 N N . ALA A 1 364 ? -12.435 -4.196 -3.900 1.00 88.06 364 ALA A N 1
ATOM 2673 C CA . ALA A 1 364 ? -12.561 -5.032 -2.709 1.00 88.06 364 ALA A CA 1
ATOM 2674 C C . ALA A 1 364 ? -13.126 -4.220 -1.530 1.00 88.06 364 ALA A C 1
ATOM 2676 O O . ALA A 1 364 ? -12.427 -3.355 -0.995 1.00 88.06 364 ALA A O 1
ATOM 2677 N N . PRO A 1 365 ? -14.381 -4.458 -1.103 1.00 81.88 365 PRO A N 1
ATOM 2678 C CA . PRO A 1 365 ? -15.009 -3.653 -0.057 1.00 81.88 365 PRO A CA 1
ATOM 2679 C C . PRO A 1 365 ? -14.558 -4.031 1.362 1.00 81.88 365 PRO A C 1
ATOM 2681 O O . PRO A 1 365 ? -14.466 -3.147 2.213 1.00 81.88 365 PRO A O 1
ATOM 2684 N N . LEU A 1 366 ? -14.278 -5.312 1.629 1.00 87.56 366 LEU A N 1
ATOM 2685 C CA . LEU A 1 366 ? -13.907 -5.824 2.955 1.00 87.56 366 LEU A CA 1
ATOM 2686 C C . LEU A 1 366 ? -12.390 -6.014 3.079 1.00 87.56 366 LEU A C 1
ATOM 2688 O O . LEU A 1 366 ? -11.715 -6.270 2.087 1.00 87.56 366 LEU A O 1
ATOM 2692 N N . PHE A 1 367 ? -11.847 -5.942 4.300 1.00 87.81 367 PHE A N 1
ATOM 2693 C CA . PHE A 1 367 ? -10.403 -6.099 4.539 1.00 87.81 367 PHE A CA 1
ATOM 2694 C C . PHE A 1 367 ? -9.851 -7.428 4.021 1.00 87.81 367 PHE A C 1
ATOM 2696 O O . PHE A 1 367 ? -8.845 -7.433 3.319 1.00 87.81 367 PHE A O 1
ATOM 2703 N N . ILE A 1 368 ? -10.526 -8.545 4.298 1.00 87.81 368 ILE A N 1
ATOM 2704 C CA . ILE A 1 368 ? -10.058 -9.854 3.831 1.00 87.81 368 ILE A CA 1
ATOM 2705 C C . ILE A 1 368 ? -10.068 -9.955 2.296 1.00 87.81 368 ILE A C 1
ATOM 2707 O O . ILE A 1 368 ? -9.141 -10.502 1.700 1.00 87.81 368 ILE A O 1
ATOM 2711 N N . ASP A 1 369 ? -11.061 -9.348 1.641 1.00 89.38 369 ASP A N 1
ATOM 2712 C CA . ASP A 1 369 ? -11.138 -9.291 0.179 1.00 89.38 369 ASP A CA 1
ATOM 2713 C C . ASP A 1 369 ? -10.028 -8.409 -0.396 1.00 89.38 369 ASP A C 1
ATOM 2715 O O . ASP A 1 369 ? -9.448 -8.744 -1.432 1.00 89.38 369 ASP A O 1
ATOM 2719 N N . LYS A 1 370 ? -9.695 -7.301 0.286 1.00 91.38 370 LYS A N 1
ATOM 2720 C CA . LYS A 1 370 ? -8.559 -6.446 -0.080 1.00 91.38 370 LYS A CA 1
ATOM 2721 C C . LYS A 1 370 ? -7.280 -7.257 -0.030 1.00 91.38 370 LYS A C 1
ATOM 2723 O O . LYS A 1 370 ? -6.554 -7.281 -1.009 1.00 91.38 370 LYS A O 1
ATOM 2728 N N . VAL A 1 371 ? -7.037 -7.986 1.053 1.00 90.88 371 VAL A N 1
ATOM 2729 C CA . VAL A 1 371 ? -5.833 -8.812 1.207 1.00 90.88 371 VAL A CA 1
ATOM 2730 C C . VAL A 1 371 ? -5.729 -9.842 0.082 1.00 90.88 371 VAL A C 1
ATOM 2732 O O . VAL A 1 371 ? -4.720 -9.878 -0.621 1.00 90.88 371 VAL A O 1
ATOM 2735 N N . LYS A 1 372 ? -6.800 -10.602 -0.177 1.00 89.31 372 LYS A N 1
ATOM 2736 C CA . LYS A 1 372 ? -6.860 -11.592 -1.269 1.00 89.31 372 LYS A CA 1
ATOM 2737 C C . LYS A 1 372 ? -6.629 -10.959 -2.648 1.00 89.31 372 LYS A C 1
ATOM 2739 O O . LYS A 1 372 ? -5.982 -11.558 -3.505 1.00 89.31 372 LYS A O 1
ATOM 2744 N N . THR A 1 373 ? -7.124 -9.741 -2.857 1.00 89.06 373 THR A N 1
ATOM 2745 C CA . THR A 1 373 ? -6.924 -8.977 -4.096 1.00 89.06 373 THR A CA 1
ATOM 2746 C C . THR A 1 373 ? -5.480 -8.499 -4.239 1.00 89.06 373 THR A C 1
ATOM 2748 O O . THR A 1 373 ? -4.853 -8.727 -5.271 1.00 89.06 373 THR A O 1
ATOM 2751 N N . LEU A 1 374 ? -4.929 -7.869 -3.202 1.00 90.50 374 LEU A N 1
ATOM 2752 C CA . LEU A 1 374 ? -3.616 -7.227 -3.238 1.00 90.50 374 LEU A CA 1
ATOM 2753 C C . LEU A 1 374 ? -2.470 -8.230 -3.289 1.00 90.50 374 LEU A C 1
ATOM 2755 O O . LEU A 1 374 ? -1.473 -7.959 -3.951 1.00 90.50 374 LEU A O 1
ATOM 2759 N N . LYS A 1 375 ? -2.633 -9.421 -2.703 1.00 87.81 375 LYS A N 1
ATOM 2760 C CA . LYS A 1 375 ? -1.639 -10.501 -2.787 1.00 87.81 375 LYS A CA 1
ATOM 2761 C C . LYS A 1 375 ? -1.255 -10.887 -4.213 1.00 87.81 375 LYS A C 1
ATOM 2763 O O . LYS A 1 375 ? -0.123 -11.297 -4.434 1.00 87.81 375 LYS A O 1
ATOM 2768 N N . LYS A 1 376 ? -2.158 -10.715 -5.185 1.00 86.56 376 LYS A N 1
ATOM 2769 C CA . LYS A 1 376 ? -1.878 -10.961 -6.612 1.00 86.56 376 LYS A CA 1
ATOM 2770 C C . LYS A 1 376 ? -0.814 -10.014 -7.179 1.00 86.56 376 LYS A C 1
ATOM 2772 O O . LYS A 1 376 ? -0.174 -10.349 -8.170 1.00 86.56 376 LYS A O 1
ATOM 2777 N N . TYR A 1 377 ? -0.672 -8.838 -6.574 1.00 87.31 377 TYR A N 1
ATOM 2778 C CA . TYR A 1 377 ? 0.172 -7.743 -7.047 1.00 87.31 377 TYR A CA 1
ATOM 2779 C C . TYR A 1 377 ? 1.362 -7.471 -6.122 1.00 87.31 377 TYR A C 1
ATOM 2781 O O . TYR A 1 377 ? 2.217 -6.660 -6.474 1.00 87.31 377 TYR A O 1
ATOM 2789 N N . LEU A 1 378 ? 1.433 -8.118 -4.952 1.00 85.69 378 LEU A N 1
ATOM 2790 C CA . LEU A 1 378 ? 2.582 -8.001 -4.060 1.00 85.69 378 LEU A CA 1
ATOM 2791 C C . LEU A 1 378 ? 3.830 -8.569 -4.731 1.00 85.69 378 LEU A C 1
ATOM 2793 O O . LEU A 1 378 ? 3.839 -9.681 -5.263 1.00 85.69 378 LEU A O 1
ATOM 2797 N N . SER A 1 379 ? 4.907 -7.805 -4.636 1.00 76.88 379 SER A N 1
ATOM 2798 C CA . SER A 1 379 ? 6.242 -8.272 -4.973 1.00 76.88 379 SER A CA 1
ATOM 2799 C C . SER A 1 379 ? 6.590 -9.446 -4.055 1.00 76.88 379 SER A C 1
ATOM 2801 O O . SER A 1 379 ? 6.333 -9.357 -2.850 1.00 76.88 379 SER A O 1
ATOM 2803 N N . PRO A 1 380 ? 7.164 -10.546 -4.579 1.00 63.72 380 PRO A N 1
ATOM 2804 C CA . PRO A 1 380 ? 7.577 -11.664 -3.746 1.00 63.72 380 PRO A CA 1
ATOM 2805 C C . PRO A 1 380 ? 8.515 -11.174 -2.641 1.00 63.72 380 PRO A C 1
ATOM 2807 O O . PRO A 1 380 ? 9.624 -10.720 -2.916 1.00 63.72 380 PRO A O 1
ATOM 2810 N N . SER A 1 381 ? 8.076 -11.267 -1.386 1.00 58.00 381 SER A N 1
ATOM 2811 C CA . SER A 1 381 ? 8.984 -11.117 -0.257 1.00 58.00 381 SER A CA 1
ATOM 2812 C C . SER A 1 381 ? 9.769 -12.418 -0.126 1.00 58.00 381 SER A C 1
ATOM 2814 O O . SER A 1 381 ? 9.195 -13.505 -0.016 1.00 58.00 381 SER A O 1
ATOM 2816 N N . TYR A 1 382 ? 11.098 -12.336 -0.132 1.00 49.53 382 TYR A N 1
ATOM 2817 C CA . TYR A 1 382 ? 11.940 -13.511 0.098 1.00 49.53 382 TYR A CA 1
ATOM 2818 C C . TYR A 1 382 ? 11.824 -14.033 1.549 1.00 49.53 382 TYR A C 1
ATOM 2820 O O . TYR A 1 382 ? 12.264 -15.149 1.828 1.00 49.53 382 TYR A O 1
ATOM 2828 N N . ALA A 1 383 ? 11.161 -13.290 2.452 1.00 48.16 383 ALA A N 1
ATOM 2829 C CA . ALA A 1 383 ? 11.065 -13.594 3.886 1.00 48.16 383 ALA A CA 1
ATOM 2830 C C . ALA A 1 383 ? 10.090 -14.733 4.162 1.00 48.16 383 ALA A C 1
ATOM 2832 O O . ALA A 1 383 ? 10.303 -15.562 5.046 1.00 48.16 383 ALA A O 1
ATOM 2833 N N . SER A 1 384 ? 9.034 -14.818 3.352 1.00 43.72 384 SER A N 1
ATOM 2834 C CA . SER A 1 384 ? 8.020 -15.864 3.470 1.00 43.72 384 SER A CA 1
ATOM 2835 C C . SER A 1 384 ? 8.527 -17.250 3.054 1.00 43.72 384 SER A C 1
ATOM 2837 O O . SER A 1 384 ? 8.021 -18.256 3.550 1.00 43.72 384 SER A O 1
ATOM 2839 N N . TYR A 1 385 ? 9.539 -17.339 2.180 1.00 40.44 385 TYR A N 1
ATOM 2840 C CA . TYR A 1 385 ? 10.020 -18.623 1.646 1.00 40.44 385 TYR A CA 1
ATOM 2841 C C . TYR A 1 385 ? 10.894 -19.419 2.634 1.00 40.44 385 TYR A C 1
ATOM 2843 O O . TYR A 1 385 ? 10.834 -20.653 2.654 1.00 40.44 385 TYR A O 1
ATOM 2851 N N . SER A 1 386 ? 11.687 -18.748 3.475 1.00 40.28 386 SER A N 1
ATOM 2852 C CA . SER A 1 386 ? 12.578 -19.406 4.448 1.00 40.28 386 SER A CA 1
ATOM 2853 C C . SER A 1 386 ? 11.827 -19.928 5.683 1.00 40.28 386 SER A C 1
ATOM 2855 O O . SER A 1 386 ? 12.139 -21.002 6.203 1.00 40.28 386 SER A O 1
ATOM 2857 N N . TYR A 1 387 ? 10.768 -19.236 6.107 1.00 41.47 387 TYR A N 1
ATOM 2858 C CA . TYR A 1 387 ? 9.925 -19.643 7.238 1.00 41.47 387 TYR A CA 1
ATOM 2859 C C . TYR A 1 387 ? 9.185 -20.967 7.004 1.00 41.47 387 TYR A C 1
ATOM 2861 O O . TYR A 1 387 ? 9.091 -21.829 7.887 1.00 41.47 387 TYR A O 1
ATOM 2869 N N . GLN A 1 388 ? 8.675 -21.161 5.788 1.00 35.50 388 GLN A N 1
ATOM 2870 C CA . GLN A 1 388 ? 7.955 -22.379 5.412 1.00 35.50 388 GLN A CA 1
ATOM 2871 C C . GLN A 1 388 ? 8.880 -23.603 5.326 1.00 35.50 388 GLN A C 1
ATOM 2873 O O . GLN A 1 388 ? 8.452 -24.729 5.574 1.00 35.50 388 GLN A O 1
ATOM 2878 N N . SER A 1 389 ? 10.162 -23.394 5.021 1.00 36.78 389 SER A N 1
ATOM 2879 C CA . SER A 1 389 ? 11.152 -24.472 4.925 1.00 36.78 389 SER A CA 1
ATOM 2880 C C . SER A 1 389 ? 11.764 -24.856 6.286 1.00 36.78 389 SER A C 1
ATOM 2882 O O . SER A 1 389 ? 12.130 -26.019 6.485 1.00 36.78 389 SER A O 1
ATOM 2884 N N . GLN A 1 390 ? 11.786 -23.950 7.273 1.00 40.62 390 GLN A N 1
ATOM 2885 C CA . GLN A 1 390 ? 12.189 -24.273 8.654 1.00 40.62 390 GLN A CA 1
ATOM 2886 C C . GLN A 1 390 ? 11.112 -25.042 9.442 1.00 40.62 390 GLN A C 1
ATOM 2888 O O . GLN A 1 390 ? 11.430 -25.978 10.174 1.00 40.62 390 GLN A O 1
ATOM 2893 N N . SER A 1 391 ? 9.828 -24.722 9.254 1.00 39.06 391 SER A N 1
ATOM 2894 C CA . SER A 1 391 ? 8.727 -25.421 9.945 1.00 39.06 391 SER A CA 1
ATOM 2895 C C . SER A 1 391 ? 8.552 -26.884 9.505 1.00 39.06 391 SER A C 1
ATOM 2897 O O . SER A 1 391 ? 8.133 -27.722 10.302 1.00 39.06 391 SER A O 1
ATOM 2899 N N . GLN A 1 392 ? 8.940 -27.241 8.276 1.00 37.62 392 GLN A N 1
ATOM 2900 C CA . GLN A 1 392 ? 8.893 -28.633 7.803 1.00 37.62 392 GLN A CA 1
ATOM 2901 C C . GLN A 1 392 ? 10.062 -29.497 8.310 1.00 37.62 392 GLN A C 1
ATOM 2903 O O . GLN A 1 392 ? 9.920 -30.717 8.421 1.00 37.62 392 GLN A O 1
ATOM 2908 N N . SER A 1 393 ? 11.201 -28.893 8.662 1.00 38.19 393 SER A N 1
ATOM 2909 C CA . SER A 1 393 ? 12.420 -29.616 9.057 1.00 38.19 393 SER A CA 1
ATOM 2910 C C . SER A 1 393 ? 12.527 -29.906 10.564 1.00 38.19 393 SER A C 1
ATOM 2912 O O . SER A 1 393 ? 13.338 -30.743 10.959 1.00 38.19 393 SER A O 1
ATOM 2914 N N . GLN A 1 394 ? 11.669 -29.315 11.405 1.00 41.28 394 GLN A N 1
ATOM 2915 C CA . GLN A 1 394 ? 11.653 -29.548 12.860 1.00 41.28 394 GLN A CA 1
ATOM 2916 C C . GLN A 1 394 ? 10.750 -30.705 13.329 1.00 41.28 394 GLN A C 1
ATOM 2918 O O . GLN A 1 394 ? 10.710 -31.010 14.517 1.00 41.28 394 GLN A O 1
ATOM 2923 N N . SER A 1 395 ? 10.069 -31.418 12.426 1.00 34.31 395 SER A N 1
ATOM 2924 C CA . SER A 1 395 ? 9.178 -32.529 12.809 1.00 34.31 395 SER A CA 1
ATOM 2925 C C . SER A 1 395 ? 9.891 -33.846 13.173 1.00 34.31 395 SER A C 1
ATOM 2927 O O . SER A 1 395 ? 9.219 -34.813 13.515 1.00 34.31 395 SER A O 1
ATOM 2929 N N . ASN A 1 396 ? 11.232 -33.909 13.141 1.00 40.91 396 ASN A N 1
ATOM 2930 C CA . ASN A 1 396 ? 11.992 -35.155 13.338 1.00 40.91 396 ASN A CA 1
ATOM 2931 C C . ASN A 1 396 ? 13.268 -35.012 14.193 1.00 40.91 396 ASN A C 1
ATOM 2933 O O . ASN A 1 396 ? 14.302 -35.586 13.848 1.00 40.91 396 ASN A O 1
ATOM 2937 N N . GLN A 1 397 ? 13.239 -34.291 15.319 1.00 41.12 397 GLN A N 1
ATOM 2938 C CA . GLN A 1 397 ? 14.327 -34.393 16.304 1.00 41.12 397 GLN A CA 1
ATOM 2939 C C . GLN A 1 397 ? 13.798 -34.617 17.720 1.00 41.12 397 GLN A C 1
ATOM 2941 O O . GLN A 1 397 ? 13.096 -33.797 18.299 1.00 41.12 397 GLN A O 1
ATOM 2946 N N . SER A 1 398 ? 14.142 -35.791 18.245 1.00 41.47 398 SER A N 1
ATOM 2947 C CA . SER A 1 398 ? 13.921 -36.238 19.614 1.00 41.47 398 SER A CA 1
ATOM 2948 C C . SER A 1 398 ? 14.669 -35.365 20.621 1.00 41.47 398 SER A C 1
ATOM 2950 O O . SER A 1 398 ? 15.850 -35.070 20.442 1.00 41.47 398 SER A O 1
ATOM 2952 N N . GLU A 1 399 ? 13.969 -35.037 21.702 1.00 43.28 399 GLU A N 1
ATOM 2953 C CA . GLU A 1 399 ? 14.415 -34.267 22.860 1.00 43.28 399 GLU A CA 1
ATOM 2954 C C . GLU A 1 399 ? 15.752 -34.767 23.437 1.00 43.28 399 GLU A C 1
ATOM 2956 O O . GLU A 1 399 ? 15.818 -35.823 24.065 1.00 43.28 399 GLU A O 1
ATOM 2961 N N . SER A 1 400 ? 16.819 -33.973 23.301 1.00 37.12 400 SER A N 1
ATOM 2962 C CA . SER A 1 400 ? 17.858 -33.894 24.333 1.00 37.12 400 SER A CA 1
ATOM 2963 C C . SER A 1 400 ? 18.687 -32.609 24.226 1.00 37.12 400 SER A C 1
ATOM 2965 O O . SER A 1 400 ? 19.151 -32.229 23.156 1.00 37.12 400 SER A O 1
ATOM 2967 N N . SER A 1 401 ? 18.938 -32.021 25.397 1.00 41.19 401 SER A N 1
ATOM 2968 C CA . SER A 1 401 ? 19.887 -30.951 25.736 1.00 41.19 401 SER A CA 1
ATOM 2969 C C . SER A 1 401 ? 19.502 -29.482 25.471 1.00 41.19 401 SER A C 1
ATOM 2971 O O . SER A 1 401 ? 19.295 -29.020 24.359 1.00 41.19 401 SER A O 1
ATOM 2973 N N . SER A 1 402 ? 19.474 -28.765 26.599 1.00 44.34 402 SER A N 1
ATOM 2974 C CA . SER A 1 402 ? 19.526 -27.320 26.844 1.00 44.34 402 SER A CA 1
ATOM 2975 C C . SER A 1 402 ? 20.506 -26.558 25.927 1.00 44.34 402 SER A C 1
ATOM 2977 O O . SER A 1 402 ? 21.625 -26.236 26.330 1.00 44.34 402 SER A O 1
ATOM 2979 N N . ALA A 1 403 ? 20.069 -26.212 24.720 1.00 42.84 403 ALA A N 1
ATOM 2980 C CA . ALA A 1 403 ? 20.602 -25.082 23.967 1.00 42.84 403 ALA A CA 1
ATOM 2981 C C . ALA A 1 403 ? 19.608 -23.922 24.108 1.00 42.84 403 ALA A C 1
ATOM 2983 O O . ALA A 1 403 ? 18.399 -24.143 24.021 1.00 42.84 403 ALA A O 1
ATOM 2984 N N . ALA A 1 404 ? 20.096 -22.707 24.379 1.00 45.78 404 ALA A N 1
ATOM 2985 C CA . ALA A 1 404 ? 19.254 -21.514 24.390 1.00 45.78 404 ALA A CA 1
ATOM 2986 C C . ALA A 1 404 ? 18.497 -21.448 23.056 1.00 45.78 404 ALA A C 1
ATOM 2988 O O . ALA A 1 404 ? 19.123 -21.462 21.995 1.00 45.78 404 ALA A O 1
ATOM 2989 N N . ALA A 1 405 ? 17.163 -21.478 23.113 1.00 47.97 405 ALA A N 1
ATOM 2990 C CA . ALA A 1 405 ? 16.336 -21.436 21.918 1.00 47.97 405 ALA A CA 1
ATOM 2991 C C . ALA A 1 405 ? 16.703 -20.178 21.124 1.00 47.97 405 ALA A C 1
ATOM 2993 O O . ALA A 1 405 ? 16.714 -19.080 21.686 1.00 47.97 405 ALA A O 1
ATOM 2994 N N . ALA A 1 406 ? 17.045 -20.351 19.844 1.00 53.38 406 ALA A N 1
ATOM 2995 C CA . ALA A 1 406 ? 17.255 -19.227 18.944 1.00 53.38 406 ALA A CA 1
ATOM 2996 C C . ALA A 1 406 ? 16.026 -18.298 19.010 1.00 53.38 406 ALA A C 1
ATOM 2998 O O . ALA A 1 406 ? 14.907 -18.799 19.185 1.00 53.38 406 ALA A O 1
ATOM 2999 N N . PRO A 1 407 ? 16.211 -16.971 18.902 1.00 56.75 407 PRO A N 1
ATOM 3000 C CA . PRO A 1 407 ? 15.097 -16.038 18.974 1.00 56.75 407 PRO A CA 1
ATOM 3001 C C . PRO A 1 407 ? 14.046 -16.414 17.929 1.00 56.75 407 PRO A C 1
ATOM 3003 O O . PRO A 1 407 ? 14.420 -16.817 16.819 1.00 56.75 407 PRO A O 1
ATOM 3006 N N . PRO A 1 408 ? 12.746 -16.287 18.250 1.00 56.06 408 PRO A N 1
ATOM 3007 C CA . PRO A 1 408 ? 11.714 -16.448 17.243 1.00 56.06 408 PRO A CA 1
ATOM 3008 C C . PRO A 1 408 ? 12.009 -15.462 16.105 1.00 56.06 408 PRO A C 1
ATOM 3010 O O . PRO A 1 408 ? 12.377 -14.314 16.381 1.00 56.06 408 PRO A O 1
ATOM 3013 N N . PRO A 1 409 ? 11.901 -15.883 14.837 1.00 60.28 409 PRO A N 1
ATOM 3014 C CA . PRO A 1 409 ? 12.168 -14.960 13.755 1.00 60.28 409 PRO A CA 1
ATOM 3015 C C . PRO A 1 409 ? 11.105 -13.842 13.729 1.00 60.28 409 PRO A C 1
ATOM 3017 O O . PRO A 1 409 ? 10.047 -13.968 14.365 1.00 60.28 409 PRO A O 1
ATOM 3020 N N . PRO A 1 410 ? 11.393 -12.705 13.074 1.00 64.19 410 PRO A N 1
ATOM 3021 C CA . PRO A 1 410 ? 10.485 -11.570 13.081 1.00 64.19 410 PRO A CA 1
ATOM 3022 C C . PRO A 1 410 ? 9.158 -11.940 12.398 1.00 64.19 410 PRO A C 1
ATOM 3024 O O . PRO A 1 410 ? 9.158 -12.728 11.446 1.00 64.19 410 PRO A O 1
ATOM 3027 N N . PRO A 1 411 ? 8.021 -11.361 12.831 1.00 68.56 411 PRO A N 1
ATOM 3028 C CA . PRO A 1 411 ? 6.722 -11.646 12.233 1.00 68.56 411 PRO A CA 1
ATOM 3029 C C . PRO A 1 411 ? 6.734 -11.413 10.717 1.00 68.56 411 PRO A C 1
ATOM 3031 O O . PRO A 1 411 ? 7.125 -10.340 10.245 1.00 68.56 411 PRO A O 1
ATOM 3034 N N . CYS A 1 412 ? 6.270 -12.403 9.949 1.00 68.31 412 CYS A N 1
ATOM 3035 C CA . CYS A 1 412 ? 6.152 -12.307 8.495 1.00 68.31 412 CYS A CA 1
ATOM 3036 C C . CYS A 1 412 ? 4.928 -11.454 8.114 1.00 68.31 412 CYS A C 1
ATOM 3038 O O . CYS A 1 412 ? 3.874 -11.978 7.753 1.00 68.31 412 CYS A O 1
ATOM 3040 N N . ARG A 1 413 ? 5.060 -10.128 8.216 1.00 85.19 413 ARG A N 1
ATOM 3041 C CA . ARG A 1 413 ? 4.053 -9.178 7.722 1.00 85.19 413 ARG A CA 1
ATOM 3042 C C . ARG A 1 413 ? 4.097 -9.107 6.201 1.00 85.19 413 ARG A C 1
ATOM 3044 O O . ARG A 1 413 ? 5.172 -9.012 5.615 1.00 85.19 413 ARG A O 1
ATOM 3051 N N . GLN A 1 414 ? 2.925 -9.173 5.578 1.00 87.75 414 GLN A N 1
ATOM 3052 C CA . GLN A 1 414 ? 2.763 -9.006 4.134 1.00 87.75 414 GLN A CA 1
ATOM 3053 C C . GLN A 1 414 ? 2.090 -7.686 3.785 1.00 87.75 414 GLN A C 1
ATOM 3055 O O . GLN A 1 414 ? 2.418 -7.122 2.747 1.00 87.75 414 GLN A O 1
ATOM 3060 N N . ILE A 1 415 ? 1.137 -7.229 4.605 1.00 93.12 415 ILE A N 1
ATOM 3061 C CA . ILE A 1 415 ? 0.374 -5.995 4.397 1.00 93.12 415 ILE A CA 1
ATOM 3062 C C . ILE A 1 415 ? 0.097 -5.352 5.754 1.00 93.12 415 ILE A C 1
ATOM 3064 O O . ILE A 1 415 ? -0.440 -6.006 6.650 1.00 93.12 415 ILE A O 1
ATOM 3068 N N . THR A 1 416 ? 0.380 -4.058 5.880 1.00 96.12 416 THR A N 1
ATOM 3069 C CA . THR A 1 416 ? 0.029 -3.275 7.067 1.00 96.12 416 THR A CA 1
ATOM 3070 C C . THR A 1 416 ? -1.073 -2.272 6.729 1.00 96.12 416 THR A C 1
ATOM 3072 O O . THR A 1 416 ? -0.893 -1.439 5.853 1.00 96.12 416 THR A O 1
ATOM 3075 N N . PHE A 1 417 ? -2.216 -2.305 7.415 1.00 97.56 417 PHE A N 1
ATOM 3076 C CA . PHE A 1 417 ? -3.290 -1.322 7.241 1.00 97.56 417 PHE A CA 1
ATOM 3077 C C . PHE A 1 417 ? -3.215 -0.200 8.275 1.00 97.56 417 PHE A C 1
ATOM 3079 O O . PHE A 1 417 ? -3.074 -0.467 9.466 1.00 97.56 417 PHE A O 1
ATOM 3086 N N . VAL A 1 418 ? -3.412 1.045 7.843 1.00 97.31 418 VAL A N 1
ATOM 3087 C CA . VAL A 1 418 ? -3.584 2.202 8.735 1.00 97.31 418 VAL A CA 1
ATOM 3088 C C . VAL A 1 418 ? -5.063 2.499 8.902 1.00 97.31 418 VAL A C 1
ATOM 3090 O O . VAL A 1 418 ? -5.769 2.745 7.927 1.00 97.31 418 VAL A O 1
ATOM 3093 N N . ILE A 1 419 ? -5.550 2.474 10.137 1.00 95.56 419 ILE A N 1
ATOM 3094 C CA . ILE A 1 419 ? -6.965 2.671 10.452 1.00 95.56 419 ILE A CA 1
ATOM 3095 C C . ILE A 1 419 ? -7.133 3.606 11.651 1.00 95.56 419 ILE A C 1
ATOM 3097 O O . ILE A 1 419 ? -6.230 3.761 12.465 1.00 95.56 419 ILE A O 1
ATOM 3101 N N . GLY A 1 420 ? -8.305 4.227 11.785 1.00 93.06 420 GLY A N 1
ATOM 3102 C CA . GLY A 1 420 ? -8.671 4.945 13.010 1.00 93.06 420 GLY A CA 1
ATOM 3103 C C . GLY A 1 420 ? -9.265 4.019 14.076 1.00 93.06 420 GLY A C 1
ATOM 3104 O O . GLY A 1 420 ? -9.751 2.927 13.752 1.00 93.06 420 GLY A O 1
ATOM 3105 N N . THR A 1 421 ? -9.313 4.489 15.326 1.00 91.56 421 THR A N 1
ATOM 3106 C CA . THR A 1 421 ? -9.927 3.773 16.462 1.00 91.56 421 THR A CA 1
ATOM 3107 C C . THR A 1 421 ? -11.342 3.277 16.156 1.00 91.56 421 THR A C 1
ATOM 3109 O O . THR A 1 421 ? -11.663 2.125 16.434 1.00 91.56 421 THR A O 1
ATOM 3112 N N . ASP A 1 422 ? -12.185 4.087 15.505 1.00 90.12 422 ASP A N 1
ATOM 3113 C CA . ASP A 1 422 ? -13.558 3.692 15.152 1.00 90.12 422 ASP A CA 1
ATOM 3114 C C . ASP A 1 422 ? -13.608 2.437 14.268 1.00 90.12 422 ASP A C 1
ATOM 3116 O O . ASP A 1 422 ? -14.481 1.581 14.429 1.00 90.12 422 ASP A O 1
ATOM 3120 N N . THR A 1 423 ? -12.678 2.315 13.319 1.00 92.81 423 THR A N 1
ATOM 3121 C CA . THR A 1 423 ? -12.585 1.151 12.431 1.00 92.81 423 THR A CA 1
ATOM 3122 C C . THR A 1 423 ? -12.036 -0.055 13.183 1.00 92.81 423 THR A C 1
ATOM 3124 O O . THR A 1 423 ? -12.577 -1.147 13.028 1.00 92.81 423 THR A O 1
ATOM 3127 N N . MET A 1 424 ? -11.032 0.136 14.045 1.00 94.81 424 MET A N 1
ATOM 3128 C CA . MET A 1 424 ? -10.503 -0.929 14.904 1.00 94.81 424 MET A CA 1
ATOM 3129 C C . MET A 1 424 ? -11.610 -1.522 15.783 1.00 94.81 424 MET A C 1
ATOM 3131 O O . MET A 1 424 ? -11.823 -2.732 15.764 1.00 94.81 424 MET A O 1
ATOM 3135 N N . VAL A 1 425 ? -12.385 -0.670 16.465 1.00 93.56 425 VAL A N 1
ATOM 3136 C CA . VAL A 1 425 ? -13.524 -1.091 17.293 1.00 93.56 425 VAL A CA 1
ATOM 3137 C C . VAL A 1 425 ? -14.530 -1.893 16.473 1.00 93.56 425 VAL A C 1
ATOM 3139 O O . VAL A 1 425 ? -15.096 -2.855 16.979 1.00 93.56 425 VAL A O 1
ATOM 3142 N N . ARG A 1 426 ? -14.758 -1.556 15.196 1.00 92.94 426 ARG A N 1
ATOM 3143 C CA . ARG A 1 426 ? -15.631 -2.359 14.324 1.00 92.94 426 ARG A CA 1
ATOM 3144 C C . ARG A 1 426 ? -15.031 -3.721 13.991 1.00 92.94 426 ARG A C 1
ATOM 3146 O O . ARG A 1 426 ? -15.768 -4.699 14.033 1.00 92.94 426 ARG A O 1
ATOM 3153 N N . ILE A 1 427 ? -13.733 -3.787 13.697 1.00 93.88 427 ILE A N 1
ATOM 3154 C CA . ILE A 1 427 ? -13.036 -5.040 13.368 1.00 93.88 427 ILE A CA 1
ATOM 3155 C C . ILE A 1 427 ? -13.159 -6.052 14.511 1.00 93.88 427 ILE A C 1
ATOM 3157 O O . ILE A 1 427 ? -13.369 -7.229 14.244 1.00 93.88 427 ILE A O 1
ATOM 3161 N N . ILE A 1 428 ? -13.093 -5.601 15.765 1.00 94.88 428 ILE A N 1
ATOM 3162 C CA . ILE A 1 428 ? -13.107 -6.474 16.951 1.00 94.88 428 ILE A CA 1
ATOM 3163 C C . ILE A 1 428 ? -14.496 -6.613 17.594 1.00 94.88 428 ILE A C 1
ATOM 3165 O O . ILE A 1 428 ? -14.631 -7.193 18.669 1.00 94.88 428 ILE A O 1
ATOM 3169 N N . ASN A 1 429 ? -15.550 -6.082 16.964 1.00 94.56 429 ASN A N 1
ATOM 3170 C CA . ASN A 1 429 ? -16.902 -6.124 17.519 1.00 94.56 429 ASN A CA 1
ATOM 3171 C C . ASN A 1 429 ? -17.680 -7.352 17.012 1.00 94.56 429 ASN A C 1
ATOM 3173 O O . ASN A 1 429 ? -17.984 -7.417 15.816 1.00 94.56 429 ASN A O 1
ATOM 3177 N N . PRO A 1 430 ? -18.117 -8.268 17.904 1.00 95.69 430 PRO A N 1
ATOM 3178 C CA . PRO A 1 430 ? -18.864 -9.472 17.531 1.00 95.69 430 PRO A CA 1
ATOM 3179 C C . PRO A 1 430 ? -20.120 -9.224 16.696 1.00 95.69 430 PRO A C 1
ATOM 3181 O O . PRO A 1 430 ? -20.534 -10.109 15.951 1.00 95.69 430 PRO A O 1
ATOM 3184 N N . LYS A 1 431 ? -20.732 -8.033 16.763 1.00 95.31 431 LYS A N 1
ATOM 3185 C CA . LYS A 1 431 ? -21.951 -7.715 15.999 1.00 95.31 431 LYS A CA 1
ATOM 3186 C C . LYS A 1 431 ? -21.784 -7.840 14.481 1.00 95.31 431 LYS A C 1
ATOM 3188 O O . LYS A 1 431 ? -22.781 -8.004 13.787 1.00 95.31 431 LYS A O 1
ATOM 3193 N N . TYR A 1 432 ? -20.551 -7.749 13.974 1.00 90.31 432 TYR A N 1
ATOM 3194 C CA . TYR A 1 432 ? -20.234 -7.928 12.552 1.00 90.31 432 TYR A CA 1
ATOM 3195 C C . TYR A 1 432 ? -19.914 -9.385 12.175 1.00 90.31 432 TYR A C 1
ATOM 3197 O O . TYR A 1 432 ? -19.672 -9.666 11.008 1.00 90.31 432 TYR A O 1
ATOM 3205 N N . TYR A 1 433 ? -19.947 -10.306 13.143 1.00 93.81 433 TYR A N 1
ATOM 3206 C CA . TYR A 1 433 ? -19.604 -11.723 12.989 1.00 93.81 433 TYR A CA 1
ATOM 3207 C C . TYR A 1 433 ? -20.716 -12.605 13.567 1.00 93.81 433 TYR A C 1
ATOM 3209 O O . TYR A 1 433 ? -20.491 -13.420 14.460 1.00 93.81 433 TYR A O 1
ATOM 3217 N N . ASP A 1 434 ? -21.952 -12.376 13.118 1.00 94.75 434 ASP A N 1
ATOM 3218 C CA . ASP A 1 434 ? -23.158 -13.070 13.596 1.00 94.75 434 ASP A CA 1
ATOM 3219 C C . ASP A 1 434 ? -23.384 -12.965 15.116 1.00 94.75 434 ASP A C 1
ATOM 3221 O O . ASP A 1 434 ? -23.981 -13.844 15.737 1.00 94.75 434 ASP A O 1
ATOM 3225 N N . ASN A 1 435 ? -22.919 -11.872 15.732 1.00 95.31 435 ASN A N 1
ATOM 3226 C CA . ASN A 1 435 ? -22.905 -11.673 17.187 1.00 95.31 435 ASN A CA 1
ATOM 3227 C C . ASN A 1 435 ? -22.089 -12.738 17.951 1.00 95.31 435 ASN A C 1
ATOM 3229 O O . ASN A 1 435 ? -22.301 -12.926 19.149 1.00 95.31 435 ASN A O 1
ATOM 3233 N N . SER A 1 436 ? -21.147 -13.416 17.287 1.00 97.75 436 SER A N 1
ATOM 3234 C CA . SER A 1 436 ? -20.295 -14.454 17.868 1.00 97.75 436 SER A CA 1
ATOM 3235 C C . SER A 1 436 ? -18.869 -13.946 18.083 1.00 97.75 436 SER A C 1
ATOM 3237 O O . SER A 1 436 ? -18.180 -13.536 17.147 1.00 97.75 436 SER A O 1
ATOM 3239 N N . TYR A 1 437 ? -18.412 -13.995 19.337 1.00 96.56 437 TYR A N 1
ATOM 3240 C CA . TYR A 1 437 ? -17.032 -13.659 19.693 1.00 96.56 437 TYR A CA 1
ATOM 3241 C C . TYR A 1 437 ? -16.033 -14.649 19.077 1.00 96.56 437 TYR A C 1
ATOM 3243 O O . TYR A 1 437 ? -14.996 -14.235 18.569 1.00 96.56 437 TYR A O 1
ATOM 3251 N N . ASP A 1 438 ? -16.380 -15.938 19.026 1.00 96.94 438 ASP A N 1
ATOM 3252 C CA . ASP A 1 438 ? -15.528 -16.970 18.426 1.00 96.94 438 ASP A CA 1
ATOM 3253 C C . ASP A 1 438 ? -15.371 -16.770 16.913 1.00 96.94 438 ASP A C 1
ATOM 3255 O O . ASP A 1 438 ? -14.268 -16.914 16.388 1.00 96.94 438 ASP A O 1
ATOM 3259 N N . ASN A 1 439 ? -16.441 -16.366 16.215 1.00 96.69 439 ASN A N 1
ATOM 3260 C CA . ASN A 1 439 ? -16.368 -16.055 14.783 1.00 96.69 439 ASN A CA 1
ATOM 3261 C C . ASN A 1 439 ? -15.511 -14.808 14.527 1.00 96.69 439 ASN A C 1
ATOM 3263 O O . ASN A 1 439 ? -14.753 -14.779 13.560 1.00 96.69 439 ASN A O 1
ATOM 3267 N N . MET A 1 440 ? -15.598 -13.798 15.402 1.00 96.50 440 MET A N 1
ATOM 3268 C CA . MET A 1 440 ? -14.736 -12.613 15.342 1.00 96.50 440 MET A CA 1
ATOM 3269 C C . MET A 1 440 ? -13.260 -12.996 15.506 1.00 96.50 440 MET A C 1
ATOM 3271 O O . MET A 1 440 ? -12.432 -12.603 14.685 1.00 96.50 440 MET A O 1
ATOM 3275 N N . LEU A 1 441 ? -12.932 -13.823 16.506 1.00 96.75 441 LEU A N 1
ATOM 3276 C CA . LEU A 1 441 ? -11.562 -14.305 16.705 1.00 96.75 441 LEU A CA 1
ATOM 3277 C C . LEU A 1 441 ? -11.077 -15.171 15.536 1.00 96.75 441 LEU A C 1
ATOM 3279 O O . LEU A 1 441 ? -9.917 -15.064 15.147 1.00 96.75 441 LEU A O 1
ATOM 3283 N N . ALA A 1 442 ? -11.940 -16.017 14.965 1.00 95.81 442 ALA A N 1
ATOM 3284 C CA . ALA A 1 442 ? -11.605 -16.826 13.796 1.00 95.81 442 ALA A CA 1
ATOM 3285 C C . ALA A 1 442 ? -11.269 -15.949 12.578 1.00 95.81 442 ALA A C 1
ATOM 3287 O O . ALA A 1 442 ? -10.247 -16.174 11.936 1.00 95.81 442 ALA A O 1
ATOM 3288 N N . ALA A 1 443 ? -12.062 -14.907 12.313 1.00 94.12 443 ALA A N 1
ATOM 3289 C CA . ALA A 1 443 ? -11.794 -13.959 11.233 1.00 94.12 443 ALA A CA 1
ATOM 3290 C C . ALA A 1 443 ? -10.508 -13.145 11.469 1.00 94.12 443 ALA A C 1
ATOM 3292 O O . ALA A 1 443 ? -9.739 -12.909 10.538 1.00 94.12 443 ALA A O 1
ATOM 3293 N N . ALA A 1 444 ? -10.236 -12.742 12.715 1.00 94.62 444 ALA A N 1
ATOM 3294 C CA . ALA A 1 444 ? -8.985 -12.073 13.063 1.00 94.62 444 ALA A CA 1
ATOM 3295 C C . ALA A 1 444 ? -7.768 -12.983 12.834 1.00 94.62 444 ALA A C 1
ATOM 3297 O O . ALA A 1 444 ? -6.770 -12.540 12.272 1.00 94.62 444 ALA A O 1
ATOM 3298 N N . ARG A 1 445 ? -7.862 -14.264 13.206 1.00 94.25 445 ARG A N 1
ATOM 3299 C CA . ARG A 1 445 ? -6.801 -15.251 12.961 1.00 94.25 445 ARG A CA 1
ATOM 3300 C C . ARG A 1 445 ? -6.603 -15.557 11.479 1.00 94.25 445 ARG A C 1
ATOM 3302 O O . ARG A 1 445 ? -5.456 -15.651 11.067 1.00 94.25 445 ARG A O 1
ATOM 3309 N N . GLU A 1 446 ? -7.669 -15.610 10.676 1.00 93.62 446 GLU A N 1
ATOM 3310 C CA . GLU A 1 446 ? -7.549 -15.704 9.209 1.00 93.62 446 GLU A CA 1
ATOM 3311 C C . GLU A 1 446 ? -6.724 -14.525 8.664 1.00 93.62 446 GLU A C 1
ATOM 3313 O O . GLU A 1 446 ? -5.794 -14.721 7.889 1.00 93.62 446 GLU A O 1
ATOM 3318 N N . MET A 1 447 ? -6.985 -13.294 9.119 1.00 91.94 447 MET A N 1
ATOM 3319 C CA . MET A 1 447 ? -6.180 -12.134 8.713 1.00 91.94 447 MET A CA 1
ATOM 3320 C C . MET A 1 447 ? -4.708 -12.248 9.151 1.00 91.94 447 MET A C 1
ATOM 3322 O O . MET A 1 447 ? -3.817 -11.901 8.375 1.00 91.94 447 MET A O 1
ATOM 3326 N N . ILE A 1 448 ? -4.436 -12.766 10.353 1.00 91.38 448 ILE A N 1
ATOM 3327 C CA . ILE A 1 448 ? -3.064 -13.012 10.834 1.00 91.38 448 ILE A CA 1
ATOM 3328 C C . ILE A 1 448 ? -2.347 -14.036 9.949 1.00 91.38 448 ILE A C 1
ATOM 3330 O O . ILE A 1 448 ? -1.206 -13.803 9.554 1.00 91.38 448 ILE A O 1
ATOM 3334 N N . GLU A 1 449 ? -3.007 -15.145 9.609 1.00 89.88 449 GLU A N 1
ATOM 3335 C CA . GLU A 1 449 ? -2.469 -16.179 8.712 1.00 89.88 449 GLU A CA 1
ATOM 3336 C C . GLU A 1 449 ? -2.161 -15.616 7.319 1.00 89.88 449 GLU A C 1
ATOM 3338 O O . GLU A 1 449 ? -1.170 -15.987 6.688 1.00 89.88 449 GLU A O 1
ATOM 3343 N N . GLU A 1 450 ? -2.965 -14.657 6.862 1.00 88.62 450 GLU A N 1
ATOM 3344 C CA . GLU A 1 450 ? -2.728 -13.940 5.616 1.00 88.62 450 GLU A CA 1
ATOM 3345 C C . GLU A 1 450 ? -1.619 -12.867 5.727 1.00 88.62 450 GLU A C 1
ATOM 3347 O O . GLU A 1 450 ? -1.274 -12.246 4.719 1.00 88.62 450 GLU A O 1
ATOM 3352 N N . GLY A 1 451 ? -1.005 -12.677 6.899 1.00 90.25 451 GLY A N 1
ATOM 3353 C CA . GLY A 1 451 ? 0.110 -11.751 7.121 1.00 90.25 451 GLY A CA 1
ATOM 3354 C C . GLY A 1 451 ? -0.317 -10.291 7.283 1.00 90.25 451 GLY A C 1
ATOM 3355 O O . GLY A 1 451 ? 0.452 -9.387 6.944 1.00 90.25 451 GLY A O 1
ATOM 3356 N N . VAL A 1 452 ? -1.543 -10.051 7.750 1.00 94.06 452 VAL A N 1
ATOM 3357 C CA . VAL A 1 452 ? -2.088 -8.707 7.977 1.00 94.06 452 VAL A CA 1
ATOM 3358 C C . VAL A 1 452 ? -1.608 -8.140 9.308 1.00 94.06 452 VAL A C 1
ATOM 3360 O O . VAL A 1 452 ? -1.597 -8.829 10.324 1.00 94.06 452 VAL A O 1
ATOM 3363 N N . HIS A 1 453 ? -1.278 -6.851 9.312 1.00 95.81 453 HIS A N 1
ATOM 3364 C CA . HIS A 1 453 ? -1.028 -6.062 10.515 1.00 95.81 453 HIS A CA 1
ATOM 3365 C C . HIS A 1 453 ? -1.859 -4.773 10.482 1.00 95.81 453 HIS A C 1
ATOM 3367 O O . HIS A 1 453 ? -2.109 -4.231 9.409 1.00 95.81 453 HIS A O 1
ATOM 3373 N N . PHE A 1 454 ? -2.275 -4.254 11.635 1.00 97.12 454 PHE A N 1
ATOM 3374 C CA . PHE A 1 454 ? -3.003 -2.989 11.751 1.00 97.12 454 PHE A CA 1
ATOM 3375 C C . PHE A 1 454 ? -2.218 -1.976 12.579 1.00 97.12 454 PHE A C 1
ATOM 3377 O O . PHE A 1 454 ? -1.754 -2.265 13.682 1.00 97.12 454 PHE A O 1
ATOM 3384 N N . VAL A 1 455 ? -2.138 -0.751 12.074 1.00 97.00 455 VAL A N 1
ATOM 3385 C CA . VAL A 1 455 ? -1.662 0.422 12.801 1.00 97.00 455 VAL A CA 1
ATOM 3386 C C . VAL A 1 455 ? -2.851 1.336 13.057 1.00 97.00 455 VAL A C 1
ATOM 3388 O O . VAL A 1 455 ? -3.592 1.667 12.131 1.00 97.00 455 VAL A O 1
ATOM 3391 N N . VAL A 1 456 ? -3.056 1.716 14.316 1.00 96.44 456 VAL A N 1
ATOM 3392 C CA . VAL A 1 456 ? -4.277 2.394 14.758 1.00 96.44 456 VAL A CA 1
ATOM 3393 C C . VAL A 1 456 ? -3.960 3.807 15.226 1.00 96.44 456 VAL A C 1
ATOM 3395 O O . VAL A 1 456 ? -3.229 3.994 16.197 1.00 96.44 456 VAL A O 1
ATOM 3398 N N . GLY A 1 457 ? -4.522 4.798 14.537 1.00 93.44 457 GLY A N 1
ATOM 3399 C CA . GLY A 1 457 ? -4.494 6.196 14.956 1.00 93.44 457 GLY A CA 1
ATOM 3400 C C . GLY A 1 457 ? -5.626 6.516 15.927 1.00 93.44 457 GLY A C 1
ATOM 3401 O O . GLY A 1 457 ? -6.788 6.202 15.646 1.00 93.44 457 GLY A O 1
ATOM 3402 N N . GLY A 1 458 ? -5.283 7.170 17.039 1.00 88.00 458 GLY A N 1
ATOM 3403 C CA . GLY A 1 458 ? -6.254 7.682 18.003 1.00 88.00 458 GLY A CA 1
ATOM 3404 C C . GLY A 1 458 ? -7.117 8.822 17.449 1.00 88.00 458 GLY A C 1
ATOM 3405 O O . GLY A 1 458 ? -6.818 9.405 16.405 1.00 88.00 458 GLY A O 1
ATOM 3406 N N . ARG A 1 459 ? -8.194 9.162 18.164 1.00 82.88 459 ARG A N 1
ATOM 3407 C CA . ARG A 1 459 ? -9.073 10.303 17.842 1.00 82.88 459 ARG A CA 1
ATOM 3408 C C . ARG A 1 459 ? -9.372 11.141 19.080 1.00 82.88 459 ARG A C 1
ATOM 3410 O O . ARG A 1 459 ? -9.390 10.611 20.187 1.00 82.88 459 ARG A O 1
ATOM 3417 N N . VAL A 1 460 ? -9.687 12.420 18.893 1.00 80.25 460 VAL A N 1
ATOM 3418 C CA . VAL A 1 460 ? -10.223 13.265 19.968 1.00 80.25 460 VAL A CA 1
ATOM 3419 C C . VAL A 1 460 ? -11.743 13.130 20.034 1.00 80.25 460 VAL A C 1
ATOM 3421 O O . VAL A 1 460 ? -12.448 13.318 19.044 1.00 80.25 460 VAL A O 1
ATOM 3424 N N . GLU A 1 461 ? -12.259 12.819 21.220 1.00 76.94 461 GLU A N 1
ATOM 3425 C CA . GLU A 1 461 ? -13.684 12.757 21.526 1.00 76.94 461 GLU A CA 1
ATOM 3426 C C . GLU A 1 461 ? -14.094 13.920 22.439 1.00 76.94 461 GLU A C 1
ATOM 3428 O O . GLU A 1 461 ? -13.420 14.245 23.417 1.00 76.94 461 GLU A O 1
ATOM 3433 N N . GLN A 1 462 ? -15.212 14.567 22.104 1.00 74.00 462 GLN A N 1
ATOM 3434 C CA . GLN A 1 462 ? -15.796 15.656 22.888 1.00 74.00 462 GLN A CA 1
ATOM 3435 C C . GLN A 1 462 ? -16.810 15.077 23.875 1.00 74.00 462 GLN A C 1
ATOM 3437 O O . GLN A 1 462 ? -17.871 14.596 23.466 1.00 74.00 462 GLN A O 1
ATOM 3442 N N . ILE A 1 463 ? -16.523 15.151 25.173 1.00 71.81 463 ILE A N 1
ATOM 3443 C CA . ILE A 1 463 ? -17.474 14.739 26.204 1.00 71.81 463 ILE A CA 1
ATOM 3444 C C . ILE A 1 463 ? -18.373 15.924 26.533 1.00 71.81 463 ILE A C 1
ATOM 3446 O O . ILE A 1 463 ? -17.933 16.934 27.087 1.00 71.81 463 ILE A O 1
ATOM 3450 N N . LYS A 1 464 ? -19.663 15.785 26.211 1.00 58.81 464 LYS A N 1
ATOM 3451 C CA . LYS A 1 464 ? -20.690 16.711 26.693 1.00 58.81 464 LYS A CA 1
ATOM 3452 C C . LYS A 1 464 ? -20.840 16.507 28.199 1.00 58.81 464 LYS A C 1
ATOM 3454 O O . LYS A 1 464 ? -21.187 15.409 28.626 1.00 58.81 464 LYS A O 1
ATOM 3459 N N . GLY A 1 465 ? -20.562 17.553 28.979 1.00 56.69 465 GLY A N 1
ATOM 3460 C CA . GLY A 1 465 ? -20.799 17.557 30.422 1.00 56.69 465 GLY A CA 1
ATOM 3461 C C . GLY A 1 465 ? -22.248 17.179 30.726 1.00 56.69 465 GLY A C 1
ATOM 3462 O O . GLY A 1 465 ? -23.174 17.633 30.043 1.00 56.69 465 GLY A O 1
ATOM 3463 N N . ASP A 1 466 ? -22.435 16.304 31.711 1.00 49.34 466 ASP A N 1
ATOM 3464 C CA . ASP A 1 466 ? -23.752 15.859 32.147 1.00 49.34 466 ASP A CA 1
ATOM 3465 C C . ASP A 1 466 ? -24.549 17.082 32.626 1.00 49.34 466 ASP A C 1
ATOM 3467 O O . ASP A 1 466 ? -24.194 17.742 33.600 1.00 49.34 466 ASP A O 1
ATOM 3471 N N . SER A 1 467 ? -25.615 17.432 31.905 1.00 48.53 467 SER A N 1
ATOM 3472 C CA . SER A 1 467 ? -26.422 18.633 32.167 1.00 48.53 467 SER A CA 1
ATOM 3473 C C . SER A 1 467 ? -27.336 18.486 33.395 1.00 48.53 467 SER A C 1
ATOM 3475 O O . SER A 1 467 ? -28.342 19.183 33.500 1.00 48.53 467 SER A O 1
ATOM 3477 N N . SER A 1 468 ? -27.030 17.561 34.309 1.00 48.47 468 SER A N 1
ATOM 3478 C CA . SER A 1 468 ? -27.867 17.212 35.461 1.00 48.47 468 SER A CA 1
ATOM 3479 C C . SER A 1 468 ? -27.394 17.794 36.801 1.00 48.47 468 SER A C 1
ATOM 3481 O O . SER A 1 468 ? -28.012 17.523 37.831 1.00 48.47 468 SER A O 1
ATOM 3483 N N . VAL A 1 469 ? -26.381 18.669 36.809 1.00 50.91 469 VAL A N 1
ATOM 3484 C CA . VAL A 1 469 ? -26.009 19.454 37.999 1.00 50.91 469 VAL A CA 1
ATOM 3485 C C . VAL A 1 469 ? -26.370 20.926 37.780 1.00 50.91 469 VAL A C 1
ATOM 3487 O O . VAL A 1 469 ? -25.587 21.716 37.257 1.00 50.91 469 VAL A O 1
ATOM 3490 N N . GLU A 1 470 ? -27.588 21.305 38.180 1.00 47.84 470 GLU A N 1
ATOM 3491 C CA . GLU A 1 470 ? -27.972 22.712 38.341 1.00 47.84 470 GLU A CA 1
ATOM 3492 C C . GLU A 1 470 ? -27.213 23.299 39.536 1.00 47.84 470 GLU A C 1
ATOM 3494 O O . GLU A 1 470 ? -27.630 23.198 40.690 1.00 47.84 470 GLU A O 1
ATOM 3499 N N . GLY A 1 471 ? -26.058 23.891 39.253 1.00 46.06 471 GLY A N 1
ATOM 3500 C CA . GLY A 1 471 ? -25.251 24.559 40.261 1.00 46.06 471 GLY A CA 1
ATOM 3501 C C . GLY A 1 471 ? -23.892 24.963 39.720 1.00 46.06 471 GLY A C 1
ATOM 3502 O O . GLY A 1 471 ? -22.916 24.267 39.956 1.00 46.06 471 GLY A O 1
ATOM 3503 N N . ASP A 1 472 ? -23.858 26.113 39.045 1.00 49.41 472 ASP A N 1
ATOM 3504 C CA . ASP A 1 472 ? -22.656 26.929 38.821 1.00 49.41 472 ASP A CA 1
ATOM 3505 C C . ASP A 1 472 ? -21.575 26.296 37.911 1.00 49.41 472 ASP A C 1
ATOM 3507 O O . ASP A 1 472 ? -20.513 25.877 38.363 1.00 49.41 472 ASP A O 1
ATOM 3511 N N . THR A 1 473 ? -21.826 26.208 36.597 1.00 43.69 473 THR A N 1
ATOM 3512 C CA . THR A 1 473 ? -20.936 25.489 35.664 1.00 43.69 473 THR A CA 1
ATOM 3513 C C . THR A 1 473 ? -20.371 26.369 34.543 1.00 43.69 473 THR A C 1
ATOM 3515 O O . THR A 1 473 ? -20.935 26.508 33.463 1.00 43.69 473 THR A O 1
ATOM 3518 N N . ASN A 1 474 ? -19.148 26.865 34.754 1.00 47.56 474 ASN A N 1
ATOM 3519 C CA . ASN A 1 474 ? -18.162 27.019 33.674 1.00 47.56 474 ASN A CA 1
ATOM 3520 C C . ASN A 1 474 ? -17.490 25.649 33.423 1.00 47.56 474 ASN A C 1
ATOM 3522 O O . ASN A 1 474 ? -16.270 25.513 33.491 1.00 47.56 474 ASN A O 1
ATOM 3526 N N . GLU A 1 475 ? -18.276 24.594 33.187 1.00 50.72 475 GLU A N 1
ATOM 3527 C CA . GLU A 1 475 ? -17.733 23.300 32.763 1.00 50.72 475 GLU A CA 1
ATOM 3528 C C . GLU A 1 475 ? -17.641 23.288 31.239 1.00 50.72 475 GLU A C 1
ATOM 3530 O O . GLU A 1 475 ? -18.560 22.894 30.523 1.00 50.72 475 GLU A O 1
ATOM 3535 N N . GLY A 1 476 ? -16.513 23.797 30.740 1.00 51.34 476 GLY A N 1
ATOM 3536 C CA . GLY A 1 476 ? -16.152 23.685 29.334 1.00 51.34 476 GLY A CA 1
ATOM 3537 C C . GLY A 1 476 ? -16.132 22.220 28.891 1.00 51.34 476 GLY A C 1
ATOM 3538 O O . GLY A 1 476 ? -15.690 21.346 29.639 1.00 51.34 476 GLY A O 1
ATOM 3539 N N . SER A 1 477 ? -16.610 21.970 27.668 1.00 56.12 477 SER A N 1
ATOM 3540 C CA . SER A 1 477 ? -16.476 20.690 26.960 1.00 56.12 477 SER A CA 1
ATOM 3541 C C . SER A 1 477 ? -15.070 20.122 27.174 1.00 56.12 477 SER A C 1
ATOM 3543 O O . SER A 1 477 ? -14.088 20.777 26.820 1.00 56.12 477 SER A O 1
ATOM 3545 N N . ARG A 1 478 ? -14.955 18.937 27.786 1.00 67.31 478 ARG A N 1
ATOM 3546 C CA . ARG A 1 478 ? -13.661 18.259 27.944 1.00 67.31 478 ARG A CA 1
ATOM 3547 C C . ARG A 1 478 ? -13.417 17.372 26.729 1.00 67.31 478 ARG A C 1
ATOM 3549 O O . ARG A 1 478 ? -14.267 16.561 26.370 1.00 67.31 478 ARG A O 1
ATOM 3556 N N . THR A 1 479 ? -12.242 17.509 26.128 1.00 73.69 479 THR A N 1
ATOM 3557 C CA . THR A 1 479 ? -11.734 16.615 25.081 1.00 73.69 479 THR A CA 1
ATOM 3558 C C . THR A 1 479 ? -10.929 15.479 25.697 1.00 73.69 479 THR A C 1
ATOM 3560 O O . THR A 1 479 ? -10.039 15.750 26.504 1.00 73.69 479 THR A O 1
ATOM 3563 N N . ILE A 1 480 ? -11.189 14.237 25.291 1.00 81.25 480 ILE A N 1
ATOM 3564 C CA . ILE A 1 480 ? -10.377 13.062 25.646 1.00 81.25 480 ILE A CA 1
ATOM 3565 C C . ILE A 1 480 ? -9.793 12.457 24.368 1.00 81.25 480 ILE A C 1
ATOM 3567 O O . ILE A 1 480 ? -10.489 12.361 23.360 1.00 81.25 480 ILE A O 1
ATOM 3571 N N . PHE A 1 481 ? -8.518 12.064 24.395 1.00 80.62 481 PHE A N 1
ATOM 3572 C CA . PHE A 1 481 ? -7.884 11.330 23.300 1.00 80.62 481 PHE A CA 1
ATOM 3573 C C . PHE A 1 481 ? -8.105 9.823 23.488 1.00 80.62 481 PHE A C 1
ATOM 3575 O O . PHE A 1 481 ? -7.748 9.267 24.524 1.00 80.62 481 PHE A O 1
ATOM 3582 N N . VAL A 1 482 ? -8.719 9.169 22.502 1.00 83.75 482 VAL A N 1
ATOM 3583 C CA . VAL A 1 482 ? -9.088 7.748 22.544 1.00 83.75 482 VAL A CA 1
ATOM 3584 C C . VAL A 1 482 ? -8.184 6.960 21.601 1.00 83.75 482 VAL A C 1
ATOM 3586 O O . VAL A 1 482 ? -8.281 7.086 20.376 1.00 83.75 482 VAL A O 1
ATOM 3589 N N . THR A 1 483 ? -7.317 6.130 22.176 1.00 83.62 483 THR A N 1
ATOM 3590 C CA . THR A 1 483 ? -6.289 5.354 21.461 1.00 83.62 483 THR A CA 1
ATOM 3591 C C . THR A 1 483 ? -6.755 3.968 21.016 1.00 83.62 483 THR A C 1
ATOM 3593 O O . THR A 1 483 ? -6.217 3.434 20.052 1.00 83.62 483 THR A O 1
ATOM 3596 N N . GLY A 1 484 ? -7.752 3.386 21.691 1.00 84.81 484 GLY A N 1
ATOM 3597 C CA . GLY A 1 484 ? -8.186 2.004 21.463 1.00 84.81 484 GLY A CA 1
ATOM 3598 C C . GLY A 1 484 ? -7.510 0.953 22.361 1.00 84.81 484 GLY A C 1
ATOM 3599 O O . GLY A 1 484 ? -7.704 -0.248 22.172 1.00 84.81 484 GLY A O 1
ATOM 3600 N N . GLU A 1 485 ? -6.667 1.369 23.313 1.00 89.06 485 GLU A N 1
ATOM 3601 C CA . GLU A 1 485 ? -5.915 0.445 24.176 1.00 89.06 485 GLU A CA 1
ATOM 3602 C C . GLU A 1 485 ? -6.812 -0.402 25.089 1.00 89.06 485 GLU A C 1
ATOM 3604 O O . GLU A 1 485 ? -6.523 -1.581 25.313 1.00 89.06 485 GLU A O 1
ATOM 3609 N N . GLU A 1 486 ? -7.904 0.176 25.595 1.00 88.31 486 GLU A N 1
ATOM 3610 C CA . GLU A 1 486 ? -8.847 -0.513 26.480 1.00 88.31 486 GLU A CA 1
ATOM 3611 C C . GLU A 1 486 ? -9.549 -1.664 25.754 1.00 88.31 486 GLU A C 1
ATOM 3613 O O . GLU A 1 486 ? -9.655 -2.770 26.286 1.00 88.31 486 GLU A O 1
ATOM 3618 N N . GLU A 1 487 ? -9.973 -1.444 24.509 1.00 89.44 487 GLU A N 1
ATOM 3619 C CA . GLU A 1 487 ? -10.636 -2.465 23.710 1.00 89.44 487 GLU A CA 1
ATOM 3620 C C . GLU A 1 487 ? -9.675 -3.601 23.342 1.00 89.44 487 GLU A C 1
ATOM 3622 O O . GLU A 1 487 ? -10.043 -4.775 23.436 1.00 89.44 487 GLU A O 1
ATOM 3627 N N . LEU A 1 488 ? -8.419 -3.281 23.011 1.00 90.56 488 LEU A N 1
ATOM 3628 C CA . LEU A 1 488 ? -7.389 -4.289 22.742 1.00 90.56 488 LEU A CA 1
ATOM 3629 C C . LEU A 1 488 ? -6.998 -5.099 23.984 1.00 90.56 488 LEU A C 1
ATOM 3631 O O . LEU A 1 488 ? -6.591 -6.252 23.849 1.00 90.56 488 LEU A O 1
ATOM 3635 N N . ALA A 1 489 ? -7.118 -4.537 25.191 1.00 90.75 489 ALA A N 1
ATOM 3636 C CA . ALA A 1 489 ? -6.807 -5.250 26.432 1.00 90.75 489 ALA A CA 1
ATOM 3637 C C . ALA A 1 489 ? -7.741 -6.444 26.695 1.00 90.75 489 ALA A C 1
ATOM 3639 O O . ALA A 1 489 ? -7.389 -7.334 27.467 1.00 90.75 489 ALA A O 1
ATOM 3640 N N . THR A 1 490 ? -8.910 -6.480 26.048 1.00 89.38 490 THR A N 1
ATOM 3641 C CA . THR A 1 490 ? -9.880 -7.579 26.172 1.00 89.38 490 THR A CA 1
ATOM 3642 C C . THR A 1 490 ? -9.592 -8.768 25.250 1.00 89.38 490 THR A C 1
ATOM 3644 O O . THR A 1 490 ? -10.176 -9.838 25.431 1.00 89.38 490 THR A O 1
ATOM 3647 N N . LEU A 1 491 ? -8.696 -8.601 24.272 1.00 94.19 491 LEU A N 1
ATOM 3648 C CA . LEU A 1 491 ? -8.403 -9.610 23.259 1.00 94.19 491 LEU A CA 1
ATOM 3649 C C . LEU A 1 491 ? -7.298 -10.580 23.713 1.00 94.19 491 LEU A C 1
ATOM 3651 O O . LEU A 1 491 ? -6.400 -10.188 24.458 1.00 94.19 491 LEU A O 1
ATOM 3655 N N . PRO A 1 492 ? -7.317 -11.834 23.226 1.00 95.62 492 PRO A N 1
ATOM 3656 C CA . PRO A 1 492 ? -6.196 -12.763 23.353 1.00 95.62 492 PRO A CA 1
ATOM 3657 C C . PRO A 1 492 ? -4.883 -12.199 22.778 1.00 95.62 492 PRO A C 1
ATOM 3659 O O . PRO A 1 492 ? -4.911 -11.449 21.800 1.00 95.62 492 PRO A O 1
ATOM 3662 N N . ASP A 1 493 ? -3.734 -12.585 23.347 1.00 92.56 493 ASP A N 1
ATOM 3663 C CA . ASP A 1 493 ? -2.413 -12.033 22.989 1.00 92.56 493 ASP A CA 1
ATOM 3664 C C . ASP A 1 493 ? -2.038 -12.224 21.508 1.00 92.56 493 ASP A C 1
ATOM 3666 O O . ASP A 1 493 ? -1.433 -11.336 20.906 1.00 92.56 493 ASP A O 1
ATOM 3670 N N . ASP A 1 494 ? -2.433 -13.349 20.904 1.00 89.62 494 ASP A N 1
ATOM 3671 C CA . ASP A 1 494 ? -2.219 -13.637 19.482 1.00 89.62 494 ASP A CA 1
ATOM 3672 C C . ASP A 1 494 ? -2.952 -12.629 18.587 1.00 89.62 494 ASP A C 1
ATOM 3674 O O . ASP A 1 494 ? -2.364 -12.078 17.657 1.00 89.62 494 ASP A O 1
ATOM 3678 N N . VAL A 1 495 ? -4.212 -12.322 18.910 1.00 94.06 495 VAL A N 1
ATOM 3679 C CA . VAL A 1 495 ? -5.017 -11.333 18.177 1.00 94.06 495 VAL A CA 1
ATOM 3680 C C . VAL A 1 495 ? -4.567 -9.907 18.480 1.00 94.06 495 VAL A C 1
ATOM 3682 O O . VAL A 1 495 ? -4.487 -9.075 17.577 1.00 94.06 495 VAL A O 1
ATOM 3685 N N . LYS A 1 496 ? -4.219 -9.620 19.736 1.00 94.25 496 LYS A N 1
ATOM 3686 C CA . LYS A 1 496 ? -3.704 -8.315 20.160 1.00 94.25 496 LYS A CA 1
ATOM 3687 C C . LYS A 1 496 ? -2.413 -7.949 19.423 1.00 94.25 496 LYS A C 1
ATOM 3689 O O . LYS A 1 496 ? -2.246 -6.793 19.038 1.00 94.25 496 LYS A O 1
ATOM 3694 N N . GLY A 1 497 ? -1.534 -8.924 19.178 1.00 91.56 497 GLY A N 1
ATOM 3695 C CA . GLY A 1 497 ? -0.270 -8.740 18.457 1.00 91.56 497 GLY A CA 1
ATOM 3696 C C . GLY A 1 497 ? -0.416 -8.233 17.016 1.00 91.56 497 GLY A C 1
ATOM 3697 O O . GLY A 1 497 ? 0.522 -7.627 16.495 1.00 91.56 497 GLY A O 1
ATOM 3698 N N . MET A 1 498 ? -1.593 -8.412 16.400 1.00 93.12 498 MET A N 1
ATOM 3699 C CA . MET A 1 498 ? -1.923 -7.893 15.065 1.00 93.12 498 MET A CA 1
ATOM 3700 C C . MET A 1 498 ? -2.094 -6.364 15.045 1.00 93.12 498 MET A C 1
ATOM 3702 O O . MET A 1 498 ? -2.067 -5.762 13.976 1.00 93.12 498 MET A O 1
ATOM 3706 N N . PHE A 1 499 ? -2.267 -5.714 16.200 1.00 96.12 499 PHE A N 1
ATOM 3707 C CA . PHE A 1 499 ? -2.491 -4.272 16.296 1.00 96.12 499 PHE A CA 1
ATOM 3708 C C . PHE A 1 499 ? -1.264 -3.541 16.846 1.00 96.12 499 PHE A C 1
ATOM 3710 O O . PHE A 1 499 ? -0.491 -4.040 17.664 1.00 96.12 499 PHE A O 1
ATOM 3717 N N . THR A 1 500 ? -1.048 -2.312 16.394 1.00 95.50 500 THR A N 1
ATOM 3718 C CA . THR A 1 500 ? -0.067 -1.388 16.966 1.00 95.50 500 THR A CA 1
ATOM 3719 C C . THR A 1 500 ? -0.687 -0.006 17.051 1.00 95.50 500 THR A C 1
ATOM 3721 O O . THR A 1 500 ? -1.049 0.585 16.038 1.00 95.50 500 THR A O 1
ATOM 3724 N N . ILE A 1 501 ? -0.834 0.491 18.274 1.00 95.06 501 ILE A N 1
ATOM 3725 C CA . ILE A 1 501 ? -1.397 1.810 18.547 1.00 95.06 501 ILE A CA 1
ATOM 3726 C C . ILE A 1 501 ? -0.334 2.877 18.275 1.00 95.06 501 ILE A C 1
ATOM 3728 O O . ILE A 1 501 ? 0.800 2.763 18.749 1.00 95.06 501 ILE A O 1
ATOM 3732 N N . ILE A 1 502 ? -0.702 3.915 17.526 1.00 93.12 502 ILE A N 1
ATOM 3733 C CA . ILE A 1 502 ? 0.094 5.135 17.414 1.00 93.12 502 ILE A CA 1
ATOM 3734 C C . ILE A 1 502 ? -0.144 5.953 18.679 1.00 93.12 502 ILE A C 1
ATOM 3736 O O . ILE A 1 502 ? -1.283 6.250 19.044 1.00 93.12 502 ILE A O 1
ATOM 3740 N N . LYS A 1 503 ? 0.941 6.315 19.356 1.00 87.56 503 LYS A N 1
ATOM 3741 C CA . LYS A 1 503 ? 0.876 7.107 20.581 1.00 87.56 503 LYS A CA 1
ATOM 3742 C C . LYS A 1 503 ? 0.435 8.542 20.293 1.00 87.56 503 LYS A C 1
ATOM 3744 O O . LYS A 1 503 ? 0.769 9.090 19.247 1.00 87.56 503 LYS A O 1
ATOM 3749 N N . GLU A 1 504 ? -0.210 9.180 21.269 1.00 84.12 504 GLU A N 1
ATOM 3750 C CA . GLU A 1 504 ? -0.640 10.586 21.173 1.00 84.12 504 GLU A CA 1
ATOM 3751 C C . GLU A 1 504 ? 0.525 11.544 20.858 1.00 84.12 504 GLU A C 1
ATOM 3753 O O . GLU A 1 504 ? 0.359 12.485 20.089 1.00 84.12 504 GLU A O 1
ATOM 3758 N N . GLU A 1 505 ? 1.720 11.267 21.392 1.00 80.25 505 GLU A N 1
ATOM 3759 C CA . GLU A 1 505 ? 2.949 12.037 21.128 1.00 80.25 505 GLU A CA 1
ATOM 3760 C C . GLU A 1 505 ? 3.400 11.996 19.659 1.00 80.25 505 GLU A C 1
ATOM 3762 O O . GLU A 1 505 ? 4.059 12.918 19.190 1.00 80.25 505 GLU A O 1
ATOM 3767 N N . ASP A 1 506 ? 3.051 10.929 18.935 1.00 77.88 506 ASP A N 1
ATOM 3768 C CA . ASP A 1 506 ? 3.408 10.734 17.530 1.00 77.88 506 ASP A CA 1
ATOM 3769 C C . ASP A 1 506 ? 2.254 11.130 16.582 1.00 77.88 506 ASP A C 1
ATOM 3771 O O . ASP A 1 506 ? 2.500 11.364 15.400 1.00 77.88 506 ASP A O 1
ATOM 3775 N N . PHE A 1 507 ? 1.005 11.210 17.066 1.00 79.44 507 PHE A N 1
ATOM 3776 C CA . PHE A 1 507 ? -0.151 11.620 16.265 1.00 79.44 507 PHE A CA 1
ATOM 3777 C C . PHE A 1 507 ? -1.307 12.168 17.110 1.00 79.44 507 PHE A C 1
ATOM 3779 O O . PHE A 1 507 ? -1.941 11.440 17.877 1.00 79.44 507 PHE A O 1
ATOM 3786 N N . ARG A 1 508 ? -1.664 13.431 16.857 1.00 77.56 508 ARG A N 1
ATOM 3787 C CA . ARG A 1 508 ? -2.890 14.075 17.339 1.00 77.56 508 ARG A CA 1
ATOM 3788 C C . ARG A 1 508 ? -3.360 15.094 16.305 1.00 77.56 508 ARG A C 1
ATOM 3790 O O . ARG A 1 508 ? -2.730 16.134 16.143 1.00 77.56 508 ARG A O 1
ATOM 3797 N N . VAL A 1 509 ? -4.454 14.806 15.599 1.00 67.94 509 VAL A N 1
ATOM 3798 C CA . VAL A 1 509 ? -5.012 15.731 14.599 1.00 67.94 509 VAL A CA 1
ATOM 3799 C C . VAL A 1 509 ? -6.520 15.893 14.771 1.00 67.94 509 VAL A C 1
ATOM 3801 O O . VAL A 1 509 ? -7.274 14.927 14.685 1.00 67.94 509 VAL A O 1
ATOM 3804 N N . ASP A 1 510 ? -6.949 17.146 14.933 1.00 66.44 510 ASP A N 1
ATOM 3805 C CA . ASP A 1 510 ? -8.343 17.566 15.128 1.00 66.44 510 ASP A CA 1
ATOM 3806 C C . ASP A 1 510 ? -8.989 18.041 13.807 1.00 66.44 510 ASP A C 1
ATOM 3808 O O . ASP A 1 510 ? -9.522 19.146 13.725 1.00 66.44 510 ASP A O 1
ATOM 3812 N N . ILE A 1 511 ? -8.888 17.255 12.725 1.00 65.00 511 ILE A N 1
ATOM 3813 C CA . ILE A 1 511 ? -9.425 17.629 11.398 1.00 65.00 511 ILE A CA 1
ATOM 3814 C C . ILE A 1 511 ? -10.237 16.476 10.800 1.00 65.00 511 ILE A C 1
ATOM 3816 O O . ILE A 1 511 ? -9.711 15.376 10.627 1.00 65.00 511 ILE A O 1
ATOM 3820 N N . SER A 1 512 ? -11.488 16.743 10.396 1.00 63.97 512 SER A N 1
ATOM 3821 C CA . SER A 1 512 ? -12.339 15.784 9.674 1.00 63.97 512 SER A CA 1
ATOM 3822 C C . SER A 1 512 ? -12.763 16.274 8.279 1.00 63.97 512 SER A C 1
ATOM 3824 O O . SER A 1 512 ? -13.070 17.449 8.066 1.00 63.97 512 SER A O 1
ATOM 3826 N N . SER A 1 513 ? -12.865 15.364 7.298 1.00 70.00 513 SER A N 1
ATOM 3827 C CA . SER A 1 513 ? -13.301 15.723 5.932 1.00 70.00 513 SER A CA 1
ATOM 3828 C C . SER A 1 513 ? -14.752 16.225 5.881 1.00 70.00 513 SER A C 1
ATOM 3830 O O . SER A 1 513 ? -15.143 16.940 4.961 1.00 70.00 513 SER A O 1
ATOM 3832 N N . THR A 1 514 ? -15.582 15.859 6.862 1.00 68.25 514 THR A N 1
ATOM 3833 C CA . THR A 1 514 ? -16.961 16.360 6.976 1.00 68.25 514 THR A CA 1
ATOM 3834 C C . THR A 1 514 ? -16.989 17.837 7.350 1.00 68.25 514 THR A C 1
ATOM 3836 O O . THR A 1 514 ? -17.753 18.588 6.748 1.00 68.25 514 THR A O 1
ATOM 3839 N N . GLU A 1 515 ? -16.128 18.272 8.269 1.00 70.25 515 GLU A N 1
ATOM 3840 C CA . GLU A 1 515 ? -15.995 19.689 8.623 1.00 70.25 515 GLU A CA 1
ATOM 3841 C C . GLU A 1 515 ? -15.446 20.522 7.464 1.00 70.25 515 GLU A C 1
ATOM 3843 O O . GLU A 1 515 ? -15.945 21.616 7.213 1.00 70.25 515 GLU A O 1
ATOM 3848 N N . LEU A 1 516 ? -14.476 19.996 6.707 1.00 71.25 516 LEU A N 1
ATOM 3849 C CA . LEU A 1 516 ? -13.946 20.687 5.525 1.00 71.25 516 LEU A CA 1
ATOM 3850 C C . LEU A 1 516 ? -15.012 20.879 4.441 1.00 71.25 516 LEU A C 1
ATOM 3852 O O . LEU A 1 516 ? -15.109 21.957 3.860 1.00 71.25 516 LEU A O 1
ATOM 3856 N N . ARG A 1 517 ? -15.867 19.873 4.211 1.00 76.50 517 ARG A N 1
ATOM 3857 C CA . ARG A 1 517 ? -17.013 20.001 3.294 1.00 76.50 517 ARG A CA 1
ATOM 3858 C C . ARG A 1 517 ? -18.038 21.029 3.770 1.00 76.50 517 ARG A C 1
ATOM 3860 O O . ARG A 1 517 ? -18.654 21.682 2.937 1.00 76.50 517 ARG A O 1
ATOM 3867 N N . ALA A 1 518 ? -18.233 21.160 5.083 1.00 71.06 518 ALA A N 1
ATOM 3868 C CA . ALA A 1 518 ? -19.133 22.164 5.643 1.00 71.06 518 ALA A CA 1
ATOM 3869 C C . ALA A 1 518 ? -18.580 23.588 5.463 1.00 71.06 518 ALA A C 1
ATOM 3871 O O . ALA A 1 518 ? -19.340 24.481 5.113 1.00 71.06 518 ALA A O 1
ATOM 3872 N N . LYS A 1 519 ? -17.264 23.776 5.638 1.00 69.31 519 LYS A N 1
ATOM 3873 C CA . LYS A 1 519 ? -16.585 25.073 5.470 1.00 69.31 519 LYS A CA 1
ATOM 3874 C C . LYS A 1 519 ? -16.428 25.509 4.009 1.00 69.31 519 LYS A C 1
ATOM 3876 O O . LYS A 1 519 ? -16.451 26.697 3.743 1.00 69.31 519 LYS A O 1
ATOM 3881 N N . GLY A 1 520 ? -16.267 24.577 3.067 1.00 51.16 520 GLY A N 1
ATOM 3882 C CA . GLY A 1 520 ? -16.115 24.888 1.634 1.00 51.16 520 GLY A CA 1
ATOM 3883 C C . GLY A 1 520 ? -17.419 25.187 0.879 1.00 51.16 520 GLY A C 1
ATOM 3884 O O . GLY A 1 520 ? -17.374 25.387 -0.331 1.00 51.16 520 GLY A O 1
ATOM 3885 N N . ASN A 1 521 ? -18.568 25.157 1.565 1.00 43.91 521 ASN A N 1
ATOM 3886 C CA . ASN A 1 521 ? -19.890 25.487 1.016 1.00 43.91 521 ASN A CA 1
ATOM 3887 C C . ASN A 1 521 ? -20.409 26.870 1.476 1.00 43.91 521 ASN A C 1
ATOM 3889 O O . ASN A 1 521 ? -21.543 27.221 1.140 1.00 43.91 521 ASN A O 1
ATOM 3893 N N . GLU A 1 522 ? -19.613 27.620 2.246 1.00 34.53 522 GLU A N 1
ATOM 3894 C CA . GLU A 1 522 ? -19.774 29.067 2.481 1.00 34.53 522 GLU A CA 1
ATOM 3895 C C . GLU A 1 522 ? -18.913 29.845 1.482 1.00 34.53 522 GLU A C 1
ATOM 3897 O O . GLU A 1 522 ? -19.388 30.908 1.016 1.00 34.53 522 GLU A O 1
#

Radius of gyration: 28.7 Å; chains: 1; bounding box: 89×68×78 Å

Organism: NCBI:txid122233

Secondary structure (DSSP, 8-state):
-EEEEEEEPPPTT-TTS-EEEEEEEE-TTSEEEEEEEEEPPGGGG----------S-----PPPPHHHHHHHHHHHHHHHHHHHHHHHHHTTS--S-S--------GGGTTTS-STT-EEEEEEEE-SS------SHHHHHHHHHHHHHHHHH--STT-SEEEEEEEEEEE------SS---PEEEEEEEEE-SS--BPSS-EEEE---SS--HHHHHHHHHHHHHHHHHHHHHHHHHHHTTSGGGSSS-S-------------------TTHHHHHHHHIIIIIHHHHSS-TT-GGG-SPPEEEEEESS-SSSPPPPHHHHHHHHHHHHHHHHHHHHGGG----------PPPSSEEEEEES--SHHHHHHHHTTTB---THHHHHHHHHHHGGG------PPPPPPPPP---EEEEEEHHHHHHHT-GGGTTT-HHHHHHHHHHHHHTTEEEEEE-EEEEE---TT--S------EEEEE-SHHHHTTS-HHHHTTEEEPPTTT------HHHHHHHTT-

pLDDT: mean 71.01, std 20.74, range [27.56, 97.75]